Protein AF-A0ABD3RA87-F1 (afdb_monomer_lite)

Organism: NCBI:txid382380

InterPro domains:
  IPR033192 Outer dynein arm-docking complex subunit 3 [PTHR46518] (67-461)

pLDDT: mean 74.1, std 21.43, rang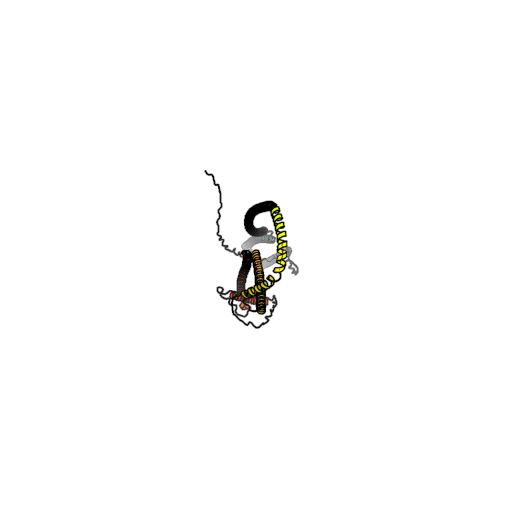e [28.44, 98.62]

Sequence (530 aa):
MAPPSKESGLRRTTSVCSDAVGNTTAPPHIHRRHLPTCGPISSSKSSRVEVSKRFTLNELEDACKRNKTKDIAAMAASRKENAIAEQKKRATQGGTDPLDTSGQLRLLNVGVKLCARKCNDAKSQADKLEEEVKSRNHELFELNREAKALHEMLEGNHEDVKKIASLEAEIRDADNCSEDMLLYRRQLNHMHERLGNDSVILDGRIGEISAALSVAEKEKVRSQKMLAELKSGLTCASIELDQTIRDTGVVEDERKHDLAMKQQDATNAGKMKEWNKARLSSTLAMNASLADANRCERDRLQRTIRERQTQLKDLRRVMCENAVKLMSLEESFAHIQQGTGVNSIAAMVSKMKSHEEHHMRLIQEKKDAEERLRAAKTSLSNDQEELDRLKTKGIGTTELSREVLDGIKGSIASEKAEGKIAKSTNERLESLLVGLRQGGIGLYNRLLPFHSTLLDGDAPKLGKMEFTNAIQAASDTMEMISFAERILGKMLIEIGGIHIIESKASREKEDGFDSPADGINCRVASKVRW

Radius of gyration: 82.84 Å; chains: 1; bounding box: 169×57×260 Å

Secondary structure (DSSP, 8-state):
-------------------------PPP----PPP---------------------HHHHHHHHHHHHHHHHHHHHHHHHHHHHHHHHHHTT--------HHHHHHHHHHHHHHHHHHHHHHHHHHHHHHHHHHHHHHHHHHHHHHHHHHHHHHTT-SHHHHHHHHHHHHHHHHHHHHHHHHHHHHHHHHHHHHHHHHHHHHHHHHHHHHHHHHHHHHHHHHHHHHHHHHHHHHHHHHHHHHHHHHHHHHHHHHHHHHHHHHHHHHHHHHHHHHHHHHHHHHHHHHHHHHHHHTHHHHHHHHHHHHHHHHHHHHHHHHHTTTHHHHHHHHHHHHHHHHHH--SSHHHHHHHHHHHHHHHHHHHHHHHHHHHHHHHHHHHHHHHHHHHHHHHHHHS-TTHHHHHHHHHHHHHHHHHHHHHHHHHHHHHHHHHHHHHHHHHHHHHHHHHHHHHHHH-SSPPP-PPPTTS--HHHHHHHHHHHHHHHHHHHHHHHHHHT----------------------------------

Structure (mmCIF, N/CA/C/O backbone):
data_AF-A0ABD3RA87-F1
#
_entry.id   AF-A0ABD3RA87-F1
#
loop_
_atom_site.group_PDB
_atom_site.id
_atom_site.type_symbol
_atom_site.label_atom_id
_atom_site.label_alt_id
_atom_site.label_comp_id
_atom_site.label_asym_id
_atom_site.label_entity_id
_atom_site.label_seq_id
_atom_site.pdbx_PDB_ins_code
_atom_site.Cartn_x
_atom_site.Cartn_y
_atom_site.Cartn_z
_atom_site.occupancy
_atom_site.B_iso_or_equiv
_atom_site.auth_seq_id
_atom_site.auth_comp_id
_atom_site.auth_asym_id
_atom_site.auth_atom_id
_atom_site.pdbx_PDB_model_num
ATOM 1 N N . MET A 1 1 ? 53.829 -12.245 12.465 1.00 44.19 1 MET A N 1
ATOM 2 C CA . MET A 1 1 ? 53.629 -11.151 13.437 1.00 44.19 1 MET A CA 1
ATOM 3 C C . MET A 1 1 ? 52.175 -10.713 13.354 1.00 44.19 1 MET A C 1
ATOM 5 O O . MET A 1 1 ? 51.774 -10.178 12.333 1.00 44.19 1 MET A O 1
ATOM 9 N N . ALA A 1 2 ? 51.390 -11.059 14.376 1.00 46.75 2 ALA A N 1
ATOM 10 C CA . ALA A 1 2 ? 50.051 -10.517 14.658 1.00 46.75 2 ALA A CA 1
ATOM 11 C C . ALA A 1 2 ? 50.197 -9.088 15.258 1.00 46.75 2 ALA A C 1
ATOM 13 O O . ALA A 1 2 ? 51.341 -8.759 15.598 1.00 46.75 2 ALA A O 1
ATOM 14 N N . PRO A 1 3 ? 49.147 -8.241 15.438 1.00 54.59 3 PRO A N 1
ATOM 15 C CA . PRO A 1 3 ? 47.936 -8.541 16.236 1.00 54.59 3 PRO A CA 1
ATOM 16 C C . PRO A 1 3 ? 46.658 -7.770 15.752 1.00 54.59 3 PRO A C 1
ATOM 18 O O . PRO A 1 3 ? 46.622 -7.347 14.601 1.00 54.59 3 PRO A O 1
ATOM 21 N N . PRO A 1 4 ? 45.589 -7.581 16.560 1.00 57.88 4 PRO A N 1
ATOM 22 C CA . PRO A 1 4 ? 44.586 -8.598 16.867 1.00 57.88 4 PRO A CA 1
ATOM 23 C C . PRO A 1 4 ? 43.138 -8.151 16.563 1.00 57.88 4 PRO A C 1
ATOM 25 O O . PRO A 1 4 ? 42.772 -6.979 16.656 1.00 57.88 4 PRO A O 1
ATOM 28 N N . SER A 1 5 ? 42.288 -9.139 16.303 1.00 43.84 5 SER A N 1
ATOM 29 C CA . SER A 1 5 ? 40.833 -9.032 16.195 1.00 43.84 5 SER A CA 1
ATOM 30 C C . SER A 1 5 ? 40.187 -8.750 17.560 1.00 43.84 5 SER A C 1
ATOM 32 O O . SER A 1 5 ? 40.448 -9.457 18.534 1.00 43.84 5 SER A O 1
ATOM 34 N N . LYS A 1 6 ? 39.302 -7.749 17.621 1.00 46.84 6 LYS A N 1
ATOM 35 C CA . LYS A 1 6 ? 38.342 -7.534 18.712 1.00 46.84 6 LYS A CA 1
ATOM 36 C C . LYS A 1 6 ? 36.953 -7.389 18.100 1.00 46.84 6 LYS A C 1
ATOM 38 O O . LYS A 1 6 ? 36.626 -6.329 17.585 1.00 46.84 6 LYS A O 1
ATOM 43 N N . GLU A 1 7 ? 36.140 -8.432 18.206 1.00 43.09 7 GLU A N 1
ATOM 44 C CA . GLU A 1 7 ? 34.688 -8.317 18.094 1.00 43.09 7 GLU A CA 1
ATOM 45 C C . GLU A 1 7 ? 34.064 -8.921 19.346 1.00 43.09 7 GLU A C 1
ATOM 47 O O . GLU A 1 7 ? 34.237 -10.091 19.684 1.00 43.09 7 GLU A O 1
ATOM 52 N N . SER A 1 8 ? 33.395 -8.043 20.076 1.00 41.31 8 SER A N 1
ATOM 53 C CA . SER A 1 8 ? 32.661 -8.306 21.295 1.00 41.31 8 SER A CA 1
ATOM 54 C C . SER A 1 8 ? 31.168 -8.282 20.994 1.00 41.31 8 SER A C 1
ATOM 56 O O . SER A 1 8 ? 30.664 -7.274 20.512 1.00 41.31 8 SER A O 1
ATOM 58 N N . GLY A 1 9 ? 30.468 -9.323 21.437 1.00 36.16 9 GLY A N 1
ATOM 59 C CA . GLY A 1 9 ? 29.242 -9.128 22.207 1.00 36.16 9 GLY A CA 1
ATOM 60 C C . GLY A 1 9 ? 27.907 -9.247 21.471 1.00 36.16 9 GLY A C 1
ATOM 61 O O . GLY A 1 9 ? 27.468 -8.330 20.797 1.00 36.16 9 GLY A O 1
ATOM 62 N N . LEU A 1 10 ? 27.213 -10.339 21.815 1.00 38.47 10 LEU A N 1
ATOM 63 C CA . LEU A 1 10 ? 25.770 -10.439 22.070 1.00 38.47 10 LEU A CA 1
ATOM 64 C C . LEU A 1 10 ? 24.792 -9.964 20.975 1.00 38.47 10 LEU A C 1
ATOM 66 O O . LEU A 1 10 ? 24.545 -8.772 20.824 1.00 38.47 10 LEU A O 1
ATOM 70 N N . ARG A 1 11 ? 23.982 -10.910 20.475 1.00 33.22 11 ARG A N 1
ATOM 71 C CA . ARG A 1 11 ? 22.544 -10.987 20.817 1.00 33.22 11 ARG A CA 1
ATOM 72 C C . ARG A 1 11 ? 21.891 -12.270 20.293 1.00 33.22 11 ARG A C 1
ATOM 74 O O . ARG A 1 11 ? 22.093 -12.685 19.159 1.00 33.22 11 ARG A O 1
ATOM 81 N N . ARG A 1 12 ? 21.067 -12.857 21.167 1.00 43.69 12 ARG A N 1
ATOM 82 C CA . ARG A 1 12 ? 20.030 -13.858 20.879 1.00 43.69 12 ARG A CA 1
ATOM 83 C C . ARG A 1 12 ? 19.119 -13.378 19.752 1.00 43.69 12 ARG A C 1
ATOM 85 O O . ARG A 1 12 ? 18.612 -12.268 19.861 1.00 43.69 12 ARG A O 1
ATOM 92 N N . THR A 1 13 ? 18.796 -14.255 18.806 1.00 37.53 13 THR A N 1
ATOM 93 C CA . THR A 1 13 ? 17.456 -14.356 18.202 1.00 37.53 13 THR A CA 1
ATOM 94 C C . THR A 1 13 ? 17.238 -15.764 17.643 1.00 37.53 13 THR A C 1
ATOM 96 O O . THR A 1 13 ? 18.074 -16.294 16.923 1.00 37.53 13 THR A O 1
ATOM 99 N N . THR A 1 14 ? 16.134 -16.382 18.049 1.00 34.97 14 THR A N 1
ATOM 100 C CA . THR A 1 14 ? 15.171 -17.186 17.269 1.00 34.97 14 THR A CA 1
ATOM 101 C C . THR A 1 14 ? 14.082 -17.562 18.294 1.00 34.97 14 THR A C 1
ATOM 103 O O . THR A 1 14 ? 14.400 -18.025 19.382 1.00 34.97 14 THR A O 1
ATOM 106 N N . SER A 1 15 ? 12.865 -17.012 18.172 1.00 34.62 15 SER A N 1
ATOM 107 C CA . SER A 1 15 ? 11.754 -17.534 17.345 1.00 34.62 15 SER A CA 1
ATOM 108 C C . SER A 1 15 ? 11.224 -18.865 17.895 1.00 34.62 15 SER A C 1
ATOM 110 O O . SER A 1 15 ? 12.033 -19.743 18.139 1.00 34.62 15 SER A O 1
ATOM 112 N N . VAL A 1 16 ? 9.938 -19.188 18.047 1.00 35.50 16 VAL A N 1
ATOM 113 C CA . VAL A 1 16 ? 8.588 -18.600 17.880 1.00 35.50 16 VAL A CA 1
ATOM 114 C C . VAL A 1 16 ? 7.638 -19.689 18.458 1.00 35.50 16 VAL A C 1
ATOM 116 O O . VAL A 1 16 ? 8.067 -20.840 18.547 1.00 35.50 16 VAL A O 1
ATOM 119 N N . CYS A 1 17 ? 6.388 -19.328 18.796 1.00 32.09 17 CYS A N 1
ATOM 120 C CA . CYS A 1 17 ? 5.167 -20.136 19.081 1.00 32.09 17 CYS A CA 1
ATOM 121 C C . CYS A 1 17 ? 4.617 -19.759 20.471 1.00 32.09 17 CYS A C 1
ATOM 123 O O . CYS A 1 17 ? 5.184 -20.149 21.483 1.00 32.09 17 CYS A O 1
ATOM 125 N N . SER A 1 18 ? 3.674 -18.820 20.616 1.00 38.12 18 SER A N 1
ATOM 126 C CA . SER A 1 18 ? 2.276 -18.820 20.140 1.00 38.12 18 SER A CA 1
ATOM 127 C C . SER A 1 18 ? 1.545 -20.107 20.497 1.00 38.12 18 SER A C 1
ATOM 129 O O . SER A 1 18 ? 1.567 -21.036 19.710 1.00 38.12 18 SER A O 1
ATOM 131 N N . ASP A 1 19 ? 0.913 -20.110 21.671 1.00 35.88 19 ASP A N 1
ATOM 132 C CA . ASP A 1 19 ? -0.366 -20.774 21.933 1.00 35.88 19 ASP A CA 1
ATOM 133 C C . ASP A 1 19 ? -0.968 -20.148 23.199 1.00 35.88 19 ASP A C 1
ATOM 135 O O . ASP A 1 19 ? -0.580 -20.449 24.326 1.00 35.88 19 ASP A O 1
ATOM 139 N N . ALA A 1 20 ? -1.901 -19.216 23.007 1.00 36.00 20 ALA A N 1
ATOM 140 C CA . ALA A 1 20 ? -2.761 -18.708 24.067 1.00 36.00 20 ALA A CA 1
ATOM 141 C C . ALA A 1 20 ? -4.211 -18.925 23.634 1.00 36.00 20 ALA A C 1
ATOM 143 O O . ALA A 1 20 ? -4.811 -18.130 22.913 1.00 36.00 20 ALA A O 1
ATOM 144 N N . VAL A 1 21 ? -4.732 -20.070 24.069 1.00 39.59 21 VAL A N 1
ATOM 145 C CA . VAL A 1 21 ? -6.137 -20.462 24.031 1.00 39.59 21 VAL A CA 1
ATOM 146 C C . VAL A 1 21 ? -6.925 -19.504 24.925 1.00 39.59 21 VAL A C 1
ATOM 148 O O . VAL A 1 21 ? -6.792 -19.518 26.149 1.00 39.59 21 VAL A O 1
ATOM 151 N N . GLY A 1 22 ? -7.748 -18.659 24.309 1.00 34.50 22 GLY A N 1
ATOM 152 C CA . GLY A 1 22 ? -8.740 -17.848 25.005 1.00 34.50 22 GLY A CA 1
ATOM 153 C C . GLY A 1 22 ? -9.919 -18.713 25.442 1.00 34.50 22 GLY A C 1
ATOM 154 O O . GLY A 1 22 ? -10.879 -18.867 24.692 1.00 34.50 22 GLY A O 1
ATOM 155 N N . ASN A 1 23 ? -9.857 -19.262 26.657 1.00 35.69 23 ASN A N 1
ATOM 156 C CA . ASN A 1 23 ? -11.016 -19.867 27.308 1.00 35.69 23 ASN A CA 1
ATOM 157 C C . ASN A 1 23 ? -11.860 -18.779 27.978 1.00 35.69 23 ASN A C 1
ATOM 159 O O . ASN A 1 23 ? -11.473 -18.154 28.965 1.00 35.69 23 ASN A O 1
ATOM 163 N N . THR A 1 24 ? -13.038 -18.573 27.406 1.00 39.62 24 THR A N 1
ATOM 164 C CA . THR A 1 24 ? -14.151 -17.811 27.957 1.00 39.62 24 THR A CA 1
ATOM 165 C C . THR A 1 24 ? -14.795 -18.644 29.066 1.00 39.62 24 THR A C 1
ATOM 167 O O . THR A 1 24 ? -15.457 -19.641 28.795 1.00 39.62 24 THR A O 1
ATOM 170 N N . THR A 1 25 ? -14.629 -18.236 30.323 1.00 38.97 25 THR A N 1
ATOM 171 C CA . THR A 1 25 ? -15.448 -18.736 31.438 1.00 38.97 25 THR A CA 1
ATOM 172 C C . THR A 1 25 ? -16.189 -17.572 32.073 1.00 38.97 25 THR A C 1
ATOM 174 O O . THR A 1 25 ? -15.592 -16.610 32.551 1.00 38.97 25 THR A O 1
ATOM 177 N N . ALA A 1 26 ? -17.512 -17.670 31.981 1.00 41.53 26 ALA A N 1
ATOM 178 C CA . ALA A 1 26 ? -18.513 -16.706 32.397 1.00 41.53 26 ALA A CA 1
ATOM 179 C C . ALA A 1 26 ? -18.448 -16.353 33.898 1.00 41.53 26 ALA A C 1
ATOM 181 O O . ALA A 1 26 ? -18.088 -17.206 34.712 1.00 41.53 26 ALA A O 1
ATOM 182 N N . PRO A 1 27 ? -18.867 -15.137 34.296 1.00 44.50 27 PRO A N 1
ATOM 183 C CA . PRO A 1 27 ? -19.112 -14.812 35.695 1.00 44.50 27 PRO A CA 1
ATOM 184 C C . PRO A 1 27 ? -20.478 -15.364 36.160 1.00 44.50 27 PRO A C 1
ATOM 186 O O . PRO A 1 27 ? -21.411 -15.466 35.358 1.00 44.50 27 PRO A O 1
ATOM 189 N N . PRO A 1 28 ? -20.629 -15.723 37.448 1.00 44.66 28 PRO A N 1
ATOM 190 C CA . PRO A 1 28 ? -21.828 -16.380 37.950 1.00 44.66 28 PRO A CA 1
ATOM 191 C C . PRO A 1 28 ? -23.004 -15.404 38.081 1.00 44.66 28 PRO A C 1
ATOM 193 O O . PRO A 1 28 ? -22.866 -14.275 38.555 1.00 44.66 28 PRO A O 1
ATOM 196 N N . HIS A 1 29 ? -24.185 -15.889 37.698 1.00 43.06 29 HIS A N 1
ATOM 197 C CA . HIS A 1 29 ? -25.480 -15.273 37.966 1.00 43.06 29 HIS A CA 1
ATOM 198 C C . HIS A 1 29 ? -25.681 -15.063 39.475 1.00 43.06 29 HIS A C 1
ATOM 200 O O . HIS A 1 29 ? -25.880 -16.017 40.225 1.00 43.06 29 HIS A O 1
ATOM 206 N N . ILE A 1 30 ? -25.697 -13.804 39.912 1.00 38.47 30 ILE A N 1
ATOM 207 C CA . ILE A 1 30 ? -26.207 -13.416 41.229 1.00 38.47 30 ILE A CA 1
ATOM 208 C C . ILE A 1 30 ? -27.695 -13.090 41.067 1.00 38.47 30 ILE A C 1
ATOM 210 O O . ILE A 1 30 ? -28.074 -12.159 40.355 1.00 38.47 30 ILE A O 1
ATOM 214 N N . HIS A 1 31 ? -28.548 -13.875 41.726 1.00 37.94 31 HIS A N 1
ATOM 215 C CA . HIS A 1 31 ? -29.984 -13.628 41.828 1.00 37.94 31 HIS A CA 1
ATOM 216 C C . HIS A 1 31 ? -30.260 -12.294 42.539 1.00 37.94 31 HIS A C 1
ATOM 218 O O . HIS A 1 31 ? -30.155 -12.187 43.760 1.00 37.94 31 HIS A O 1
ATOM 224 N N . ARG A 1 32 ? -30.683 -11.281 41.775 1.00 35.19 32 ARG A N 1
ATOM 225 C CA . ARG A 1 32 ? -31.327 -10.073 42.304 1.00 35.19 32 ARG A CA 1
ATOM 226 C C . ARG A 1 32 ? -32.755 -10.432 42.725 1.00 35.19 32 ARG A C 1
ATOM 228 O O . ARG A 1 32 ? -33.617 -10.654 41.879 1.00 35.19 32 ARG A O 1
ATOM 235 N N . ARG A 1 33 ? -33.008 -10.502 44.035 1.00 38.53 33 ARG A N 1
ATOM 236 C CA . ARG A 1 33 ? -34.372 -10.481 44.577 1.00 38.53 33 ARG A CA 1
ATOM 237 C C . ARG A 1 33 ? -34.955 -9.088 44.333 1.00 38.53 33 ARG A C 1
ATOM 239 O O . ARG A 1 33 ? -34.422 -8.102 44.830 1.00 38.53 33 ARG A O 1
ATOM 246 N N . HIS A 1 34 ? -36.028 -9.025 43.551 1.00 35.00 34 HIS A N 1
ATOM 247 C CA . HIS A 1 34 ? -36.897 -7.859 43.465 1.00 35.00 34 HIS A CA 1
ATOM 248 C C . HIS A 1 34 ? -37.640 -7.692 44.797 1.00 35.00 34 HIS A C 1
ATOM 250 O O . HIS A 1 34 ? -38.407 -8.569 45.189 1.00 35.00 34 HIS A O 1
ATOM 256 N N . LEU A 1 35 ? -37.427 -6.562 45.470 1.00 41.84 35 LEU A N 1
ATOM 257 C CA . LEU A 1 35 ? -38.398 -5.987 46.399 1.00 41.84 35 LEU A CA 1
ATOM 258 C C . LEU A 1 35 ? -39.139 -4.866 45.656 1.00 41.84 35 LEU A C 1
ATOM 260 O O . LEU A 1 35 ? -38.498 -4.125 44.905 1.00 41.84 35 LEU A O 1
ATOM 264 N N . PRO A 1 36 ? -40.469 -4.748 45.804 1.00 40.22 36 PRO A N 1
ATOM 265 C CA . PRO A 1 36 ? -41.234 -3.732 45.106 1.00 40.22 36 PRO A CA 1
ATOM 266 C C . PRO A 1 36 ? -41.095 -2.385 45.819 1.00 40.22 36 PRO A C 1
ATOM 268 O O . PRO A 1 36 ? -41.561 -2.193 46.939 1.00 40.22 36 PRO A O 1
ATOM 271 N N . THR A 1 37 ? -40.474 -1.439 45.125 1.00 35.81 37 THR A N 1
ATOM 272 C CA . THR A 1 37 ? -40.545 -0.009 45.411 1.00 35.81 37 THR A CA 1
ATOM 273 C C . THR A 1 37 ? -41.872 0.515 44.865 1.00 35.81 37 THR A C 1
ATOM 275 O O . THR A 1 37 ? -42.125 0.436 43.665 1.00 35.81 37 THR A O 1
ATOM 278 N N . CYS A 1 38 ? -42.724 1.070 45.722 1.00 34.34 38 CYS A N 1
ATOM 279 C CA . CYS A 1 38 ? -43.799 1.966 45.305 1.00 34.34 38 CYS A CA 1
ATOM 280 C C . CYS A 1 38 ? -43.624 3.275 46.069 1.00 34.34 38 CYS A C 1
ATOM 282 O O . CYS A 1 38 ? -43.729 3.321 47.292 1.00 34.34 38 CYS A O 1
ATOM 284 N N . GLY A 1 39 ? -43.258 4.301 45.303 1.00 33.59 39 GLY A N 1
ATOM 285 C CA . GLY A 1 39 ? -43.090 5.676 45.740 1.00 33.59 39 GLY A CA 1
ATOM 286 C C . GLY A 1 39 ? -44.418 6.430 45.910 1.00 33.59 39 GLY A C 1
ATOM 287 O O . GLY A 1 39 ? -45.493 5.830 45.913 1.00 33.59 39 GLY A O 1
ATOM 288 N N . PRO A 1 40 ? -44.335 7.757 46.083 1.00 45.78 40 PRO A N 1
ATOM 289 C CA . PRO A 1 40 ? -45.238 8.532 46.922 1.00 45.78 40 PRO A CA 1
ATOM 290 C C . PRO A 1 40 ? -46.444 9.074 46.152 1.00 45.78 40 PRO A C 1
ATOM 292 O O . PRO A 1 40 ? -46.329 9.440 44.984 1.00 45.78 40 PRO A O 1
ATOM 295 N N . ILE A 1 41 ? -47.588 9.218 46.830 1.00 34.91 41 ILE A N 1
ATOM 296 C CA . ILE A 1 41 ? -48.718 9.993 46.306 1.00 34.91 41 ILE A CA 1
ATOM 297 C C . ILE A 1 41 ? -49.093 11.109 47.281 1.00 34.91 41 ILE A C 1
ATOM 299 O O . ILE A 1 41 ? -49.557 10.901 48.399 1.00 34.91 41 ILE A O 1
ATOM 303 N N . SER A 1 42 ? -48.828 12.303 46.761 1.00 34.31 42 SER A N 1
ATOM 304 C CA . SER A 1 42 ? -49.381 13.625 47.026 1.00 34.31 42 SER A CA 1
ATOM 305 C C . SER A 1 42 ? -50.774 13.693 47.663 1.00 34.31 42 SER A C 1
ATOM 307 O O . SER A 1 42 ? -51.706 12.972 47.320 1.00 34.31 42 SER A O 1
ATOM 309 N N . SER A 1 43 ? -50.907 14.718 48.499 1.00 40.09 43 SER A N 1
ATOM 310 C CA . SER A 1 43 ? -52.115 15.262 49.109 1.00 40.09 43 SER A CA 1
ATOM 311 C C . SER A 1 43 ? -53.202 15.691 48.104 1.00 40.09 43 SER A C 1
ATOM 313 O O . SER A 1 43 ? -52.904 16.177 47.013 1.00 40.09 43 SER A O 1
ATOM 315 N N . SER A 1 44 ? -54.482 15.583 48.495 1.00 34.91 44 SER A N 1
ATOM 316 C CA . SER A 1 44 ? -55.424 16.722 48.593 1.00 34.91 44 SER A CA 1
ATOM 317 C C . SER A 1 44 ? -56.891 16.311 48.875 1.00 34.91 44 SER A C 1
ATOM 319 O O . SER A 1 44 ? -57.453 15.439 48.230 1.00 34.91 44 SER A O 1
ATOM 321 N N . LYS A 1 45 ? -57.501 17.056 49.816 1.00 34.12 45 LYS A N 1
ATOM 322 C CA . LYS A 1 45 ? -58.919 17.479 49.943 1.00 34.12 45 LYS A CA 1
ATOM 323 C C . LYS A 1 45 ? -60.065 16.473 50.236 1.00 34.12 45 LYS A C 1
ATOM 325 O O . LYS A 1 45 ? -60.635 15.864 49.349 1.00 34.12 45 LYS A O 1
ATOM 330 N N . SER A 1 46 ? -60.575 16.635 51.466 1.00 34.59 46 SER A N 1
ATOM 331 C CA . SER A 1 46 ? -61.930 17.131 51.815 1.00 34.59 46 SER A CA 1
ATOM 332 C C . SER A 1 46 ? -63.147 16.188 51.897 1.00 34.59 46 SER A C 1
ATOM 334 O O . SER A 1 46 ? -63.601 15.600 50.923 1.00 34.59 46 SER A O 1
ATOM 336 N N . SER A 1 47 ? -63.793 16.311 53.067 1.00 40.69 47 SER A N 1
ATOM 337 C CA . SER A 1 47 ? -65.201 16.070 53.427 1.00 40.69 47 SER A CA 1
ATOM 338 C C . SER A 1 47 ? -65.635 14.632 53.747 1.00 40.69 47 SER A C 1
ATOM 340 O O . SER A 1 47 ? -65.836 13.808 52.869 1.00 40.69 47 SER A O 1
ATOM 342 N N . ARG A 1 48 ? -65.907 14.353 55.029 1.00 33.72 48 ARG A N 1
ATOM 343 C CA . ARG A 1 48 ? -67.252 14.483 55.619 1.00 33.72 48 ARG A CA 1
ATOM 344 C C . ARG A 1 48 ? -67.155 14.351 57.140 1.00 33.72 48 ARG A C 1
ATOM 346 O O . ARG A 1 48 ? -66.507 13.458 57.669 1.00 33.72 48 ARG A O 1
ATOM 353 N N . VAL A 1 49 ? -67.766 15.310 57.817 1.00 44.53 49 VAL A N 1
ATOM 354 C CA . VAL A 1 49 ? -67.854 15.422 59.269 1.00 44.53 49 VAL A CA 1
ATOM 355 C C . VAL A 1 49 ? -68.896 14.425 59.781 1.00 44.53 49 VAL A C 1
ATOM 357 O O . VAL A 1 49 ? -70.065 14.551 59.430 1.00 44.53 49 VAL A O 1
ATOM 360 N N . GLU A 1 50 ? -68.495 13.507 60.659 1.00 38.47 50 GLU A N 1
ATOM 361 C CA . GLU A 1 50 ? -69.367 12.985 61.713 1.00 38.47 50 GLU A CA 1
ATOM 362 C C . GLU A 1 50 ? -68.747 13.354 63.059 1.00 38.47 50 GLU A C 1
ATOM 364 O O . GLU A 1 50 ? -67.662 12.909 63.439 1.00 38.47 50 GLU A O 1
ATOM 369 N N . VAL A 1 51 ? -69.427 14.269 63.748 1.00 43.91 51 VAL A N 1
ATOM 370 C CA . VAL A 1 51 ? -69.062 14.777 65.068 1.00 43.91 51 VAL A CA 1
ATOM 371 C C . VAL A 1 51 ? -69.303 13.666 66.085 1.00 43.91 51 VAL A C 1
ATOM 373 O O . VAL A 1 51 ? -70.377 13.562 66.674 1.00 43.91 51 VAL A O 1
ATOM 376 N N . SER A 1 52 ? -68.289 12.835 66.305 1.00 43.28 52 SER A N 1
ATOM 377 C CA . SER A 1 52 ? -68.233 11.982 67.486 1.00 43.28 52 SER A CA 1
ATOM 378 C C . SER A 1 52 ? -67.791 12.853 68.660 1.00 43.28 52 SER A C 1
ATOM 380 O O . SER A 1 52 ? -66.665 13.357 68.694 1.00 43.28 52 SER A O 1
ATOM 382 N N . LYS A 1 53 ? -68.729 13.124 69.574 1.00 50.66 53 LYS A N 1
ATOM 383 C CA . LYS A 1 53 ? -68.528 13.949 70.771 1.00 50.66 53 LYS A CA 1
ATOM 384 C C . LYS A 1 53 ? -67.347 13.395 71.573 1.00 50.66 53 LYS A C 1
ATOM 386 O O . LYS A 1 53 ? -67.467 12.365 72.230 1.00 50.66 53 LYS A O 1
ATOM 391 N N . ARG A 1 54 ? -66.202 14.080 71.514 1.00 47.56 54 ARG A N 1
ATOM 392 C CA . ARG A 1 54 ? -65.090 13.852 72.438 1.00 47.56 54 ARG A CA 1
ATOM 393 C C . ARG A 1 54 ? -65.546 14.322 73.810 1.00 47.56 54 ARG A C 1
ATOM 395 O O . ARG A 1 54 ? -65.682 15.524 74.018 1.00 47.56 54 ARG A O 1
ATOM 402 N N . PHE A 1 55 ? -65.785 13.377 74.712 1.00 50.88 55 PHE A N 1
ATOM 403 C CA . PHE A 1 55 ? -65.913 13.697 76.123 1.00 50.88 55 PHE A CA 1
ATOM 404 C C . PHE A 1 55 ? -64.594 14.309 76.583 1.00 50.88 55 PHE A C 1
ATOM 406 O O . PHE A 1 55 ? -63.527 13.714 76.415 1.00 50.88 55 PHE A O 1
ATOM 413 N N . THR A 1 56 ? -64.655 15.524 77.109 1.00 61.88 56 THR A N 1
ATOM 414 C CA . THR A 1 56 ? -63.496 16.122 77.772 1.00 61.88 56 THR A CA 1
ATOM 415 C C . THR A 1 56 ? -63.150 15.290 79.007 1.00 61.88 56 THR A C 1
ATOM 417 O O . THR A 1 56 ? -64.021 14.659 79.606 1.00 61.88 56 THR A O 1
ATOM 420 N N . LEU A 1 57 ? -61.875 15.270 79.402 1.00 61.47 57 LEU A N 1
ATOM 421 C CA . LEU A 1 57 ? -61.402 14.503 80.564 1.00 61.47 57 LEU A CA 1
ATOM 422 C C . LEU A 1 57 ? -62.221 14.825 81.836 1.00 61.47 57 LEU A C 1
ATOM 424 O O . LEU A 1 57 ? -62.494 13.938 82.639 1.00 61.47 57 LEU A O 1
ATOM 428 N N . ASN A 1 58 ? -62.739 16.056 81.925 1.00 68.06 58 ASN A N 1
ATOM 429 C CA . ASN A 1 58 ? -63.653 16.509 82.975 1.00 68.06 58 ASN A CA 1
ATOM 430 C C . ASN A 1 58 ? -65.058 15.876 82.894 1.00 68.06 58 ASN A C 1
ATOM 432 O O . ASN A 1 58 ? -65.635 15.544 83.926 1.00 68.06 58 ASN A O 1
ATOM 436 N N . GLU A 1 59 ? -65.611 15.644 81.699 1.00 67.81 59 GLU A N 1
ATOM 437 C CA . GLU A 1 59 ? -66.914 14.977 81.535 1.00 67.81 59 GLU A CA 1
ATOM 438 C C . GLU A 1 59 ? -66.850 13.482 81.871 1.00 67.81 59 GLU A C 1
ATOM 440 O O . GLU A 1 59 ? -67.810 12.930 82.415 1.00 67.81 59 GLU A O 1
ATOM 445 N N . LEU A 1 60 ? -65.716 12.828 81.593 1.00 63.91 60 LEU A N 1
ATOM 446 C CA . LEU A 1 60 ? -65.495 11.435 81.982 1.00 63.91 60 LEU A CA 1
ATOM 447 C C . LEU A 1 60 ? -65.305 11.306 83.502 1.00 63.91 60 LEU A C 1
ATOM 449 O O . LEU A 1 60 ? -65.854 10.390 84.121 1.00 63.91 60 LEU A O 1
ATOM 453 N N . GLU A 1 61 ? -64.592 12.255 84.120 1.00 67.44 61 GLU A N 1
ATOM 454 C CA . GLU A 1 61 ? -64.466 12.334 85.578 1.00 67.44 61 GLU A CA 1
ATOM 455 C C . GLU A 1 61 ? -65.828 12.550 86.257 1.00 67.44 61 GLU A C 1
ATOM 457 O O . GLU A 1 61 ? -66.147 11.870 87.236 1.00 67.44 61 GLU A O 1
ATOM 462 N N . ASP A 1 62 ? -66.675 13.424 85.707 1.00 68.88 62 ASP A N 1
ATOM 463 C CA . ASP A 1 62 ? -68.018 13.694 86.228 1.00 68.88 62 ASP A CA 1
ATOM 464 C C . ASP A 1 62 ? -68.999 12.533 86.016 1.00 68.88 62 ASP A C 1
ATOM 466 O O . ASP A 1 62 ? -69.884 12.311 86.849 1.00 68.88 62 ASP A O 1
ATOM 470 N N . ALA A 1 63 ? -68.864 11.765 84.932 1.00 63.12 63 ALA A N 1
ATOM 471 C CA . ALA A 1 63 ? -69.647 10.549 84.713 1.00 63.12 63 ALA A CA 1
ATOM 472 C C . ALA A 1 63 ? -69.241 9.434 85.693 1.00 63.12 63 ALA A C 1
ATOM 474 O O . ALA A 1 63 ? -70.098 8.748 86.259 1.00 63.12 63 ALA A O 1
ATOM 475 N N . CYS A 1 64 ? -67.942 9.303 85.975 1.00 58.34 64 CYS A N 1
ATOM 476 C CA . CYS A 1 64 ? -67.419 8.318 86.918 1.00 58.34 64 CYS A CA 1
ATOM 477 C C . CYS A 1 64 ? -67.778 8.675 88.377 1.00 58.34 64 CYS A C 1
ATOM 479 O O . CYS A 1 64 ? -68.180 7.803 89.153 1.00 58.34 64 CYS A O 1
ATOM 481 N N . LYS A 1 65 ? -67.756 9.969 88.738 1.00 65.31 65 LYS A N 1
ATOM 482 C CA . LYS A 1 65 ? -68.259 10.472 90.033 1.00 65.31 65 LYS A CA 1
ATOM 483 C C . LYS A 1 65 ? -69.773 10.253 90.189 1.00 65.31 65 LYS A C 1
ATOM 485 O O . LYS A 1 65 ? -70.224 9.874 91.274 1.00 65.31 65 LYS A O 1
ATOM 490 N N . ARG A 1 66 ? -70.564 10.409 89.116 1.00 60.31 66 ARG A N 1
ATOM 491 C CA . ARG A 1 66 ? -72.025 10.172 89.121 1.00 60.31 66 ARG A CA 1
ATOM 492 C C . ARG A 1 66 ? -72.420 8.696 89.236 1.00 60.31 66 ARG A C 1
ATOM 494 O O . ARG A 1 66 ? -73.427 8.404 89.876 1.00 60.31 66 ARG A O 1
ATOM 501 N N . ASN A 1 67 ? -71.643 7.766 88.680 1.00 58.41 67 ASN A N 1
ATOM 502 C CA . ASN A 1 67 ? -71.911 6.333 88.857 1.00 58.41 67 ASN A CA 1
ATOM 503 C C . ASN A 1 67 ? -71.455 5.818 90.229 1.00 58.41 67 ASN A C 1
ATOM 505 O O . ASN A 1 67 ? -72.225 5.133 90.898 1.00 58.41 67 ASN A O 1
ATOM 509 N N . LYS A 1 68 ? -70.284 6.245 90.731 1.00 62.56 68 LYS A N 1
ATOM 510 C CA . LYS A 1 68 ? -69.834 5.866 92.084 1.00 62.56 68 LYS A CA 1
ATOM 511 C C . LYS A 1 68 ? -70.794 6.347 93.178 1.00 62.56 68 LYS A C 1
ATOM 513 O O . LYS A 1 68 ? -71.051 5.618 94.129 1.00 62.56 68 LYS A O 1
ATOM 518 N N . THR A 1 69 ? -71.372 7.543 93.042 1.00 59.75 69 THR A N 1
ATOM 519 C CA . THR A 1 69 ? -72.356 8.057 94.015 1.00 59.75 69 THR A CA 1
ATOM 520 C C . THR A 1 69 ? -73.698 7.325 93.957 1.00 59.75 69 THR A C 1
ATOM 522 O O . THR A 1 69 ? -74.305 7.123 95.008 1.00 59.75 69 THR A O 1
ATOM 525 N N . LYS A 1 70 ? -74.142 6.859 92.780 1.00 64.31 70 LYS A N 1
ATOM 526 C CA . LYS A 1 70 ? -75.360 6.041 92.643 1.00 64.31 70 LYS A CA 1
ATOM 527 C C . LYS A 1 70 ? -75.209 4.647 93.254 1.00 64.31 70 LYS A C 1
ATOM 529 O O . LYS A 1 70 ? -76.106 4.224 93.979 1.00 64.31 70 LYS A O 1
ATOM 534 N N . ASP A 1 71 ? -74.073 3.984 93.054 1.00 59.91 71 ASP A N 1
ATOM 535 C CA . ASP A 1 71 ? -73.841 2.644 93.615 1.00 59.91 71 ASP A CA 1
ATOM 536 C C . ASP A 1 71 ? -73.632 2.680 95.136 1.00 59.91 71 ASP A C 1
ATOM 538 O O . ASP A 1 71 ? -74.153 1.832 95.865 1.00 59.91 71 ASP A O 1
ATOM 542 N N . ILE A 1 72 ? -72.957 3.716 95.652 1.00 65.50 72 ILE A N 1
ATOM 543 C CA . ILE A 1 72 ? -72.821 3.931 97.101 1.00 65.50 72 ILE A CA 1
ATOM 544 C C . ILE A 1 72 ? -74.185 4.274 97.730 1.00 65.50 72 ILE A C 1
ATOM 546 O O . ILE A 1 72 ? -74.502 3.765 98.808 1.00 65.50 72 ILE A O 1
ATOM 550 N N . ALA A 1 73 ? -75.026 5.074 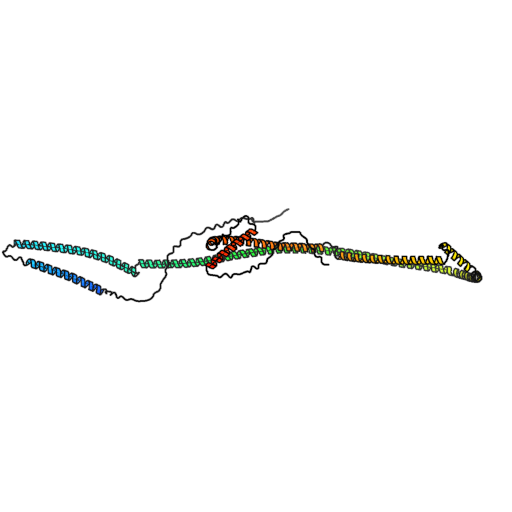97.061 1.00 64.56 73 ALA A N 1
ATOM 551 C CA . ALA A 1 73 ? -76.379 5.388 97.530 1.00 64.56 73 ALA A CA 1
ATOM 552 C C . ALA A 1 73 ? -77.315 4.164 97.508 1.00 64.56 73 ALA A C 1
ATOM 554 O O . ALA A 1 73 ? -78.077 3.971 98.456 1.00 64.56 73 ALA A O 1
ATOM 555 N N . ALA A 1 74 ? -77.223 3.300 96.491 1.00 64.44 74 ALA A N 1
ATOM 556 C CA . ALA A 1 74 ? -77.985 2.052 96.410 1.00 64.44 74 ALA A CA 1
ATOM 557 C C . ALA A 1 74 ? -77.567 1.046 97.502 1.00 64.44 74 ALA A C 1
ATOM 559 O O . ALA A 1 74 ? -78.417 0.452 98.169 1.00 64.44 74 ALA A O 1
ATOM 560 N N . MET A 1 75 ? -76.263 0.924 97.770 1.00 65.25 75 MET A N 1
ATOM 561 C CA . MET A 1 75 ? -75.733 0.105 98.869 1.00 65.25 75 MET A CA 1
ATOM 562 C C . MET A 1 75 ? -76.133 0.651 100.251 1.00 65.25 75 MET A C 1
ATOM 564 O O . MET A 1 75 ? -76.457 -0.123 101.155 1.00 65.25 75 MET A O 1
ATOM 568 N N . ALA A 1 76 ? -76.165 1.977 100.429 1.00 65.12 76 ALA A N 1
ATOM 569 C CA . ALA A 1 76 ? -76.644 2.609 101.660 1.00 65.12 76 ALA A CA 1
ATOM 570 C C . ALA A 1 76 ? -78.162 2.426 101.861 1.00 65.12 76 ALA A C 1
ATOM 572 O O . ALA A 1 76 ? -78.597 2.161 102.983 1.00 65.12 76 ALA A O 1
ATOM 573 N N . ALA A 1 77 ? -78.961 2.499 100.789 1.00 66.19 77 ALA A N 1
ATOM 574 C CA . ALA A 1 77 ? -80.402 2.245 100.822 1.00 66.19 77 ALA A CA 1
ATOM 575 C C . ALA A 1 77 ? -80.719 0.782 101.181 1.00 66.19 77 ALA A C 1
ATOM 577 O O . ALA A 1 77 ? -81.525 0.542 102.078 1.00 66.19 77 ALA A O 1
ATOM 578 N N . SER A 1 78 ? -80.002 -0.185 100.598 1.00 67.38 78 SER A N 1
ATOM 579 C CA . SER A 1 78 ? -80.153 -1.610 100.932 1.00 67.38 78 SER A CA 1
ATOM 580 C C . SER A 1 78 ? -79.743 -1.926 102.381 1.00 67.38 78 SER A C 1
ATOM 582 O O . SER A 1 78 ? -80.412 -2.692 103.077 1.00 67.38 78 SER A O 1
ATOM 584 N N . ARG A 1 79 ? -78.694 -1.275 102.911 1.00 68.19 79 ARG A N 1
ATOM 585 C CA . ARG A 1 79 ? -78.333 -1.378 104.340 1.00 68.19 79 ARG A CA 1
ATOM 586 C C . ARG A 1 79 ? -79.408 -0.786 105.256 1.00 68.19 79 ARG A C 1
ATOM 588 O O . ARG A 1 79 ? -79.656 -1.344 106.323 1.00 68.19 79 ARG A O 1
ATOM 595 N N . LYS A 1 80 ? -80.068 0.302 104.842 1.00 66.94 80 LYS A N 1
ATOM 596 C CA . LYS A 1 80 ? -81.172 0.923 105.590 1.00 66.94 80 LYS A CA 1
ATOM 597 C C . LYS A 1 80 ? -82.425 0.036 105.592 1.00 66.94 80 LYS A C 1
ATOM 599 O O . LYS A 1 80 ? -83.031 -0.130 106.646 1.00 66.94 80 LYS A O 1
ATOM 604 N N . GLU A 1 81 ? -82.768 -0.596 104.469 1.00 61.19 81 GLU A N 1
ATOM 605 C CA . GLU A 1 81 ? -83.878 -1.561 104.386 1.00 61.19 81 GLU A CA 1
ATOM 606 C C . GLU A 1 81 ? -83.620 -2.824 105.218 1.00 61.19 81 GLU A C 1
ATOM 608 O O . GLU A 1 81 ? -84.498 -3.261 105.965 1.00 61.19 81 GLU A O 1
ATOM 613 N N . ASN A 1 82 ? -82.396 -3.357 105.189 1.00 65.44 82 ASN A N 1
ATOM 614 C CA . ASN A 1 82 ? -82.020 -4.515 106.002 1.00 65.44 82 ASN A CA 1
ATOM 615 C C . ASN A 1 82 ? -82.002 -4.200 107.511 1.00 65.44 82 ASN A C 1
ATOM 617 O O . ASN A 1 82 ? -82.432 -5.029 108.314 1.00 65.44 82 ASN A O 1
ATOM 621 N N . ALA A 1 83 ? -81.591 -2.990 107.911 1.00 61.31 83 ALA A N 1
ATOM 622 C CA . ALA A 1 83 ? -81.658 -2.546 109.305 1.00 61.31 83 ALA A CA 1
ATOM 623 C C . ALA A 1 83 ? -83.110 -2.365 109.797 1.00 61.31 83 ALA A C 1
ATOM 625 O O . ALA A 1 83 ? -83.430 -2.762 110.917 1.00 61.31 83 ALA A O 1
ATOM 626 N N . ILE A 1 84 ? -84.012 -1.841 108.953 1.00 62.62 84 ILE A N 1
ATOM 627 C CA . ILE A 1 84 ? -85.449 -1.712 109.265 1.00 62.62 84 ILE A CA 1
ATOM 628 C C . ILE A 1 84 ? -86.120 -3.097 109.357 1.00 62.62 84 ILE A C 1
ATOM 630 O O . ILE A 1 84 ? -86.969 -3.316 110.225 1.00 62.62 84 ILE A O 1
ATOM 634 N N . ALA A 1 85 ? -85.710 -4.064 108.528 1.00 59.53 85 ALA A N 1
ATOM 635 C CA . ALA A 1 85 ? -86.191 -5.445 108.593 1.00 59.53 85 ALA A CA 1
ATOM 636 C C . ALA A 1 85 ? -85.714 -6.188 109.861 1.00 59.53 85 ALA A C 1
ATOM 638 O O . ALA A 1 85 ? -86.497 -6.919 110.476 1.00 59.53 85 ALA A O 1
ATOM 639 N N . GLU A 1 86 ? -84.470 -5.971 110.310 1.00 59.94 86 GLU A N 1
ATOM 640 C CA . GLU A 1 86 ? -83.987 -6.500 111.597 1.00 59.94 86 GLU A CA 1
ATOM 641 C C . GLU A 1 86 ? -84.681 -5.837 112.802 1.00 59.94 86 GLU A C 1
ATOM 643 O O . GLU A 1 86 ? -84.967 -6.521 113.789 1.00 59.94 86 GLU A O 1
ATOM 648 N N . GLN A 1 87 ? -85.031 -4.546 112.724 1.00 56.19 87 GLN A N 1
ATOM 649 C CA . GLN A 1 87 ? -85.772 -3.845 113.783 1.00 56.19 87 GLN A CA 1
ATOM 650 C C . GLN A 1 87 ? -87.236 -4.321 113.878 1.00 56.19 87 GLN A C 1
ATOM 652 O O . GLN A 1 87 ? -87.744 -4.514 114.984 1.00 56.19 87 GLN A O 1
ATOM 657 N N . LYS A 1 88 ? -87.885 -4.629 112.742 1.00 56.66 88 LYS A N 1
ATOM 658 C CA . LYS A 1 88 ? -89.230 -5.241 112.699 1.00 56.66 88 LYS A CA 1
ATOM 659 C C . LYS A 1 88 ? -89.272 -6.661 113.273 1.00 56.66 88 LYS A C 1
ATOM 661 O O . LYS A 1 88 ? -90.269 -7.017 113.889 1.00 56.66 88 LYS A O 1
ATOM 666 N N . LYS A 1 89 ? -88.200 -7.458 113.151 1.00 57.38 89 LYS A N 1
ATOM 667 C CA . LYS A 1 89 ? -88.129 -8.796 113.777 1.00 57.38 89 LYS A CA 1
ATOM 668 C C . LYS A 1 89 ? -88.004 -8.755 115.306 1.00 57.38 89 LYS A C 1
ATOM 670 O O . LYS A 1 89 ? -88.421 -9.706 115.961 1.00 57.38 89 LYS A O 1
ATOM 675 N N . ARG A 1 90 ? -87.467 -7.673 115.885 1.00 54.66 90 ARG A N 1
ATOM 676 C CA . ARG A 1 90 ? -87.301 -7.521 117.346 1.00 54.66 90 ARG A CA 1
ATOM 677 C C . ARG A 1 90 ? -88.534 -6.955 118.066 1.00 54.66 90 ARG A C 1
ATOM 679 O O . ARG A 1 90 ? -88.604 -7.069 119.282 1.00 54.66 90 ARG A O 1
ATOM 686 N N . ALA A 1 91 ? -89.516 -6.406 117.346 1.00 50.16 91 ALA A N 1
ATOM 687 C CA . ALA A 1 91 ? -90.744 -5.849 117.931 1.00 50.16 91 ALA A CA 1
ATOM 688 C C . ALA A 1 91 ? -91.849 -6.894 118.230 1.00 50.16 91 ALA A C 1
ATOM 690 O O . ALA A 1 91 ? -92.854 -6.555 118.845 1.00 50.16 91 ALA A O 1
ATOM 691 N N . THR A 1 92 ? -91.672 -8.161 117.836 1.00 52.03 92 THR A N 1
ATOM 692 C CA . THR A 1 92 ? -92.673 -9.248 117.981 1.00 52.03 92 THR A CA 1
ATOM 693 C C . THR A 1 92 ? -92.359 -10.288 119.068 1.00 52.03 92 THR A C 1
ATOM 695 O O . THR A 1 92 ? -93.002 -11.331 119.121 1.00 52.03 92 THR A O 1
ATOM 698 N N . GLN A 1 93 ? -91.405 -10.024 119.965 1.00 45.62 93 GLN A N 1
ATOM 699 C CA . GLN A 1 93 ? -91.158 -10.853 121.155 1.00 45.62 93 GLN A CA 1
ATOM 700 C C . GLN A 1 93 ? -91.118 -9.973 122.410 1.00 45.62 93 GLN A C 1
ATOM 702 O O . GLN A 1 93 ? -90.062 -9.700 122.972 1.00 45.62 93 GLN A O 1
ATOM 707 N N . GLY A 1 94 ? -92.296 -9.497 122.818 1.00 35.03 94 GLY A N 1
ATOM 708 C CA . GLY A 1 94 ? -92.559 -8.958 124.149 1.00 35.03 94 GLY A CA 1
ATOM 709 C C . GLY A 1 94 ? -93.463 -9.930 124.901 1.00 35.03 94 GLY A C 1
ATOM 710 O O . GLY A 1 94 ? -94.663 -9.965 124.650 1.00 35.03 94 GLY A O 1
ATOM 711 N N . GLY A 1 95 ? -92.871 -10.740 125.776 1.00 38.34 95 GLY A N 1
ATOM 712 C CA . GLY A 1 95 ? -93.557 -11.608 126.730 1.00 38.34 95 GLY A CA 1
ATOM 713 C C . GLY A 1 95 ? -92.918 -11.409 128.102 1.00 38.34 95 GLY A C 1
ATOM 714 O O . GLY A 1 95 ? -91.705 -11.533 128.239 1.00 38.34 95 GLY A O 1
ATOM 715 N N . THR A 1 96 ? -93.745 -10.993 129.050 1.00 38.97 96 THR A N 1
ATOM 716 C CA . THR A 1 96 ? -93.480 -10.546 130.423 1.00 38.97 96 THR A CA 1
ATOM 717 C C . THR A 1 96 ? -93.065 -11.664 131.396 1.00 38.97 96 THR A C 1
ATOM 719 O O . THR A 1 96 ? -93.428 -12.818 131.189 1.00 38.97 96 THR A O 1
ATOM 722 N N . ASP A 1 97 ? -92.387 -11.247 132.481 1.00 35.09 97 ASP A N 1
ATOM 723 C CA . ASP A 1 97 ? -92.132 -11.919 133.785 1.00 35.09 97 ASP A CA 1
ATOM 724 C C . ASP A 1 97 ? -90.738 -12.567 134.008 1.00 35.09 97 ASP A C 1
ATOM 726 O O . ASP A 1 97 ? -90.004 -12.833 133.060 1.00 35.09 97 ASP A O 1
ATOM 730 N N . PRO A 1 98 ? -90.268 -12.706 135.269 1.00 45.47 98 PRO A N 1
ATOM 731 C CA . PRO A 1 98 ? -89.564 -11.665 136.017 1.00 45.47 98 PRO A CA 1
ATOM 732 C C . PRO A 1 98 ? -88.095 -12.045 136.313 1.00 45.47 98 PRO A C 1
ATOM 734 O O . PRO A 1 98 ? -87.757 -13.209 136.482 1.00 45.47 98 PRO A O 1
ATOM 737 N N . LEU A 1 99 ? -87.234 -11.024 136.405 1.00 50.94 99 LEU A N 1
ATOM 738 C CA . LEU A 1 99 ? -85.928 -10.987 137.095 1.00 50.94 99 LEU A CA 1
ATOM 739 C C . LEU A 1 99 ? -85.186 -12.332 137.310 1.00 50.94 99 LEU A C 1
ATOM 741 O O . LEU A 1 99 ? -85.176 -12.873 138.412 1.00 50.94 99 LEU A O 1
ATOM 745 N N . ASP A 1 100 ? -84.432 -12.773 136.295 1.00 44.38 100 ASP A N 1
ATOM 746 C CA . ASP A 1 100 ? -83.237 -13.611 136.483 1.00 44.38 100 ASP A CA 1
ATOM 747 C C . ASP A 1 100 ? -82.043 -12.999 135.724 1.00 44.38 100 ASP A C 1
ATOM 749 O O . ASP A 1 100 ? -81.890 -13.109 134.502 1.00 44.38 100 ASP A O 1
ATOM 753 N N . THR A 1 101 ? -81.188 -12.294 136.464 1.00 54.72 101 THR A N 1
ATOM 754 C CA . THR A 1 101 ? -80.027 -11.531 135.974 1.00 54.72 101 THR A CA 1
ATOM 755 C C . THR A 1 101 ? -78.937 -12.410 135.331 1.00 54.72 101 THR A C 1
ATOM 757 O O . THR A 1 101 ? -78.063 -11.895 134.632 1.00 54.72 101 THR A O 1
ATOM 760 N N . SER A 1 102 ? -79.010 -13.741 135.470 1.00 55.03 102 SER A N 1
ATOM 761 C CA . SER A 1 102 ? -78.070 -14.710 134.877 1.00 55.03 102 SER A CA 1
ATOM 762 C C . SER A 1 102 ? -78.344 -15.023 133.394 1.00 55.03 102 SER A C 1
ATOM 764 O O . SER A 1 102 ? -77.416 -15.256 132.606 1.00 55.03 102 SER A O 1
ATOM 766 N N . GLY A 1 103 ? -79.614 -15.001 132.970 1.00 57.25 103 GLY A N 1
ATOM 767 C CA . GLY A 1 103 ? -80.017 -15.273 131.582 1.00 57.25 103 GLY A CA 1
ATOM 768 C C . GLY A 1 103 ? -79.682 -14.127 130.620 1.00 57.25 103 GLY A C 1
ATOM 769 O O . GLY A 1 103 ? -79.191 -14.357 129.511 1.00 57.25 103 GLY A O 1
ATOM 770 N N . GLN A 1 104 ? -79.849 -12.883 131.079 1.00 58.78 104 GLN A N 1
ATOM 771 C CA . GLN A 1 104 ? -79.500 -11.671 130.326 1.00 58.78 104 GLN A CA 1
ATOM 772 C C . GLN A 1 104 ? -77.995 -11.568 130.049 1.00 58.78 104 GLN A C 1
ATOM 774 O O . GLN A 1 104 ? -77.600 -11.207 128.940 1.00 58.78 104 GLN A O 1
ATOM 779 N N . LEU A 1 105 ? -77.148 -11.962 131.007 1.00 63.16 105 LEU A N 1
ATOM 780 C CA . LEU A 1 105 ? -75.695 -11.963 130.830 1.00 63.16 105 LEU A CA 1
ATOM 781 C C . LEU A 1 105 ? -75.248 -12.982 129.765 1.00 63.16 105 LEU A C 1
ATOM 783 O O . LEU A 1 105 ? -74.342 -12.705 128.980 1.00 63.16 105 LEU A O 1
ATOM 787 N N . ARG A 1 106 ? -75.910 -14.148 129.688 1.00 70.62 106 ARG A N 1
ATOM 788 C CA . ARG A 1 106 ? -75.646 -15.166 128.654 1.00 70.62 106 ARG A CA 1
ATOM 789 C C . ARG A 1 106 ? -76.071 -14.704 127.262 1.00 70.62 106 ARG A C 1
ATOM 791 O O . ARG A 1 106 ? -75.298 -14.874 126.322 1.00 70.62 106 ARG A O 1
ATOM 798 N N . LEU A 1 107 ? -77.241 -14.083 127.125 1.00 71.12 107 LEU A N 1
ATOM 799 C CA . LEU A 1 107 ? -77.708 -13.527 125.849 1.00 71.12 107 LEU A CA 1
ATOM 800 C C . LEU A 1 107 ? -76.831 -12.360 125.376 1.00 71.12 107 LEU A C 1
ATOM 802 O O . LEU A 1 107 ? -76.479 -12.297 124.198 1.00 71.12 107 LEU A O 1
ATOM 806 N N . LEU A 1 108 ? -76.404 -11.490 126.297 1.00 76.69 108 LEU A N 1
ATOM 807 C CA . LEU A 1 108 ? -75.454 -10.420 126.007 1.00 76.69 108 LEU A CA 1
ATOM 808 C C . LEU A 1 108 ? -74.094 -10.989 125.585 1.00 76.69 108 LEU A C 1
ATOM 810 O O . LEU A 1 108 ? -73.533 -10.536 124.597 1.00 76.69 108 LEU A O 1
ATOM 814 N N . ASN A 1 109 ? -73.594 -12.031 126.256 1.00 76.75 109 ASN A N 1
ATOM 815 C CA . ASN A 1 109 ? -72.346 -12.708 125.891 1.00 76.75 109 ASN A CA 1
ATOM 816 C C . ASN A 1 109 ? -72.434 -13.367 124.500 1.00 76.75 109 ASN A C 1
ATOM 818 O O . ASN A 1 109 ? -71.512 -13.248 123.697 1.00 76.75 109 ASN A O 1
ATOM 822 N N . VAL A 1 110 ? -73.560 -14.003 124.161 1.00 80.75 110 VAL A N 1
ATOM 823 C CA . VAL A 1 110 ? -73.806 -14.534 122.807 1.00 80.75 110 VAL A CA 1
ATOM 824 C C . VAL A 1 110 ? -73.875 -13.405 121.774 1.00 80.75 110 VAL A C 1
ATOM 826 O O . VAL A 1 110 ? -73.272 -13.525 120.710 1.00 80.75 110 VAL A O 1
ATOM 829 N N . GLY A 1 111 ? -74.536 -12.290 122.093 1.00 79.81 111 GLY A N 1
ATOM 830 C CA . GLY A 1 111 ? -74.590 -11.100 121.242 1.00 79.81 111 GLY A CA 1
ATOM 831 C C . GLY A 1 111 ? -73.216 -10.465 121.018 1.00 79.81 111 GLY A C 1
ATOM 832 O O . GLY A 1 111 ? -72.857 -10.182 119.881 1.00 79.81 111 GLY A O 1
ATOM 833 N N . VAL A 1 112 ? -72.407 -10.323 122.071 1.00 83.88 112 VAL A N 1
ATOM 834 C CA . VAL A 1 112 ? -71.026 -9.819 122.005 1.00 83.88 112 VAL A CA 1
ATOM 835 C C . VAL A 1 112 ? -70.146 -10.769 121.199 1.00 83.88 112 VAL A C 1
ATOM 837 O O . VAL A 1 112 ? -69.403 -10.308 120.340 1.00 83.88 112 VAL A O 1
ATOM 840 N N . LYS A 1 113 ? -70.267 -12.090 121.385 1.00 85.69 113 LYS A N 1
ATOM 841 C CA . LYS A 1 113 ? -69.548 -13.090 120.577 1.00 85.69 113 LYS A CA 1
ATOM 842 C C . LYS A 1 113 ? -69.968 -13.061 119.107 1.00 85.69 113 LYS A C 1
ATOM 844 O O . LYS A 1 113 ? -69.113 -13.194 118.236 1.00 85.69 113 LYS A O 1
ATOM 849 N N . LEU A 1 114 ? -71.254 -12.870 118.813 1.00 85.62 114 LEU A N 1
ATOM 850 C CA . LEU A 1 114 ? -71.756 -12.738 117.444 1.00 85.62 114 LEU A CA 1
ATOM 851 C C . LEU A 1 114 ? -71.275 -11.432 116.798 1.00 85.62 114 LEU A C 1
ATOM 853 O O . LEU A 1 114 ? -70.841 -11.448 115.651 1.00 85.62 114 LEU A O 1
ATOM 857 N N . CYS A 1 115 ? -71.298 -10.319 117.535 1.00 84.00 115 CYS A N 1
ATOM 858 C CA . CYS A 1 115 ? -70.742 -9.042 117.092 1.00 84.00 115 CYS A CA 1
ATOM 859 C C . CYS A 1 115 ? -69.226 -9.128 116.889 1.00 84.00 115 CYS A C 1
ATOM 861 O O . CYS A 1 115 ? -68.733 -8.615 115.895 1.00 84.00 115 CYS A O 1
ATOM 863 N N . ALA A 1 116 ? -68.496 -9.822 117.764 1.00 86.31 116 ALA A N 1
ATOM 864 C CA . ALA A 1 116 ? -67.064 -10.056 117.614 1.00 86.31 116 ALA A CA 1
ATOM 865 C C . ALA A 1 116 ? -66.758 -10.911 116.377 1.00 86.31 116 ALA A C 1
ATOM 867 O O . ALA A 1 116 ? -65.853 -10.572 115.626 1.00 86.31 116 ALA A O 1
ATOM 868 N N . ARG A 1 117 ? -67.547 -11.963 116.106 1.00 88.38 117 ARG A N 1
ATOM 869 C CA . ARG A 1 117 ? -67.438 -12.740 114.857 1.00 88.38 117 ARG A CA 1
ATOM 870 C C . ARG A 1 117 ? -67.714 -11.878 113.633 1.00 88.38 117 ARG A C 1
ATOM 872 O O . ARG A 1 117 ? -66.863 -11.810 112.764 1.00 88.38 117 ARG A O 1
ATOM 879 N N . LYS A 1 118 ? -68.829 -11.141 113.606 1.00 89.00 118 LYS A N 1
ATOM 880 C CA . LYS A 1 118 ? -69.150 -10.217 112.505 1.00 89.00 118 LYS A CA 1
ATOM 881 C C . LYS A 1 118 ? -68.067 -9.150 112.309 1.00 89.00 118 LYS A C 1
ATOM 883 O O . LYS A 1 118 ? -67.768 -8.802 111.175 1.00 89.00 118 LYS A O 1
ATOM 888 N N . CYS A 1 119 ? -67.477 -8.646 113.392 1.00 89.62 119 CYS A N 1
ATOM 889 C CA . CYS A 1 119 ? -66.380 -7.682 113.343 1.00 89.62 119 CYS A CA 1
ATOM 890 C C . CYS A 1 119 ? -65.099 -8.319 112.786 1.00 89.62 119 CYS A C 1
ATOM 892 O O . CYS A 1 119 ? -64.461 -7.736 111.919 1.00 89.62 119 CYS A O 1
ATOM 894 N N . ASN A 1 120 ? -64.762 -9.539 113.213 1.00 91.81 120 ASN A N 1
ATOM 895 C CA . ASN A 1 120 ? -63.614 -10.285 112.699 1.00 91.81 120 ASN A CA 1
ATOM 896 C C . ASN A 1 120 ? -63.795 -10.696 111.231 1.00 91.81 120 ASN A C 1
ATOM 898 O O . ASN A 1 120 ? -62.846 -10.601 110.461 1.00 91.81 120 ASN A O 1
ATOM 902 N N . ASP A 1 121 ? -65.000 -11.095 110.823 1.00 90.50 121 ASP A N 1
ATOM 903 C CA . ASP A 1 121 ? -65.327 -11.429 109.434 1.00 90.50 121 ASP A CA 1
ATOM 904 C C . ASP A 1 121 ? -65.274 -10.177 108.549 1.00 90.50 121 ASP A C 1
ATOM 906 O O . ASP A 1 121 ? -64.687 -10.207 107.470 1.00 90.50 121 ASP A O 1
ATOM 910 N N . ALA A 1 122 ? -65.823 -9.052 109.023 1.00 89.31 122 ALA A N 1
ATOM 911 C CA . ALA A 1 122 ? -65.723 -7.765 108.339 1.00 89.31 122 ALA A CA 1
ATOM 912 C C . ALA A 1 122 ? -64.270 -7.278 108.249 1.00 89.31 122 ALA A C 1
ATOM 914 O O . ALA A 1 122 ? -63.878 -6.746 107.215 1.00 89.31 122 ALA A O 1
ATOM 915 N N . LYS A 1 123 ? -63.460 -7.503 109.291 1.00 93.88 123 LYS A N 1
ATOM 916 C CA . LYS A 1 123 ? -62.023 -7.217 109.276 1.00 93.88 123 LYS A CA 1
ATOM 917 C C . LYS A 1 123 ? -61.293 -8.106 108.270 1.00 93.88 123 LYS A C 1
ATOM 919 O O . LYS A 1 123 ? -60.585 -7.582 107.430 1.00 93.88 123 LYS A O 1
ATOM 924 N N . SER A 1 124 ? -61.543 -9.416 108.263 1.00 92.56 124 SER A N 1
ATOM 925 C CA . SER A 1 124 ? -60.947 -10.333 107.282 1.00 92.56 124 SER A CA 1
ATOM 926 C C . SER A 1 124 ? -61.343 -9.987 105.842 1.00 92.56 124 SER A C 1
ATOM 928 O O . SER A 1 124 ? -60.521 -10.097 104.937 1.00 92.56 124 SER A O 1
ATOM 930 N N . GLN A 1 125 ? -62.586 -9.556 105.609 1.00 92.06 125 GLN A N 1
ATOM 931 C CA . GLN A 1 125 ? -63.015 -9.059 104.299 1.00 92.06 125 GLN A CA 1
ATOM 932 C C . GLN A 1 125 ? -62.345 -7.732 103.937 1.00 92.06 125 GLN A C 1
ATOM 934 O O . GLN A 1 125 ? -61.956 -7.560 102.786 1.00 92.06 125 GLN A O 1
ATOM 939 N N . ALA A 1 126 ? -62.186 -6.817 104.895 1.00 90.44 126 ALA A N 1
ATOM 940 C CA . ALA A 1 126 ? -61.463 -5.569 104.683 1.00 90.44 126 ALA A CA 1
ATOM 941 C C . ALA A 1 126 ? -59.987 -5.829 104.348 1.00 90.44 126 ALA A C 1
ATOM 943 O O . ALA A 1 126 ? -59.503 -5.279 103.368 1.00 90.44 126 ALA A O 1
ATOM 944 N N . ASP A 1 127 ? -59.322 -6.730 105.075 1.00 93.19 127 ASP A N 1
ATOM 945 C CA . ASP A 1 127 ? -57.929 -7.119 104.836 1.00 93.19 127 ASP A CA 1
ATOM 946 C C . ASP A 1 127 ? -57.765 -7.765 103.441 1.00 93.19 127 ASP A C 1
ATOM 948 O O . ASP A 1 127 ? -56.838 -7.439 102.705 1.00 93.19 127 ASP A O 1
ATOM 952 N N . LYS A 1 128 ? -58.702 -8.632 103.019 1.00 93.56 128 LYS A N 1
ATOM 953 C CA . LYS A 1 128 ? -58.705 -9.216 101.659 1.00 93.56 128 LYS A CA 1
ATOM 954 C C . LYS A 1 128 ? -58.891 -8.165 100.569 1.00 93.56 128 LYS A C 1
ATOM 956 O O . LYS A 1 128 ? -58.190 -8.194 99.563 1.00 93.56 128 LYS A O 1
ATOM 961 N N . LEU A 1 129 ? -59.832 -7.243 100.763 1.00 93.25 129 LEU A N 1
ATOM 962 C CA . LEU A 1 129 ? -60.045 -6.141 99.829 1.00 93.25 129 LEU A CA 1
ATOM 963 C C . LEU A 1 129 ? -58.834 -5.204 99.794 1.00 93.25 129 LEU A C 1
ATOM 965 O O . LEU A 1 129 ? -58.509 -4.680 98.735 1.00 93.25 129 LEU A O 1
ATOM 969 N N . GLU A 1 130 ? -58.145 -5.008 100.918 1.00 93.62 130 GLU A N 1
ATOM 970 C CA . GLU A 1 130 ? -56.915 -4.221 100.975 1.00 93.62 130 GLU A CA 1
ATOM 971 C C . GLU A 1 130 ? -55.788 -4.880 100.164 1.00 93.62 130 GLU A C 1
ATOM 973 O O . GLU A 1 130 ? -55.137 -4.202 99.369 1.00 93.62 130 GLU A O 1
ATOM 978 N N . GLU A 1 131 ? -55.589 -6.192 100.306 1.00 94.06 131 GLU A N 1
ATOM 979 C CA . GLU A 1 131 ? -54.642 -6.976 99.498 1.00 94.06 131 GLU A CA 1
ATOM 980 C C . GLU A 1 131 ? -54.978 -6.912 97.996 1.00 94.06 131 GLU A C 1
ATOM 982 O O . GLU A 1 131 ? -54.104 -6.636 97.172 1.00 94.06 131 GLU A O 1
ATOM 987 N N . GLU A 1 132 ? -56.250 -7.077 97.617 1.00 93.75 132 GLU A N 1
ATOM 988 C CA . GLU A 1 132 ? -56.689 -6.959 96.219 1.00 93.75 132 GLU A CA 1
ATOM 989 C C . GLU A 1 132 ? -56.480 -5.547 95.658 1.00 93.75 132 GLU A C 1
ATOM 991 O O . GLU A 1 132 ? -56.046 -5.386 94.515 1.00 93.75 132 GLU A O 1
ATOM 996 N N . VAL A 1 133 ? -56.758 -4.509 96.452 1.00 93.69 133 VAL A N 1
ATOM 997 C CA . VAL A 1 133 ? -56.506 -3.117 96.060 1.00 93.69 133 VAL A CA 1
ATOM 998 C C . VAL A 1 133 ? -55.011 -2.882 95.873 1.00 93.69 133 VAL A C 1
ATOM 1000 O O . VAL A 1 133 ? -54.632 -2.267 94.880 1.00 93.69 133 VAL A O 1
ATOM 1003 N N . LYS A 1 134 ? -54.150 -3.395 96.762 1.00 95.06 134 LYS A N 1
ATOM 1004 C CA . LYS A 1 134 ? -52.688 -3.307 96.608 1.00 95.06 134 LYS A CA 1
ATOM 1005 C C . LYS A 1 134 ? -52.213 -4.013 95.338 1.00 95.06 134 LYS A C 1
ATOM 1007 O O . LYS A 1 134 ? -51.451 -3.421 94.578 1.00 95.06 134 LYS A O 1
ATOM 1012 N N . SER A 1 135 ? -52.703 -5.226 95.079 1.00 95.38 135 SER A N 1
ATOM 1013 C CA . SER A 1 135 ? -52.376 -5.995 93.872 1.00 95.38 135 SER A CA 1
ATOM 1014 C C . SER A 1 135 ? -52.789 -5.254 92.597 1.00 95.38 135 SER A C 1
ATOM 1016 O O . SER A 1 135 ? -51.953 -5.032 91.722 1.00 95.38 135 SER A O 1
ATOM 1018 N N . ARG A 1 136 ? -54.034 -4.764 92.521 1.00 93.56 136 ARG A N 1
ATOM 1019 C CA . ARG A 1 136 ? -54.503 -3.979 91.367 1.00 93.56 136 ARG A CA 1
ATOM 1020 C C . ARG A 1 136 ? -53.782 -2.648 91.213 1.00 93.56 136 ARG A C 1
ATOM 1022 O O . ARG A 1 136 ? -53.591 -2.187 90.095 1.00 93.56 136 ARG A O 1
ATOM 1029 N N . ASN A 1 137 ? -53.385 -2.011 92.310 1.00 93.69 137 ASN A N 1
ATOM 1030 C CA . ASN A 1 137 ? -52.627 -0.766 92.247 1.00 93.69 137 ASN A CA 1
ATOM 1031 C C . ASN A 1 137 ? -51.208 -1.003 91.699 1.00 93.69 137 ASN A C 1
ATOM 1033 O O . ASN A 1 137 ? -50.692 -0.168 90.962 1.00 93.69 137 ASN A O 1
ATOM 1037 N N . HIS A 1 138 ? -50.599 -2.155 92.003 1.00 94.75 138 HIS A N 1
ATOM 1038 C CA . HIS A 1 138 ? -49.329 -2.562 91.402 1.00 94.75 138 HIS A CA 1
ATOM 1039 C C . HIS A 1 138 ? -49.472 -2.849 89.899 1.00 94.75 138 HIS A C 1
ATOM 1041 O O . HIS A 1 138 ? -48.683 -2.342 89.108 1.00 94.75 138 HIS A O 1
ATOM 1047 N N . GLU A 1 139 ? -50.520 -3.568 89.490 1.00 95.50 139 GLU A N 1
ATOM 1048 C CA . GLU A 1 139 ? -50.815 -3.819 88.071 1.00 95.50 139 GLU A CA 1
ATOM 1049 C C . GLU A 1 139 ? -51.079 -2.515 87.297 1.00 95.50 139 GLU A C 1
ATOM 1051 O O . GLU A 1 139 ? -50.531 -2.310 86.216 1.00 95.50 139 GLU A O 1
ATOM 1056 N N . LEU A 1 140 ? -51.845 -1.582 87.874 1.00 93.69 140 LEU A N 1
ATOM 1057 C CA . LEU A 1 140 ? -52.055 -0.254 87.289 1.00 93.69 140 LEU A CA 1
ATOM 1058 C C . LEU A 1 140 ? -50.755 0.546 87.168 1.00 93.69 140 LEU A C 1
ATOM 1060 O O . LEU A 1 140 ? -50.597 1.295 86.206 1.00 93.69 140 LEU A O 1
ATOM 1064 N N . PHE A 1 141 ? -49.832 0.408 88.119 1.00 94.69 141 PHE A N 1
ATOM 1065 C CA . PHE A 1 141 ? -48.531 1.066 88.046 1.00 94.69 141 PHE A CA 1
ATOM 1066 C C . PHE A 1 141 ? -47.685 0.522 86.887 1.00 94.69 141 PHE A C 1
ATOM 1068 O O . PHE A 1 141 ? -47.132 1.314 86.123 1.00 94.69 141 PHE A O 1
ATOM 1075 N N . GLU A 1 142 ? -47.634 -0.801 86.712 1.00 94.94 142 GLU A N 1
ATOM 1076 C CA . GLU A 1 142 ? -46.932 -1.432 85.587 1.00 94.94 142 GLU A CA 1
ATOM 1077 C C . GLU A 1 142 ? -47.569 -1.060 84.243 1.00 94.94 142 GLU A C 1
ATOM 1079 O O . GLU A 1 142 ? -46.869 -0.582 83.350 1.00 94.94 142 GLU A O 1
ATOM 1084 N N . LEU A 1 143 ? -48.899 -1.143 84.124 1.00 93.50 143 LEU A N 1
ATOM 1085 C CA . LEU A 1 143 ? -49.615 -0.737 82.911 1.00 93.50 143 LEU A CA 1
ATOM 1086 C C . LEU A 1 143 ? -49.412 0.746 82.586 1.00 93.50 143 LEU A C 1
ATOM 1088 O O . LEU A 1 143 ? -49.285 1.114 81.422 1.00 93.50 143 LEU A O 1
ATOM 1092 N N . ASN A 1 144 ? -49.354 1.619 83.594 1.00 93.12 144 ASN A N 1
ATOM 1093 C CA . ASN A 1 144 ? -49.077 3.037 83.378 1.00 93.12 144 ASN A CA 1
ATOM 1094 C C . ASN A 1 144 ? -47.626 3.273 82.924 1.00 93.12 144 ASN A C 1
ATOM 1096 O O . ASN A 1 144 ? -47.371 4.160 82.109 1.00 93.12 144 ASN A O 1
ATOM 1100 N N . ARG A 1 145 ? -46.670 2.470 83.409 1.00 91.94 145 ARG A N 1
ATOM 1101 C CA . ARG A 1 145 ? -45.279 2.498 82.936 1.00 91.94 145 ARG A CA 1
ATOM 1102 C C . ARG A 1 145 ? -45.179 2.048 81.477 1.00 91.94 145 ARG A C 1
ATOM 1104 O O . ARG A 1 145 ? -44.522 2.724 80.690 1.00 91.94 145 ARG A O 1
ATOM 1111 N N . GLU A 1 146 ? -45.861 0.968 81.108 1.00 92.06 146 GLU A N 1
ATOM 1112 C CA . GLU A 1 146 ? -45.934 0.480 79.725 1.00 92.06 146 GLU A CA 1
ATOM 1113 C C . GLU A 1 146 ? -46.637 1.479 78.800 1.00 92.06 146 GLU A C 1
ATOM 1115 O O . GLU A 1 146 ? -46.125 1.794 77.728 1.00 92.06 146 GLU A O 1
ATOM 1120 N N . ALA A 1 147 ? -47.769 2.044 79.226 1.00 91.50 147 ALA A N 1
ATOM 1121 C CA . ALA A 1 147 ? -48.488 3.065 78.470 1.00 91.50 147 ALA A CA 1
ATOM 1122 C C . ALA A 1 147 ? -47.623 4.310 78.239 1.00 91.50 147 ALA A C 1
ATOM 1124 O O . ALA A 1 147 ? -47.638 4.874 77.145 1.00 91.50 147 ALA A O 1
ATOM 1125 N N . LYS A 1 148 ? -46.831 4.714 79.239 1.00 91.62 148 LYS A N 1
ATOM 1126 C CA . LYS A 1 148 ? -45.874 5.813 79.105 1.00 91.62 148 LYS A CA 1
ATOM 1127 C C . LYS A 1 148 ? -44.749 5.475 78.121 1.00 91.62 148 LYS A C 1
ATOM 1129 O O . LYS A 1 148 ? -44.467 6.294 77.256 1.00 91.62 148 LYS A O 1
ATOM 1134 N N . ALA A 1 149 ? -44.172 4.274 78.189 1.00 88.25 149 ALA A N 1
ATOM 1135 C CA . ALA A 1 149 ? -43.153 3.830 77.234 1.00 88.25 149 ALA A CA 1
ATOM 1136 C C . ALA A 1 149 ? -43.699 3.772 75.794 1.00 88.25 149 ALA A C 1
ATOM 1138 O O . ALA A 1 149 ? -43.057 4.260 74.869 1.00 88.25 149 ALA A O 1
ATOM 1139 N N . LEU A 1 150 ? -44.919 3.258 75.599 1.00 89.25 150 LEU A N 1
ATOM 1140 C CA . LEU A 1 150 ? -45.592 3.247 74.296 1.00 89.25 150 LEU A CA 1
ATOM 1141 C C . LEU A 1 150 ? -45.893 4.657 73.787 1.00 89.25 150 LEU A C 1
ATOM 1143 O O . LEU A 1 150 ? -45.744 4.923 72.596 1.00 89.25 150 LEU A O 1
ATOM 1147 N N . HIS A 1 151 ? -46.303 5.571 74.667 1.00 89.69 151 HIS A N 1
ATOM 1148 C CA . HIS A 1 151 ? -46.515 6.965 74.296 1.00 89.69 151 HIS A CA 1
ATOM 1149 C C . HIS A 1 151 ? -45.200 7.627 73.865 1.00 89.69 151 HIS A C 1
ATOM 1151 O O . HIS A 1 151 ? -45.151 8.236 72.801 1.00 89.69 151 HIS A O 1
ATOM 1157 N N . GLU A 1 152 ? -44.117 7.410 74.615 1.00 88.69 152 GLU A N 1
ATOM 1158 C CA . GLU A 1 152 ? -42.772 7.867 74.251 1.00 88.69 152 GLU A CA 1
ATOM 1159 C C . GLU A 1 152 ? -42.297 7.245 72.924 1.00 88.69 152 GLU A C 1
ATOM 1161 O O . GLU A 1 152 ? -41.639 7.923 72.136 1.00 88.69 152 GLU A O 1
ATOM 1166 N N . MET A 1 153 ? -42.654 5.990 72.621 1.00 86.56 153 MET A N 1
ATOM 1167 C CA . MET A 1 153 ? -42.373 5.367 71.319 1.00 86.56 153 MET A CA 1
ATOM 1168 C C . MET A 1 153 ? -43.173 6.014 70.182 1.00 86.56 153 MET A C 1
ATOM 1170 O O . MET A 1 153 ? -42.608 6.274 69.123 1.00 86.56 153 MET A O 1
ATOM 1174 N N . LEU A 1 154 ? -44.464 6.299 70.391 1.00 85.06 154 LEU A N 1
ATOM 1175 C CA . LEU A 1 154 ? -45.329 6.948 69.397 1.00 85.06 154 LEU A CA 1
ATOM 1176 C C . LEU A 1 154 ? -44.910 8.392 69.108 1.00 85.06 154 LEU A C 1
ATOM 1178 O O . LEU A 1 154 ? -45.009 8.843 67.969 1.00 85.06 154 LEU A O 1
ATOM 1182 N N . GLU A 1 155 ? -44.429 9.110 70.120 1.00 88.06 155 GLU A N 1
ATOM 1183 C CA . GLU A 1 155 ? -43.860 10.450 69.960 1.00 88.06 155 GLU A CA 1
ATOM 1184 C C . GLU A 1 155 ? -42.437 10.431 69.376 1.00 88.06 155 GLU A C 1
ATOM 1186 O O . GLU A 1 155 ? -41.900 11.481 69.031 1.00 88.06 155 GLU A O 1
ATOM 1191 N N . GLY A 1 156 ? -41.812 9.254 69.267 1.00 82.62 156 GLY A N 1
ATOM 1192 C CA . GLY A 1 156 ? -40.425 9.093 68.825 1.00 82.62 156 GLY A CA 1
ATOM 1193 C C . GLY A 1 156 ? -39.377 9.523 69.858 1.00 82.62 156 GLY A C 1
ATOM 1194 O O . GLY A 1 156 ? -38.188 9.589 69.550 1.00 82.62 156 GLY A O 1
ATOM 1195 N N . ASN A 1 157 ? -39.803 9.795 71.092 1.00 85.88 157 ASN A N 1
ATOM 1196 C CA . ASN A 1 157 ? -38.951 10.203 72.206 1.00 85.88 157 ASN A CA 1
ATOM 1197 C C . ASN A 1 157 ? -38.296 9.019 72.932 1.00 85.88 157 ASN A C 1
ATOM 1199 O O . ASN A 1 157 ? -37.348 9.232 73.692 1.00 85.88 157 ASN A O 1
ATOM 1203 N N . HIS A 1 158 ? -38.761 7.793 72.683 1.00 91.19 158 HIS A N 1
ATOM 1204 C CA . HIS A 1 158 ? -38.165 6.576 73.224 1.00 91.19 158 HIS A CA 1
ATOM 1205 C C . HIS A 1 158 ? -36.752 6.347 72.669 1.00 91.19 158 HIS A C 1
ATOM 1207 O O . HIS A 1 158 ? -36.499 6.515 71.474 1.00 91.19 158 HIS A O 1
ATOM 1213 N N . GLU A 1 159 ? -35.832 5.917 73.532 1.00 89.25 159 GLU A N 1
ATOM 1214 C CA . GLU A 1 159 ? -34.411 5.754 73.196 1.00 89.25 159 GLU A CA 1
ATOM 1215 C C . GLU A 1 159 ? -34.179 4.783 72.030 1.00 89.25 159 GLU A C 1
ATOM 1217 O O . GLU A 1 159 ? -33.373 5.067 71.145 1.00 89.25 159 GLU A O 1
ATOM 1222 N N . ASP A 1 160 ? -34.943 3.690 71.955 1.00 88.44 160 ASP A N 1
ATOM 1223 C CA . ASP A 1 160 ? -34.850 2.759 70.824 1.00 88.44 160 ASP A CA 1
ATOM 1224 C C . ASP A 1 160 ? -35.263 3.405 69.496 1.00 88.44 160 ASP A C 1
ATOM 1226 O O . ASP A 1 160 ? -34.633 3.144 68.475 1.00 88.44 160 ASP A O 1
ATOM 1230 N N . VAL A 1 161 ? -36.270 4.288 69.492 1.00 91.50 161 VAL A N 1
ATOM 1231 C CA . VAL A 1 161 ? -36.711 4.977 68.267 1.00 91.50 161 VAL A CA 1
ATOM 1232 C C . VAL A 1 161 ? -35.648 5.971 67.803 1.00 91.50 161 VAL A C 1
ATOM 1234 O O . VAL A 1 161 ? -35.318 6.005 66.619 1.00 91.50 161 VAL A O 1
ATOM 1237 N N . LYS A 1 162 ? -35.029 6.714 68.731 1.00 91.69 162 LYS A N 1
ATOM 1238 C CA . LYS A 1 162 ? -33.889 7.594 68.416 1.00 91.69 162 LYS A CA 1
ATOM 1239 C C . LYS A 1 162 ? -32.695 6.807 67.885 1.00 91.69 162 LYS A C 1
ATOM 1241 O O . LYS A 1 162 ? -32.052 7.234 66.927 1.00 91.69 162 LYS A O 1
ATOM 1246 N N . LYS A 1 163 ? -32.404 5.650 68.484 1.00 95.06 163 LYS A N 1
ATOM 1247 C CA . LYS A 1 163 ? -31.321 4.768 68.044 1.00 95.06 163 LYS A CA 1
ATOM 1248 C C . LYS A 1 163 ? -31.582 4.212 66.646 1.00 95.06 163 LYS A C 1
ATOM 1250 O O . LYS A 1 163 ? -30.671 4.226 65.825 1.00 95.06 163 LYS A O 1
ATOM 1255 N N . ILE A 1 164 ? -32.809 3.773 66.360 1.00 93.44 164 ILE A N 1
ATOM 1256 C CA . ILE A 1 164 ? -33.217 3.334 65.018 1.00 93.44 164 ILE A CA 1
ATOM 1257 C C . ILE A 1 164 ? -33.041 4.481 64.018 1.00 93.44 164 ILE A C 1
ATOM 1259 O O . ILE A 1 164 ? -32.359 4.293 63.018 1.00 93.44 164 ILE A O 1
ATOM 1263 N N . ALA A 1 165 ? -33.539 5.684 64.321 1.00 93.62 165 ALA A N 1
ATOM 1264 C CA . ALA A 1 165 ? -33.394 6.845 63.441 1.00 93.62 165 ALA A CA 1
ATOM 1265 C C . ALA A 1 165 ? -31.920 7.228 63.189 1.00 93.62 165 ALA A C 1
ATOM 1267 O O . ALA A 1 165 ? -31.553 7.594 62.072 1.00 93.62 165 ALA A O 1
ATOM 1268 N N . SER A 1 166 ? -31.060 7.115 64.207 1.00 96.38 166 SER A N 1
ATOM 1269 C CA . SER A 1 166 ? -29.614 7.326 64.069 1.00 96.38 166 SER A CA 1
ATOM 1270 C C . SER A 1 166 ? -28.971 6.289 63.146 1.00 96.38 166 SER A C 1
ATOM 1272 O O . SER A 1 166 ? -28.176 6.657 62.286 1.00 96.38 166 SER A O 1
ATOM 1274 N N . LEU A 1 167 ? -29.318 5.008 63.297 1.00 97.12 167 LEU A N 1
ATOM 1275 C CA . LEU A 1 167 ? -28.810 3.939 62.433 1.00 97.12 167 LEU A CA 1
ATOM 1276 C C . LEU A 1 167 ? -29.328 4.082 60.997 1.00 97.12 167 LEU A C 1
ATOM 1278 O O . LEU A 1 167 ? -28.579 3.866 60.054 1.00 97.12 167 LEU A O 1
ATOM 1282 N N . GLU A 1 168 ? -30.580 4.495 60.802 1.00 97.38 168 GLU A N 1
ATOM 1283 C CA . GLU A 1 168 ? -31.133 4.789 59.475 1.00 97.38 168 GLU A CA 1
ATOM 1284 C C . GLU A 1 168 ? -30.445 5.984 58.802 1.00 97.38 168 GLU A C 1
ATOM 1286 O O . GLU A 1 168 ? -30.331 6.028 57.577 1.00 97.38 168 GLU A O 1
ATOM 1291 N N . ALA A 1 169 ? -29.999 6.980 59.573 1.00 97.56 169 ALA A N 1
ATOM 1292 C CA . ALA A 1 169 ? -29.176 8.066 59.047 1.00 97.56 169 ALA A CA 1
ATOM 1293 C C . ALA A 1 169 ? -27.787 7.557 58.632 1.00 97.56 169 ALA A C 1
ATOM 1295 O O . ALA A 1 169 ? -27.372 7.807 57.507 1.00 97.56 169 ALA A O 1
ATOM 1296 N N . GLU A 1 170 ? -27.127 6.768 59.482 1.00 98.12 170 GLU A N 1
ATOM 1297 C CA . GLU A 1 170 ? -25.807 6.196 59.190 1.00 98.12 170 GLU A CA 1
ATOM 1298 C C . GLU A 1 170 ? -25.832 5.249 57.977 1.00 98.12 170 GLU A C 1
ATOM 1300 O O . GLU A 1 170 ? -24.945 5.314 57.128 1.00 98.12 170 GLU A O 1
ATOM 1305 N N . ILE A 1 171 ? -26.876 4.422 57.839 1.00 97.62 171 ILE A N 1
ATOM 1306 C CA . ILE A 1 171 ? -27.082 3.568 56.659 1.00 97.62 171 ILE A CA 1
ATOM 1307 C C . ILE A 1 171 ? -27.228 4.425 55.401 1.00 97.62 171 ILE A C 1
ATOM 1309 O O . ILE A 1 171 ? -26.573 4.145 54.402 1.00 97.62 171 ILE A O 1
ATOM 1313 N N . ARG A 1 172 ? -28.038 5.492 55.444 1.00 98.06 172 ARG A N 1
ATOM 1314 C CA . ARG A 1 172 ? -28.199 6.393 54.293 1.00 98.06 172 ARG A CA 1
ATOM 1315 C C . ARG A 1 172 ? -26.896 7.091 53.919 1.00 98.06 172 ARG A C 1
ATOM 1317 O O . ARG A 1 172 ? -26.601 7.212 52.734 1.00 98.06 172 ARG A O 1
ATOM 1324 N N . ASP A 1 173 ? -26.111 7.528 54.897 1.00 97.69 173 ASP A N 1
ATOM 1325 C CA . ASP A 1 173 ? -24.814 8.157 54.645 1.00 97.69 173 ASP A CA 1
ATOM 1326 C C . ASP A 1 173 ? -23.814 7.159 54.039 1.00 97.69 173 ASP A C 1
ATOM 1328 O O . ASP A 1 173 ? -23.092 7.495 53.097 1.00 97.69 173 ASP A O 1
ATOM 1332 N N . ALA A 1 174 ? -23.808 5.911 54.519 1.00 97.81 174 ALA A N 1
ATOM 1333 C CA . ALA A 1 174 ? -23.002 4.834 53.952 1.00 97.81 174 ALA A CA 1
ATOM 1334 C C . ALA A 1 174 ? -23.436 4.470 52.521 1.00 97.81 174 ALA A C 1
ATOM 1336 O O . ALA A 1 174 ? -22.577 4.275 51.657 1.00 97.81 174 ALA A O 1
ATOM 1337 N N . ASP A 1 175 ? -24.743 4.428 52.251 1.00 97.88 175 ASP A N 1
ATOM 1338 C CA . ASP A 1 175 ? -25.296 4.180 50.918 1.00 97.88 175 ASP A CA 1
ATOM 1339 C C . ASP A 1 175 ? -24.908 5.302 49.946 1.00 97.88 175 ASP A C 1
ATOM 1341 O O . ASP A 1 175 ? -24.366 5.015 48.879 1.00 97.88 175 ASP A O 1
ATOM 1345 N N . ASN A 1 176 ? -25.070 6.570 50.341 1.00 97.56 176 ASN A N 1
ATOM 1346 C CA . ASN A 1 176 ? -24.649 7.724 49.537 1.00 97.56 176 ASN A CA 1
ATOM 1347 C C . ASN A 1 176 ? -23.139 7.680 49.237 1.00 97.56 176 ASN A C 1
ATOM 1349 O O . ASN A 1 176 ? -22.718 7.834 48.091 1.00 97.56 176 ASN A O 1
ATOM 1353 N N . CYS A 1 177 ? -22.314 7.393 50.249 1.00 97.88 177 CYS A N 1
ATOM 1354 C CA . CYS A 1 177 ? -20.866 7.240 50.083 1.00 97.88 177 CYS A CA 1
ATOM 1355 C C . CYS A 1 177 ? -20.515 6.086 49.123 1.00 97.88 177 CYS A C 1
ATOM 1357 O O . CYS A 1 177 ? -19.629 6.206 48.272 1.00 97.88 177 CYS A O 1
ATOM 1359 N N . SER A 1 178 ? -21.236 4.966 49.213 1.00 97.38 178 SER A N 1
ATOM 1360 C CA . SER A 1 178 ? -21.085 3.834 48.298 1.00 97.38 178 SER A CA 1
ATOM 1361 C C . SER A 1 178 ? -21.491 4.195 46.863 1.00 97.38 178 SER A C 1
ATOM 1363 O O . SER A 1 178 ? -20.809 3.796 45.914 1.00 97.38 178 SER A O 1
ATOM 1365 N N . GLU A 1 179 ? -22.568 4.958 46.671 1.00 97.75 179 GLU A N 1
ATOM 1366 C CA . GLU A 1 179 ? -22.996 5.438 45.353 1.00 97.75 179 GLU A CA 1
ATOM 1367 C C . GLU A 1 179 ? -21.952 6.356 44.706 1.00 97.75 179 GLU A C 1
ATOM 1369 O O . GLU A 1 179 ? -21.593 6.139 43.543 1.00 97.75 179 GLU A O 1
ATOM 1374 N N . ASP A 1 180 ? -21.388 7.297 45.466 1.00 97.88 180 ASP A N 1
ATOM 1375 C CA . ASP A 1 180 ? -20.310 8.179 45.003 1.00 97.88 180 ASP A CA 1
ATOM 1376 C C . ASP A 1 180 ? -19.062 7.380 44.596 1.00 97.88 180 ASP A C 1
ATOM 1378 O O . ASP A 1 180 ? -18.487 7.592 43.522 1.00 97.88 180 ASP A O 1
ATOM 1382 N N . MET A 1 181 ? -18.678 6.386 45.402 1.00 98.12 181 MET A N 1
ATOM 1383 C CA . MET A 1 181 ? -17.567 5.481 45.090 1.00 98.12 181 MET A CA 1
ATOM 1384 C C . MET A 1 181 ? -17.826 4.653 43.824 1.00 98.12 181 MET A C 1
ATOM 1386 O O . MET A 1 181 ? -16.921 4.461 43.004 1.00 98.12 181 MET A O 1
ATOM 1390 N N . LEU A 1 182 ? -19.054 4.168 43.622 1.00 97.81 182 LEU A N 1
ATOM 1391 C CA . LEU A 1 182 ? -19.440 3.449 42.406 1.00 97.81 182 LEU A CA 1
ATOM 1392 C C . LEU A 1 182 ? -19.424 4.361 41.177 1.00 97.81 182 LEU A C 1
ATOM 1394 O O . LEU A 1 182 ? -18.987 3.926 40.107 1.00 97.81 182 LEU A O 1
ATOM 1398 N N . LEU A 1 183 ? -19.871 5.610 41.311 1.00 98.12 183 LEU A N 1
ATOM 1399 C CA . LEU A 1 183 ? -19.832 6.600 40.240 1.00 98.12 183 LEU A CA 1
ATOM 1400 C C . LEU A 1 183 ? -18.387 6.920 39.844 1.00 98.12 183 LEU A C 1
ATOM 1402 O O . LEU A 1 183 ? -18.047 6.848 38.661 1.00 98.12 183 LEU A O 1
ATOM 1406 N N . TYR A 1 184 ? -17.517 7.168 40.823 1.00 98.31 184 TYR A N 1
ATOM 1407 C CA . TYR A 1 184 ? -16.094 7.395 40.584 1.00 98.31 184 TYR A CA 1
ATOM 1408 C C . TYR A 1 184 ? -15.422 6.182 39.926 1.00 98.31 184 TYR A C 1
ATOM 1410 O O . TYR A 1 184 ? -14.708 6.315 38.930 1.00 98.31 184 TYR A O 1
ATOM 1418 N N . ARG A 1 185 ? -15.726 4.965 40.394 1.00 98.25 185 ARG A N 1
ATOM 1419 C CA . ARG A 1 185 ? -15.229 3.730 39.772 1.00 98.25 185 ARG A CA 1
ATOM 1420 C C . ARG A 1 185 ? -15.672 3.598 38.313 1.00 98.25 185 ARG A C 1
ATOM 1422 O O . ARG A 1 185 ? -14.873 3.191 37.473 1.00 98.25 185 ARG A O 1
ATOM 1429 N N . ARG A 1 186 ? -16.921 3.949 37.986 1.00 97.88 186 ARG A N 1
ATOM 1430 C CA . ARG A 1 186 ? -17.410 3.953 36.595 1.00 97.88 186 ARG A CA 1
ATOM 1431 C C . ARG A 1 186 ? -16.656 4.964 35.732 1.00 97.88 186 ARG A C 1
ATOM 1433 O O . ARG A 1 186 ? -16.295 4.627 34.608 1.00 97.88 186 ARG A O 1
ATOM 1440 N N . GLN A 1 187 ? -16.381 6.160 36.253 1.00 98.38 187 GLN A N 1
ATOM 1441 C CA . GLN A 1 187 ? -15.589 7.173 35.545 1.00 98.38 187 GLN A CA 1
ATOM 1442 C C . GLN A 1 187 ? -14.166 6.679 35.258 1.00 98.38 187 GLN A C 1
ATOM 1444 O O . GLN A 1 187 ? -13.698 6.786 34.125 1.00 98.38 187 GLN A O 1
ATOM 1449 N N . LEU A 1 188 ? -13.504 6.077 36.250 1.00 98.38 188 LEU A N 1
ATOM 1450 C CA . LEU A 1 188 ? -12.170 5.501 36.078 1.00 98.38 188 LEU A CA 1
ATOM 1451 C C . LEU A 1 188 ? -12.155 4.352 35.066 1.00 98.38 188 LEU A C 1
ATOM 1453 O O . LEU A 1 188 ? -11.272 4.309 34.214 1.00 98.38 188 LEU A O 1
ATOM 1457 N N . ASN A 1 189 ? -13.142 3.456 35.112 1.00 98.12 189 ASN A N 1
ATOM 1458 C CA . ASN A 1 189 ? -13.257 2.375 34.132 1.00 98.12 189 ASN A CA 1
ATOM 1459 C C . ASN A 1 189 ? -13.441 2.924 32.713 1.00 98.12 189 ASN A C 1
ATOM 1461 O O . ASN A 1 189 ? -12.761 2.476 31.797 1.00 98.12 189 ASN A O 1
ATOM 1465 N N . HIS A 1 190 ? -14.292 3.938 32.538 1.00 98.06 190 HIS A N 1
ATOM 1466 C CA . HIS A 1 190 ? -14.474 4.580 31.239 1.00 98.06 190 HIS A CA 1
ATOM 1467 C C . HIS A 1 190 ? -13.178 5.233 30.732 1.00 98.06 190 HIS A C 1
ATOM 1469 O O . HIS A 1 190 ? -12.830 5.103 29.559 1.00 98.06 190 HIS A O 1
ATOM 1475 N N . MET A 1 191 ? -12.423 5.905 31.609 1.00 98.25 191 MET A N 1
ATOM 1476 C CA . MET A 1 191 ? -11.101 6.432 31.257 1.00 98.25 191 MET A CA 1
ATOM 1477 C C . MET A 1 191 ? -10.124 5.320 30.870 1.00 98.25 191 MET A C 1
ATOM 1479 O O . MET A 1 191 ? -9.378 5.477 29.907 1.00 98.25 191 MET A O 1
ATOM 1483 N N . HIS A 1 192 ? -10.133 4.202 31.592 1.00 98.12 192 HIS A N 1
ATOM 1484 C CA . HIS A 1 192 ? -9.271 3.063 31.307 1.00 98.12 192 HIS A CA 1
ATOM 1485 C C . HIS A 1 192 ? -9.593 2.425 29.950 1.00 98.12 192 HIS A C 1
ATOM 1487 O O . HIS A 1 192 ? -8.681 2.194 29.162 1.00 98.12 192 HIS A O 1
ATOM 1493 N N . GLU A 1 193 ? -10.874 2.218 29.636 1.00 98.19 193 GLU A N 1
ATOM 1494 C CA . GLU A 1 193 ? -11.321 1.718 28.329 1.00 98.19 193 GLU A CA 1
ATOM 1495 C C . GLU A 1 193 ? -10.908 2.657 27.193 1.00 98.19 193 GLU A C 1
ATOM 1497 O O . GLU A 1 193 ? -10.400 2.206 26.167 1.00 98.19 193 GLU A O 1
ATOM 1502 N N . ARG A 1 194 ? -11.068 3.973 27.382 1.00 98.38 194 ARG A N 1
ATOM 1503 C CA . ARG A 1 194 ? -10.626 4.969 26.399 1.00 98.38 194 ARG A CA 1
ATOM 1504 C C . ARG A 1 194 ? -9.122 4.914 26.161 1.00 98.38 194 ARG A C 1
ATOM 1506 O O . ARG A 1 194 ? -8.706 4.843 25.012 1.00 98.38 194 ARG A O 1
ATOM 1513 N N . LEU A 1 195 ? -8.323 4.898 27.227 1.00 98.25 195 LEU A N 1
ATOM 1514 C CA . LEU A 1 195 ? -6.866 4.793 27.120 1.00 98.25 195 LEU A CA 1
ATOM 1515 C C . LEU A 1 195 ? -6.432 3.465 26.482 1.00 98.25 195 LEU A C 1
ATOM 1517 O O . LEU A 1 195 ? -5.492 3.451 25.692 1.00 98.25 195 LEU A O 1
ATOM 1521 N N . GLY A 1 196 ? -7.129 2.366 26.781 1.00 98.31 196 GLY A N 1
ATOM 1522 C CA . GLY A 1 196 ? -6.908 1.073 26.135 1.00 98.31 196 GLY A CA 1
ATOM 1523 C C . GLY A 1 196 ? -7.168 1.131 24.629 1.00 98.31 196 GLY A C 1
ATOM 1524 O O . GLY A 1 196 ? -6.318 0.717 23.844 1.00 98.31 196 GLY A O 1
ATOM 1525 N N . ASN A 1 197 ? -8.297 1.714 24.218 1.00 98.06 197 ASN A N 1
ATOM 1526 C CA . ASN A 1 197 ? -8.631 1.898 22.805 1.00 98.06 197 ASN A CA 1
ATOM 1527 C C . ASN A 1 197 ? -7.620 2.808 22.092 1.00 98.06 197 ASN A C 1
ATOM 1529 O O . ASN A 1 197 ? -7.155 2.469 21.004 1.00 98.06 197 ASN A O 1
ATOM 1533 N N . ASP A 1 198 ? -7.237 3.926 22.713 1.00 98.12 198 ASP A N 1
ATOM 1534 C CA . ASP A 1 198 ? -6.244 4.852 22.161 1.00 98.12 198 ASP A CA 1
ATOM 1535 C C . ASP A 1 198 ? -4.874 4.171 21.997 1.00 98.12 198 ASP A C 1
ATOM 1537 O O . ASP A 1 198 ? -4.220 4.355 20.970 1.00 98.12 198 ASP A O 1
ATOM 1541 N N . SER A 1 199 ? -4.460 3.329 22.954 1.00 98.12 199 SER A N 1
ATOM 1542 C CA . SER A 1 199 ? -3.229 2.533 22.850 1.00 98.12 199 SER A CA 1
ATOM 1543 C C . SER A 1 199 ? -3.264 1.591 21.648 1.00 98.12 199 SER A C 1
ATOM 1545 O O . SER A 1 199 ? -2.329 1.590 20.853 1.00 98.12 199 SER A O 1
ATOM 1547 N N . VAL A 1 200 ? -4.357 0.842 21.464 1.00 98.12 200 VAL A N 1
ATOM 1548 C CA . VAL A 1 200 ? -4.513 -0.082 20.325 1.00 98.12 200 VAL A CA 1
ATOM 1549 C C . VAL A 1 200 ? -4.470 0.670 18.989 1.00 98.12 200 VAL A C 1
ATOM 1551 O O . VAL A 1 200 ? -3.851 0.203 18.032 1.00 98.12 200 VAL A O 1
ATOM 1554 N N . ILE A 1 201 ? -5.080 1.858 18.915 1.00 98.25 201 ILE A N 1
ATOM 1555 C CA . ILE A 1 201 ? -5.038 2.709 17.715 1.00 98.25 201 ILE A CA 1
ATOM 1556 C C . ILE A 1 201 ? -3.609 3.194 17.436 1.00 98.25 201 ILE A C 1
ATOM 1558 O O . ILE A 1 201 ? -3.170 3.189 16.283 1.00 98.25 201 ILE A O 1
ATOM 1562 N N . LEU A 1 202 ? -2.878 3.625 18.467 1.00 98.31 202 LEU A N 1
ATOM 1563 C CA . LEU A 1 202 ? -1.491 4.067 18.327 1.00 98.31 202 LEU A CA 1
ATOM 1564 C C . LEU A 1 202 ? -0.572 2.921 17.895 1.00 98.31 202 LEU A C 1
ATOM 1566 O O . LEU A 1 202 ? 0.237 3.124 16.992 1.00 98.31 202 LEU A O 1
ATOM 1570 N N . ASP A 1 203 ? -0.742 1.724 18.451 1.00 98.56 203 ASP A N 1
ATOM 1571 C CA . ASP A 1 203 ? 0.002 0.531 18.036 1.00 98.56 203 ASP A CA 1
ATOM 1572 C C . ASP A 1 203 ? -0.279 0.176 16.568 1.00 98.56 203 ASP A C 1
ATOM 1574 O O . ASP A 1 203 ? 0.650 -0.108 15.807 1.00 98.56 203 ASP A O 1
ATOM 1578 N N . GLY A 1 204 ? -1.540 0.288 16.131 1.00 98.06 204 GLY A N 1
ATOM 1579 C CA . GLY A 1 204 ? -1.918 0.154 14.723 1.00 98.06 204 GLY A CA 1
ATOM 1580 C C . GLY A 1 204 ? -1.179 1.150 13.823 1.00 98.06 204 GLY A C 1
ATOM 1581 O O . GLY A 1 204 ? -0.541 0.751 12.846 1.00 98.06 204 GLY A O 1
ATOM 1582 N N . ARG A 1 205 ? -1.168 2.437 14.196 1.00 98.44 205 ARG A N 1
ATOM 1583 C CA . ARG A 1 205 ? -0.437 3.488 13.461 1.00 98.44 205 ARG A CA 1
ATOM 1584 C C . ARG A 1 205 ? 1.070 3.249 13.438 1.00 98.44 205 ARG A C 1
ATOM 1586 O O . ARG A 1 205 ? 1.708 3.479 12.413 1.00 98.44 205 ARG A O 1
ATOM 1593 N N . ILE A 1 206 ? 1.657 2.784 14.540 1.00 98.56 206 ILE A N 1
ATOM 1594 C CA . ILE A 1 206 ? 3.079 2.419 14.594 1.00 98.56 206 ILE A CA 1
ATOM 1595 C C . ILE A 1 206 ? 3.362 1.266 13.621 1.00 98.56 206 ILE A C 1
ATOM 1597 O O . ILE A 1 206 ? 4.363 1.312 12.899 1.00 98.56 206 ILE A O 1
ATOM 1601 N N . GLY A 1 207 ? 2.477 0.268 13.546 1.00 98.38 207 GLY A N 1
ATOM 1602 C CA . GLY A 1 207 ? 2.562 -0.817 12.568 1.00 98.38 207 GLY A CA 1
ATOM 1603 C C . GLY A 1 207 ? 2.536 -0.316 11.120 1.00 98.38 207 GLY A C 1
ATOM 1604 O O . GLY A 1 207 ? 3.408 -0.680 10.328 1.00 98.38 207 GLY A O 1
ATOM 1605 N N . GLU A 1 208 ? 1.598 0.574 10.789 1.00 98.31 208 GLU A N 1
ATOM 1606 C CA . GLU A 1 208 ? 1.485 1.196 9.462 1.00 98.31 208 GLU A CA 1
ATOM 1607 C C . GLU A 1 208 ? 2.736 2.011 9.093 1.00 98.31 208 GLU A C 1
ATOM 1609 O O . GLU A 1 208 ? 3.296 1.834 8.008 1.00 98.31 208 GLU A O 1
ATOM 1614 N N . ILE A 1 209 ? 3.231 2.852 10.009 1.00 98.50 209 ILE A N 1
ATOM 1615 C CA . ILE A 1 209 ? 4.462 3.637 9.818 1.00 98.50 209 ILE A CA 1
ATOM 1616 C C . ILE A 1 209 ? 5.672 2.713 9.620 1.00 98.50 209 ILE A C 1
ATOM 1618 O O . ILE A 1 209 ? 6.496 2.954 8.736 1.00 98.50 209 ILE A O 1
ATOM 1622 N N . SER A 1 210 ? 5.775 1.632 10.396 1.00 98.50 210 SER A N 1
ATOM 1623 C CA . SER A 1 210 ? 6.867 0.656 10.273 1.00 98.50 210 SER A CA 1
ATOM 1624 C C . SER A 1 210 ? 6.838 -0.058 8.918 1.00 98.50 210 SER A C 1
ATOM 1626 O O . SER A 1 210 ? 7.883 -0.255 8.290 1.00 98.50 210 SER A O 1
ATOM 1628 N N . ALA A 1 211 ? 5.645 -0.409 8.429 1.00 98.06 211 ALA A N 1
ATOM 1629 C CA . ALA A 1 211 ? 5.464 -1.000 7.107 1.00 98.06 211 ALA A CA 1
ATOM 1630 C C . ALA A 1 211 ? 5.858 -0.017 5.991 1.00 98.06 211 ALA A C 1
ATOM 1632 O O . ALA A 1 211 ? 6.618 -0.384 5.091 1.00 98.06 211 ALA A O 1
ATOM 1633 N N . ALA A 1 212 ? 5.414 1.241 6.081 1.00 98.44 212 ALA A N 1
ATOM 1634 C CA . ALA A 1 212 ? 5.776 2.293 5.131 1.00 98.44 212 ALA A CA 1
ATOM 1635 C C . ALA A 1 212 ? 7.294 2.540 5.100 1.00 98.44 212 ALA A C 1
ATOM 1637 O O . ALA A 1 212 ? 7.884 2.638 4.023 1.00 98.44 212 ALA A O 1
ATOM 1638 N N . LEU A 1 213 ? 7.946 2.553 6.266 1.00 98.56 213 LEU A N 1
ATOM 1639 C CA . LEU A 1 213 ? 9.398 2.689 6.379 1.00 98.56 213 LEU A CA 1
ATOM 1640 C C . LEU A 1 213 ? 10.129 1.507 5.727 1.00 98.56 213 LEU A C 1
ATOM 1642 O O . LEU A 1 213 ? 11.093 1.712 4.992 1.00 98.56 213 LEU A O 1
ATOM 1646 N N . SER A 1 214 ? 9.649 0.275 5.924 1.00 98.56 214 SER A N 1
ATOM 1647 C CA . SER A 1 214 ? 10.219 -0.909 5.265 1.00 98.56 214 SER A CA 1
ATOM 1648 C C . SER A 1 214 ? 10.130 -0.825 3.736 1.00 98.56 214 SER A C 1
ATOM 1650 O O . SER A 1 214 ? 11.080 -1.186 3.038 1.00 98.56 214 SER A O 1
ATOM 1652 N N . VAL A 1 215 ? 9.008 -0.330 3.201 1.00 98.44 215 VAL A N 1
ATOM 1653 C CA . VAL A 1 215 ? 8.836 -0.109 1.757 1.00 98.44 215 VAL A CA 1
ATOM 1654 C C . VAL A 1 215 ? 9.783 0.983 1.255 1.00 98.44 215 VAL A C 1
ATOM 1656 O O . VAL A 1 215 ? 10.459 0.776 0.248 1.00 98.44 215 VAL A O 1
ATOM 1659 N N . ALA A 1 216 ? 9.891 2.101 1.975 1.00 98.19 216 ALA A N 1
ATOM 1660 C CA . ALA A 1 216 ? 10.792 3.193 1.619 1.00 98.19 216 ALA A CA 1
ATOM 1661 C C . ALA A 1 216 ? 12.267 2.751 1.598 1.00 98.19 216 ALA A C 1
ATOM 1663 O O . ALA A 1 216 ? 13.001 3.101 0.674 1.00 98.19 216 ALA A O 1
ATOM 1664 N N . GLU A 1 217 ? 12.703 1.928 2.557 1.00 98.62 217 GLU A N 1
ATOM 1665 C CA . GLU A 1 217 ? 14.080 1.420 2.580 1.00 98.62 217 GLU A CA 1
ATOM 1666 C C . GLU A 1 217 ? 14.351 0.457 1.412 1.00 98.62 217 GLU A C 1
ATOM 1668 O O . GLU A 1 217 ? 15.407 0.527 0.782 1.00 98.62 217 GLU A O 1
ATOM 1673 N N . LYS A 1 218 ? 13.380 -0.393 1.044 1.00 98.38 218 LYS A N 1
ATOM 1674 C CA . LYS A 1 218 ? 13.487 -1.242 -0.157 1.00 98.38 218 LYS A CA 1
ATOM 1675 C C . LYS A 1 218 ? 13.617 -0.405 -1.431 1.00 98.38 218 LYS A C 1
ATOM 1677 O O . LYS A 1 218 ? 14.444 -0.727 -2.286 1.00 98.38 218 LYS A O 1
ATOM 1682 N N . GLU A 1 219 ? 12.842 0.672 -1.551 1.00 98.31 219 GLU A N 1
ATOM 1683 C CA . GLU A 1 219 ? 12.909 1.570 -2.709 1.00 98.31 219 GLU A CA 1
ATOM 1684 C C . GLU A 1 219 ? 14.233 2.340 -2.766 1.00 98.31 219 GLU A C 1
ATOM 1686 O O . GLU A 1 219 ? 14.840 2.469 -3.829 1.00 98.31 219 GLU A O 1
ATOM 1691 N N . LYS A 1 220 ? 14.755 2.775 -1.617 1.00 98.38 220 LYS A N 1
ATOM 1692 C CA . LYS A 1 220 ? 16.086 3.381 -1.517 1.00 98.38 220 LYS A CA 1
ATOM 1693 C C . LYS A 1 220 ? 17.178 2.427 -2.002 1.00 98.38 220 LYS A C 1
ATOM 1695 O O . LYS A 1 220 ? 18.024 2.837 -2.796 1.00 98.38 220 LYS A O 1
ATOM 1700 N N . VAL A 1 221 ? 17.151 1.160 -1.585 1.00 98.62 221 VAL A N 1
ATOM 1701 C CA . VAL A 1 221 ? 18.106 0.139 -2.057 1.00 98.62 221 VAL A CA 1
ATOM 1702 C C . VAL A 1 221 ? 17.977 -0.078 -3.569 1.00 98.62 221 VAL A C 1
ATOM 1704 O O . VAL A 1 221 ? 18.986 -0.143 -4.275 1.00 98.62 221 VAL A O 1
ATOM 1707 N N . ARG A 1 222 ? 16.749 -0.131 -4.100 1.00 98.44 222 ARG A N 1
ATOM 1708 C CA . ARG A 1 222 ? 16.501 -0.225 -5.548 1.00 98.44 222 ARG A CA 1
ATOM 1709 C C . ARG A 1 222 ? 17.082 0.979 -6.295 1.00 98.44 222 ARG A C 1
ATOM 1711 O O . ARG A 1 222 ? 17.783 0.798 -7.289 1.00 98.44 222 ARG A O 1
ATOM 1718 N N . SER A 1 223 ? 16.841 2.187 -5.796 1.00 98.38 223 SER A N 1
ATOM 1719 C CA . SER A 1 223 ? 17.367 3.433 -6.360 1.00 98.38 223 SER A CA 1
ATOM 1720 C C . SER A 1 223 ? 18.897 3.476 -6.338 1.00 98.38 223 SER A C 1
ATOM 1722 O O . SER A 1 223 ? 19.518 3.844 -7.333 1.00 98.38 223 SER A O 1
ATOM 1724 N N . GLN A 1 224 ? 19.529 3.023 -5.252 1.00 98.56 224 GLN A N 1
ATOM 1725 C CA . GLN A 1 224 ? 20.988 2.899 -5.168 1.00 98.56 224 GLN A CA 1
ATOM 1726 C C . GLN A 1 224 ? 21.548 1.917 -6.203 1.00 98.56 224 GLN A C 1
ATOM 1728 O O . GLN A 1 224 ? 22.564 2.213 -6.832 1.00 98.56 224 GLN A O 1
ATOM 1733 N N . LYS A 1 225 ? 20.875 0.780 -6.424 1.00 98.25 225 LYS A N 1
ATOM 1734 C CA . LYS A 1 225 ? 21.266 -0.185 -7.457 1.00 98.25 225 LYS A CA 1
ATOM 1735 C C . LYS A 1 225 ? 21.171 0.418 -8.862 1.00 98.25 225 LYS A C 1
ATOM 1737 O O . LYS A 1 225 ? 22.136 0.325 -9.612 1.00 98.25 225 LYS A O 1
ATOM 1742 N N . MET A 1 226 ? 20.067 1.094 -9.189 1.00 98.25 226 MET A N 1
ATOM 1743 C CA . MET A 1 226 ? 19.915 1.775 -10.485 1.00 98.25 226 MET A CA 1
ATOM 1744 C C . MET A 1 226 ? 20.988 2.854 -10.690 1.00 98.25 226 MET A C 1
ATOM 1746 O O . MET A 1 226 ? 21.567 2.951 -11.766 1.00 98.25 226 MET A O 1
ATOM 1750 N N . LEU A 1 227 ? 21.322 3.630 -9.652 1.00 98.38 227 LEU A N 1
ATOM 1751 C CA . LEU A 1 227 ? 22.418 4.602 -9.720 1.00 98.38 227 LEU A CA 1
ATOM 1752 C C . LEU A 1 227 ? 23.780 3.939 -9.958 1.00 98.38 227 LEU A C 1
ATOM 1754 O O . LEU A 1 227 ? 24.604 4.498 -10.678 1.00 98.38 227 LEU A O 1
ATOM 1758 N N . ALA A 1 228 ? 24.037 2.770 -9.367 1.00 98.06 228 ALA A N 1
ATOM 1759 C CA . ALA A 1 228 ? 25.267 2.019 -9.610 1.00 98.06 228 ALA A CA 1
ATOM 1760 C C . ALA A 1 228 ? 25.340 1.495 -11.055 1.00 98.06 228 ALA A C 1
ATOM 1762 O O . ALA A 1 228 ? 26.380 1.631 -11.697 1.00 98.06 228 ALA A O 1
ATOM 1763 N N . GLU A 1 229 ? 24.232 0.972 -11.589 1.00 98.19 229 GLU A N 1
ATOM 1764 C CA . GLU A 1 229 ? 24.125 0.536 -12.989 1.00 98.19 229 GLU A CA 1
ATOM 1765 C C . GLU A 1 229 ? 24.339 1.706 -13.961 1.00 98.19 229 GLU A C 1
ATOM 1767 O O . GLU A 1 229 ? 25.131 1.586 -14.894 1.00 98.19 229 GLU A O 1
ATOM 1772 N N . LEU A 1 230 ? 23.725 2.867 -13.704 1.00 98.31 230 LEU A N 1
ATOM 1773 C CA . LEU A 1 230 ? 23.928 4.078 -14.507 1.00 98.31 230 LEU A CA 1
ATOM 1774 C C . LEU A 1 230 ? 25.377 4.572 -14.461 1.00 98.31 230 LEU A C 1
ATOM 1776 O O . LEU A 1 230 ? 25.929 4.937 -15.495 1.00 98.31 230 LEU A O 1
ATOM 1780 N N . LYS A 1 231 ? 26.015 4.561 -13.284 1.00 98.38 231 LYS A N 1
ATOM 1781 C CA . LYS A 1 231 ? 27.438 4.912 -13.154 1.00 98.38 231 LYS A CA 1
ATOM 1782 C C . LYS A 1 231 ? 28.325 3.952 -13.944 1.00 98.38 231 LYS A C 1
ATOM 1784 O O . LYS A 1 231 ? 29.217 4.416 -14.642 1.00 98.38 231 LYS A O 1
ATOM 1789 N N . SER A 1 232 ? 28.056 2.647 -13.876 1.00 97.88 232 SER A N 1
ATOM 1790 C CA . SER A 1 232 ? 28.771 1.645 -14.675 1.00 97.88 232 SER A CA 1
ATOM 1791 C C . SER A 1 232 ? 28.575 1.882 -16.176 1.00 97.88 232 SER A C 1
ATOM 1793 O O . SER A 1 232 ? 29.545 1.872 -16.929 1.00 97.88 232 SER A O 1
ATOM 1795 N N . GLY A 1 233 ? 27.339 2.143 -16.611 1.00 98.44 233 GLY A N 1
ATOM 1796 C CA . GLY A 1 233 ? 27.024 2.445 -18.008 1.00 98.44 233 GLY A CA 1
ATOM 1797 C C . GLY A 1 233 ? 27.737 3.701 -18.505 1.00 98.44 233 GLY A C 1
ATOM 1798 O O . GLY A 1 233 ? 28.333 3.677 -19.578 1.00 98.44 233 GLY A O 1
ATOM 1799 N N . LEU A 1 234 ? 27.764 4.762 -17.692 1.00 98.44 234 LEU A N 1
ATOM 1800 C CA . LEU A 1 234 ? 28.522 5.979 -17.984 1.00 98.44 234 LEU A CA 1
ATOM 1801 C C . LEU A 1 234 ? 30.015 5.679 -18.140 1.00 98.44 234 LEU A C 1
ATOM 1803 O O . LEU A 1 234 ? 30.616 6.123 -19.110 1.00 98.44 234 LEU A O 1
ATOM 1807 N N . THR A 1 235 ? 30.611 4.900 -17.229 1.00 98.31 235 THR A N 1
ATOM 1808 C CA . THR A 1 235 ? 32.032 4.541 -17.340 1.00 98.31 235 THR A CA 1
ATOM 1809 C C . THR A 1 235 ? 32.334 3.722 -18.595 1.00 98.31 235 THR A C 1
ATOM 1811 O O . THR A 1 235 ? 33.341 3.985 -19.244 1.00 98.31 235 THR A O 1
ATOM 1814 N N . CYS A 1 236 ? 31.463 2.783 -18.983 1.00 98.25 236 CYS A N 1
ATOM 1815 C CA . CYS A 1 236 ? 31.619 2.023 -20.225 1.00 98.25 236 CYS A CA 1
ATOM 1816 C C . CYS A 1 236 ? 31.530 2.937 -21.454 1.00 98.25 236 CYS A C 1
ATOM 1818 O O . CYS A 1 236 ? 32.424 2.902 -22.293 1.00 98.25 236 CYS A O 1
ATOM 1820 N N . ALA A 1 237 ? 30.518 3.808 -21.516 1.00 98.25 237 ALA A N 1
ATOM 1821 C CA . ALA A 1 237 ? 30.348 4.754 -22.617 1.00 98.25 237 ALA A CA 1
ATOM 1822 C C . ALA A 1 237 ? 31.522 5.745 -22.727 1.00 98.25 237 ALA A C 1
ATOM 1824 O O . ALA A 1 237 ? 31.969 6.050 -23.829 1.00 98.25 237 ALA A O 1
ATOM 1825 N N . SER A 1 238 ? 32.066 6.218 -21.599 1.00 98.44 238 SER A N 1
ATOM 1826 C CA . SER A 1 238 ? 33.283 7.042 -21.589 1.00 98.44 238 SER A CA 1
ATOM 1827 C C . SER A 1 238 ? 34.486 6.296 -22.168 1.00 98.44 238 SER A C 1
ATOM 1829 O O . SER A 1 238 ? 35.213 6.859 -22.979 1.00 98.44 238 SER A O 1
ATOM 1831 N N . ILE A 1 239 ? 34.681 5.026 -21.797 1.00 98.19 239 ILE A N 1
ATOM 1832 C CA . ILE A 1 239 ? 35.781 4.204 -22.325 1.00 98.19 239 ILE A CA 1
ATOM 1833 C C . ILE A 1 239 ? 35.625 3.982 -23.836 1.00 98.19 239 ILE A C 1
ATOM 1835 O O . ILE A 1 239 ? 36.608 4.086 -24.570 1.00 98.19 239 ILE A O 1
ATOM 1839 N N . GLU A 1 240 ? 34.410 3.695 -24.308 1.00 98.12 240 GLU A N 1
ATOM 1840 C CA . GLU A 1 240 ? 34.108 3.526 -25.736 1.00 98.12 240 GLU A CA 1
ATOM 1841 C C . GLU A 1 240 ? 34.343 4.817 -26.530 1.00 98.12 240 GLU A C 1
ATOM 1843 O O . GLU A 1 240 ? 34.918 4.778 -27.622 1.00 98.12 240 GLU A O 1
ATOM 1848 N N . LEU A 1 241 ? 33.960 5.969 -25.971 1.00 98.19 241 LEU A N 1
ATOM 1849 C CA . LEU A 1 241 ? 34.233 7.275 -26.566 1.00 98.19 241 LEU A CA 1
ATOM 1850 C C . LEU A 1 241 ? 35.740 7.528 -26.674 1.00 98.19 241 LEU A C 1
ATOM 1852 O O . LEU A 1 241 ? 36.221 7.869 -27.752 1.00 98.19 241 LEU A O 1
ATOM 1856 N N . ASP A 1 242 ? 36.493 7.310 -25.594 1.00 98.50 242 ASP A N 1
ATOM 1857 C CA . ASP A 1 242 ? 37.950 7.476 -25.590 1.00 98.50 242 ASP A CA 1
ATOM 1858 C C . ASP A 1 242 ? 38.632 6.534 -26.592 1.00 98.50 242 ASP A C 1
ATOM 1860 O O . ASP A 1 242 ? 39.606 6.915 -27.244 1.00 98.50 242 ASP A O 1
ATOM 1864 N N . GLN A 1 243 ? 38.129 5.305 -26.733 1.00 98.19 243 GLN A N 1
ATOM 1865 C CA . GLN A 1 243 ? 38.620 4.358 -27.732 1.00 98.19 243 GLN A CA 1
ATOM 1866 C C . GLN A 1 243 ? 38.336 4.848 -29.152 1.00 98.19 243 GLN A C 1
ATOM 1868 O O . GLN A 1 243 ? 39.245 4.868 -29.975 1.00 98.19 243 GLN A O 1
ATOM 1873 N N . THR A 1 244 ? 37.121 5.327 -29.414 1.00 98.12 244 THR A N 1
ATOM 1874 C CA . THR A 1 244 ? 36.742 5.876 -30.722 1.00 98.12 244 THR A CA 1
ATOM 1875 C C . THR A 1 244 ? 37.599 7.091 -31.077 1.00 98.12 244 THR A C 1
ATOM 1877 O O . THR A 1 244 ? 38.088 7.189 -32.198 1.00 98.12 244 THR A O 1
ATOM 1880 N N . ILE A 1 245 ? 37.851 7.991 -30.119 1.00 98.31 245 ILE A N 1
ATOM 1881 C CA . ILE A 1 245 ? 38.746 9.139 -30.313 1.00 98.31 245 ILE A CA 1
ATOM 1882 C C . ILE A 1 245 ? 40.148 8.656 -30.705 1.00 98.31 245 ILE A C 1
ATOM 1884 O O . ILE A 1 245 ? 40.706 9.147 -31.687 1.00 98.31 245 ILE A O 1
ATOM 1888 N N . ARG A 1 246 ? 40.706 7.662 -29.996 1.00 98.31 246 ARG A N 1
ATOM 1889 C CA . ARG A 1 246 ? 42.012 7.077 -30.347 1.00 98.31 246 ARG A CA 1
ATOM 1890 C C . ARG A 1 246 ? 42.018 6.480 -31.754 1.00 98.31 246 ARG A C 1
ATOM 1892 O O . ARG A 1 246 ? 42.923 6.791 -32.524 1.00 98.31 246 ARG A O 1
ATOM 1899 N N . ASP A 1 247 ? 41.013 5.680 -32.097 1.00 97.56 247 ASP A N 1
ATOM 1900 C CA . ASP A 1 247 ? 40.919 5.015 -33.401 1.00 97.56 247 ASP A CA 1
ATOM 1901 C C . ASP A 1 247 ? 40.797 6.038 -34.539 1.00 97.56 247 ASP A C 1
ATOM 1903 O O . ASP A 1 247 ? 41.492 5.935 -35.551 1.00 97.56 247 ASP A O 1
ATOM 1907 N N . THR A 1 248 ? 39.986 7.086 -34.354 1.00 97.44 248 THR A N 1
ATOM 1908 C CA . THR A 1 248 ? 39.900 8.187 -35.327 1.00 97.44 248 THR A CA 1
ATOM 1909 C C . THR A 1 248 ? 41.221 8.939 -35.473 1.00 97.44 248 THR A C 1
ATOM 1911 O O . THR A 1 248 ? 41.596 9.269 -36.596 1.00 97.44 248 THR A O 1
ATOM 1914 N N . GLY A 1 249 ? 41.966 9.145 -34.382 1.00 98.25 249 GLY A N 1
ATOM 1915 C CA . GLY A 1 249 ? 43.293 9.761 -34.425 1.00 98.25 249 GLY A CA 1
ATOM 1916 C C . GLY A 1 249 ? 44.298 8.952 -35.251 1.00 98.25 249 GLY A C 1
ATOM 1917 O O . GLY A 1 249 ? 45.004 9.524 -36.079 1.00 98.25 249 GLY A O 1
ATOM 1918 N N . VAL A 1 250 ? 44.312 7.622 -35.096 1.00 97.94 250 VAL A N 1
ATOM 1919 C CA . VAL A 1 250 ? 45.166 6.731 -35.905 1.00 97.94 250 VAL A CA 1
ATOM 1920 C C . VAL A 1 250 ? 44.824 6.847 -37.391 1.00 97.94 250 VAL A C 1
ATOM 1922 O O . VAL A 1 250 ? 45.717 7.059 -38.209 1.00 97.94 250 VAL A O 1
ATOM 1925 N N . VAL A 1 251 ? 43.536 6.784 -37.743 1.00 97.62 251 VAL A N 1
ATOM 1926 C CA . VAL A 1 251 ? 43.083 6.901 -39.141 1.00 97.62 251 VAL A CA 1
ATOM 1927 C C . VAL A 1 251 ? 43.430 8.272 -39.734 1.00 97.62 251 VAL A C 1
ATOM 1929 O O . VAL A 1 251 ? 43.819 8.372 -40.900 1.00 97.62 251 VAL A O 1
ATOM 1932 N N . GLU A 1 252 ? 43.304 9.351 -38.958 1.00 97.56 252 GLU A N 1
ATOM 1933 C CA . GLU A 1 252 ? 43.717 10.684 -39.403 1.00 97.56 252 GLU A CA 1
ATOM 1934 C C . GLU A 1 252 ? 45.217 10.759 -39.688 1.00 97.56 252 GLU A C 1
ATOM 1936 O O . GLU A 1 252 ? 45.617 11.364 -40.687 1.00 97.56 252 GLU A O 1
ATOM 1941 N N . ASP A 1 253 ? 46.048 10.159 -38.839 1.00 97.88 253 ASP A N 1
ATOM 1942 C CA . ASP A 1 253 ? 47.498 10.165 -39.006 1.00 97.88 253 ASP A CA 1
ATOM 1943 C C . ASP A 1 253 ? 47.949 9.295 -40.186 1.00 97.88 253 ASP A C 1
ATOM 1945 O O . ASP A 1 253 ? 48.797 9.732 -40.969 1.00 97.88 253 ASP A O 1
ATOM 1949 N N . GLU A 1 254 ? 47.320 8.137 -40.402 1.00 97.31 254 GLU A N 1
ATOM 1950 C CA . GLU A 1 254 ? 47.502 7.327 -41.615 1.00 97.31 254 GLU A CA 1
ATOM 1951 C C . GLU A 1 254 ? 47.134 8.125 -42.869 1.00 97.31 254 GLU A C 1
ATOM 1953 O O . GLU A 1 254 ? 47.920 8.221 -43.814 1.00 97.31 254 GLU A O 1
ATOM 1958 N N . ARG A 1 255 ? 45.981 8.802 -42.858 1.00 97.25 255 ARG A N 1
ATOM 1959 C CA . ARG A 1 255 ? 45.547 9.641 -43.980 1.00 97.25 255 ARG A CA 1
ATOM 1960 C C . ARG A 1 255 ? 46.508 10.804 -44.239 1.00 97.25 255 ARG A C 1
ATOM 1962 O O . ARG A 1 255 ? 46.759 11.138 -45.400 1.00 97.25 255 ARG A O 1
ATOM 1969 N N . LYS A 1 256 ? 47.037 11.446 -43.191 1.00 97.94 256 LYS A N 1
ATOM 1970 C CA . LYS A 1 256 ? 48.062 12.499 -43.321 1.00 97.94 256 LYS A CA 1
ATOM 1971 C C . LYS A 1 256 ? 49.345 11.933 -43.925 1.00 97.94 256 LYS A C 1
ATOM 1973 O O . LYS A 1 256 ? 49.922 12.575 -44.803 1.00 97.94 256 LYS A O 1
ATOM 1978 N N . HIS A 1 257 ? 49.773 10.751 -43.486 1.00 97.88 257 HIS A N 1
ATOM 1979 C CA . HIS A 1 257 ? 50.950 10.071 -44.016 1.00 97.88 257 HIS A CA 1
ATOM 1980 C C . HIS A 1 257 ? 50.787 9.738 -45.505 1.00 97.88 257 HIS A C 1
ATOM 1982 O O . HIS A 1 257 ? 51.636 10.115 -46.314 1.00 97.88 257 HIS A O 1
ATOM 1988 N N . ASP A 1 258 ? 49.661 9.137 -45.889 1.00 97.31 258 ASP A N 1
ATOM 1989 C CA . ASP A 1 258 ? 49.335 8.837 -47.285 1.00 97.31 258 ASP A CA 1
ATOM 1990 C C . ASP A 1 258 ? 49.303 10.100 -48.144 1.00 97.31 258 ASP A C 1
ATOM 1992 O O . ASP A 1 258 ? 49.861 10.135 -49.242 1.00 97.31 258 ASP A O 1
ATOM 1996 N N . LEU A 1 259 ? 48.684 11.172 -47.645 1.00 97.38 259 LEU A N 1
ATOM 1997 C CA . LEU A 1 259 ? 48.636 12.449 -48.347 1.00 97.38 259 LEU A CA 1
ATOM 1998 C C . LEU A 1 259 ? 50.039 13.040 -48.540 1.00 97.38 259 LEU A C 1
ATOM 2000 O O . LEU A 1 259 ? 50.343 13.512 -49.636 1.00 97.38 259 LEU A O 1
ATOM 2004 N N . ALA A 1 260 ? 50.908 12.963 -47.530 1.00 97.94 260 ALA A N 1
ATOM 2005 C CA . ALA A 1 260 ? 52.302 13.388 -47.639 1.00 97.94 260 ALA A CA 1
ATOM 2006 C C . ALA A 1 260 ? 53.077 12.548 -48.671 1.00 97.94 260 ALA A C 1
ATOM 2008 O O . ALA A 1 260 ? 53.784 13.107 -49.512 1.00 97.94 260 ALA A O 1
ATOM 2009 N N . MET A 1 261 ? 52.885 11.225 -48.680 1.00 97.31 261 MET A N 1
ATOM 2010 C CA . MET A 1 261 ? 53.468 10.328 -49.683 1.00 97.31 261 MET A CA 1
ATOM 2011 C C . MET A 1 261 ? 52.995 10.678 -51.100 1.00 97.31 261 MET A C 1
ATOM 2013 O O . MET A 1 261 ? 53.810 10.820 -52.011 1.00 97.31 261 MET A O 1
ATOM 2017 N N . LYS A 1 262 ? 51.692 10.918 -51.296 1.00 96.62 262 LYS A N 1
ATOM 2018 C CA . LYS A 1 262 ? 51.140 11.328 -52.599 1.00 96.62 262 LYS A CA 1
ATOM 2019 C C . LYS A 1 262 ? 51.625 12.703 -53.044 1.00 96.62 262 LYS A C 1
ATOM 2021 O O . LYS A 1 262 ? 51.874 12.900 -54.233 1.00 96.62 262 LYS A O 1
ATOM 2026 N N . GLN A 1 263 ? 51.784 13.650 -52.121 1.00 97.00 263 GLN A N 1
ATOM 2027 C CA . GLN A 1 263 ? 52.400 14.941 -52.422 1.00 97.00 263 GLN A CA 1
ATOM 2028 C C . GLN A 1 263 ? 53.852 14.756 -52.867 1.00 97.00 263 GLN A C 1
ATOM 2030 O O . GLN A 1 263 ? 54.247 15.313 -53.892 1.00 97.00 263 GLN A O 1
ATOM 2035 N N . GLN A 1 264 ? 54.626 13.922 -52.169 1.00 97.19 264 GLN A N 1
ATOM 2036 C CA . GLN A 1 264 ? 55.999 13.614 -52.555 1.00 97.19 264 GLN A CA 1
ATOM 2037 C C . GLN A 1 264 ? 56.063 12.981 -53.954 1.00 97.19 264 GLN A C 1
ATOM 2039 O O . GLN A 1 264 ? 56.833 13.449 -54.796 1.00 97.19 264 GLN A O 1
ATOM 2044 N N . ASP A 1 265 ? 55.213 11.996 -54.250 1.00 95.88 265 ASP A N 1
ATOM 2045 C CA . ASP A 1 265 ? 55.102 11.385 -55.580 1.00 95.88 265 ASP A CA 1
ATOM 2046 C C . ASP A 1 265 ? 54.761 12.420 -56.659 1.00 95.88 265 ASP A C 1
ATOM 2048 O O . ASP A 1 265 ? 55.383 12.441 -57.725 1.00 95.88 265 ASP A O 1
ATOM 2052 N N . ALA A 1 266 ? 53.818 13.325 -56.379 1.00 96.06 266 ALA A N 1
ATOM 2053 C CA . ALA A 1 266 ? 53.453 14.405 -57.290 1.00 96.06 266 ALA A CA 1
ATOM 2054 C C . ALA A 1 266 ? 54.636 15.351 -57.559 1.00 96.06 266 ALA A C 1
ATOM 2056 O O . ALA A 1 266 ? 54.881 15.710 -58.715 1.00 96.06 266 ALA A O 1
ATOM 2057 N N . THR A 1 267 ? 55.417 15.710 -56.530 1.00 96.88 267 THR A N 1
ATOM 2058 C CA . THR A 1 267 ? 56.630 16.525 -56.720 1.00 96.88 267 THR A CA 1
ATOM 2059 C C . THR A 1 267 ? 57.696 15.791 -57.538 1.00 96.88 267 THR A C 1
ATOM 2061 O O . THR A 1 267 ? 58.297 16.386 -58.434 1.00 96.88 267 THR A O 1
ATOM 2064 N N . ASN A 1 268 ? 57.898 14.490 -57.304 1.00 96.06 268 ASN A N 1
ATOM 2065 C CA . ASN A 1 268 ? 58.837 13.662 -58.062 1.00 96.06 268 ASN A CA 1
ATOM 2066 C C . ASN A 1 268 ? 58.412 13.536 -59.534 1.00 96.06 268 ASN A C 1
ATOM 2068 O O . ASN A 1 268 ? 59.236 13.699 -60.435 1.00 96.06 268 ASN A O 1
ATOM 2072 N N . ALA A 1 269 ? 57.121 13.321 -59.797 1.00 95.12 269 ALA A N 1
ATOM 2073 C CA . ALA A 1 269 ? 56.568 13.306 -61.147 1.00 95.12 269 ALA A CA 1
ATOM 2074 C C . ALA A 1 269 ? 56.739 14.664 -61.851 1.00 95.12 269 ALA A C 1
ATOM 2076 O O . ALA A 1 269 ? 57.055 14.702 -63.043 1.00 95.12 269 ALA A O 1
ATOM 2077 N N . GLY A 1 270 ? 56.583 15.774 -61.120 1.00 95.56 270 GLY A N 1
ATOM 2078 C CA . GLY A 1 270 ? 56.901 17.122 -61.599 1.00 95.56 270 GLY A CA 1
ATOM 2079 C C . GLY A 1 270 ? 58.354 17.240 -62.066 1.00 95.56 270 GLY A C 1
ATOM 2080 O O . GLY A 1 270 ? 58.599 17.575 -63.226 1.00 95.56 270 GLY A O 1
ATOM 2081 N N . LYS A 1 271 ? 59.311 16.840 -61.218 1.00 96.31 271 LYS A N 1
ATOM 2082 C CA . LYS A 1 271 ? 60.748 16.815 -61.557 1.00 96.31 271 LYS A CA 1
ATOM 2083 C C . LYS A 1 271 ? 61.050 15.933 -62.774 1.00 96.31 271 LYS A C 1
ATOM 2085 O O . LYS A 1 271 ? 61.828 16.324 -63.639 1.00 96.31 271 LYS A O 1
ATOM 2090 N N . MET A 1 272 ? 60.409 14.767 -62.892 1.00 92.94 272 MET A N 1
ATOM 2091 C CA . MET A 1 272 ? 60.575 13.884 -64.057 1.00 92.94 272 MET A CA 1
ATOM 2092 C C . MET A 1 272 ? 60.044 14.512 -65.350 1.00 92.94 272 MET A C 1
ATOM 2094 O O . MET A 1 272 ? 60.666 14.371 -66.404 1.00 92.94 272 MET A O 1
ATOM 2098 N N . LYS A 1 273 ? 58.917 15.234 -65.292 1.00 93.94 273 LYS A N 1
ATOM 2099 C CA . LYS A 1 273 ? 58.402 15.995 -66.442 1.00 93.94 273 LYS A CA 1
ATOM 2100 C C . LYS A 1 273 ? 59.372 17.100 -66.856 1.00 93.94 273 LYS A C 1
ATOM 2102 O O . LYS A 1 273 ? 59.625 17.256 -68.050 1.00 93.94 273 LYS A O 1
ATOM 2107 N N . GLU A 1 274 ? 59.935 17.833 -65.898 1.00 95.12 274 GLU A N 1
ATOM 2108 C CA . GLU A 1 274 ? 60.951 18.858 -66.160 1.00 95.12 274 GLU A CA 1
ATOM 2109 C C . GLU A 1 274 ? 62.218 18.260 -66.777 1.00 95.12 274 GLU A C 1
ATOM 2111 O O . GLU A 1 274 ? 62.695 18.757 -67.797 1.00 95.12 274 GLU A O 1
ATOM 2116 N N . TRP A 1 275 ? 62.714 17.147 -66.233 1.00 95.06 275 TRP A N 1
ATOM 2117 C CA . TRP A 1 275 ? 63.863 16.425 -66.778 1.00 95.06 275 TRP A CA 1
ATOM 2118 C C . TRP A 1 275 ? 63.612 15.937 -68.212 1.00 95.06 275 TRP A C 1
ATOM 2120 O O . TRP A 1 275 ? 64.441 16.153 -69.098 1.00 95.06 275 TRP A O 1
ATOM 2130 N N . ASN A 1 276 ? 62.436 15.360 -68.484 1.00 93.56 276 ASN A N 1
ATOM 2131 C CA . ASN A 1 276 ? 62.036 14.958 -69.834 1.00 93.56 276 ASN A CA 1
ATOM 2132 C C . ASN A 1 276 ? 61.976 16.152 -70.791 1.00 93.56 276 ASN A C 1
ATOM 2134 O O . ASN A 1 276 ? 62.465 16.058 -71.917 1.00 93.56 276 ASN A O 1
ATOM 2138 N N . LYS A 1 277 ? 61.420 17.287 -70.348 1.00 94.62 277 LYS A N 1
ATOM 2139 C CA . LYS A 1 277 ? 61.382 18.530 -71.130 1.00 94.62 277 LYS A CA 1
ATOM 2140 C C . LYS A 1 277 ? 62.792 19.042 -71.428 1.00 94.62 277 LYS A C 1
ATOM 2142 O O . LYS A 1 277 ? 63.062 19.420 -72.565 1.00 94.62 277 LYS A O 1
ATOM 2147 N N . ALA A 1 278 ? 63.698 19.015 -70.451 1.00 93.31 278 ALA A N 1
ATOM 2148 C CA . ALA A 1 278 ? 65.095 19.404 -70.633 1.00 93.31 278 ALA A CA 1
ATOM 2149 C C . ALA A 1 278 ? 65.818 18.482 -71.629 1.00 93.3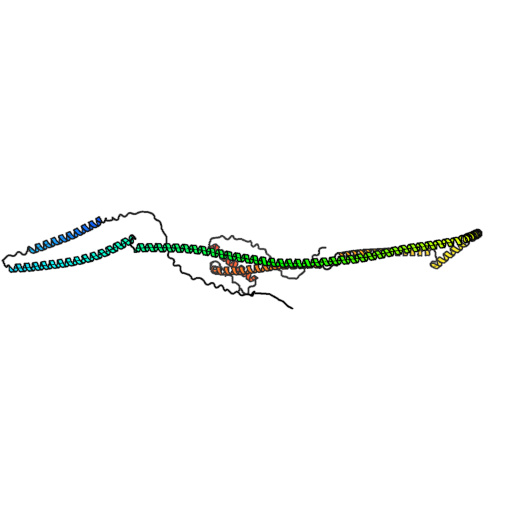1 278 ALA A C 1
ATOM 2151 O O . ALA A 1 278 ? 66.489 18.961 -72.541 1.00 93.31 278 ALA A O 1
ATOM 2152 N N . ARG A 1 279 ? 65.620 17.164 -71.523 1.00 93.62 279 ARG A N 1
ATOM 2153 C CA . ARG A 1 279 ? 66.172 16.170 -72.454 1.00 93.62 279 ARG A CA 1
ATOM 2154 C C . ARG A 1 279 ? 65.619 16.331 -73.876 1.00 93.62 279 ARG A C 1
ATOM 2156 O O . ARG A 1 279 ? 66.382 16.280 -74.840 1.00 93.62 279 ARG A O 1
ATOM 2163 N N . LEU A 1 280 ? 64.313 16.550 -74.025 1.00 91.12 280 LEU A N 1
ATOM 2164 C CA . LEU A 1 280 ? 63.678 16.860 -75.312 1.00 91.12 280 LEU A CA 1
ATOM 2165 C C . LEU A 1 280 ? 64.226 18.162 -75.903 1.00 91.12 280 LEU A C 1
ATOM 2167 O O . LEU A 1 280 ? 64.576 18.199 -77.074 1.00 91.12 280 LEU A O 1
ATOM 2171 N N . SER A 1 281 ? 64.372 19.209 -75.090 1.00 91.44 281 SER A N 1
ATOM 2172 C CA . SER A 1 281 ? 64.985 20.471 -75.515 1.00 91.44 281 SER A CA 1
ATOM 2173 C C . SER A 1 281 ? 66.434 20.273 -75.977 1.00 91.44 281 SER A C 1
ATOM 2175 O O . SER A 1 281 ? 66.811 20.752 -77.039 1.00 91.44 281 SER A O 1
ATOM 2177 N N . SER A 1 282 ? 67.233 19.496 -75.238 1.00 88.62 282 SER A N 1
ATOM 2178 C CA . SER A 1 282 ? 68.622 19.183 -75.594 1.00 88.62 282 SER A CA 1
ATOM 2179 C C . SER A 1 282 ? 68.727 18.368 -76.888 1.00 88.62 282 SER A C 1
ATOM 2181 O O . SER A 1 282 ? 69.522 18.707 -77.760 1.00 88.62 282 SER A O 1
ATOM 2183 N N . THR A 1 283 ? 67.889 17.342 -77.063 1.00 88.62 283 THR A N 1
ATOM 2184 C CA . THR A 1 283 ? 67.833 16.560 -78.314 1.00 88.62 283 THR A CA 1
ATOM 2185 C C . THR A 1 283 ? 67.344 17.397 -79.493 1.00 88.62 283 THR A C 1
ATOM 2187 O O . THR A 1 283 ? 67.915 17.298 -80.575 1.00 88.62 283 THR A O 1
ATOM 2190 N N . LEU A 1 284 ? 66.349 18.269 -79.300 1.00 88.00 284 LEU A N 1
ATOM 2191 C CA . LEU A 1 284 ? 65.921 19.235 -80.315 1.00 88.00 284 LEU A CA 1
ATOM 2192 C C . LEU A 1 284 ? 67.040 20.221 -80.667 1.00 88.00 284 LEU A C 1
ATOM 2194 O O . LEU A 1 284 ? 67.268 20.456 -81.848 1.00 88.00 284 LEU A O 1
ATOM 2198 N N . ALA A 1 285 ? 67.772 20.748 -79.684 1.00 83.88 285 ALA A N 1
ATOM 2199 C CA . ALA A 1 285 ? 68.911 21.637 -79.911 1.00 83.88 285 ALA A CA 1
ATOM 2200 C C . ALA A 1 285 ? 70.061 20.927 -80.650 1.00 83.88 285 ALA A C 1
ATOM 2202 O O . ALA A 1 285 ? 70.634 21.487 -81.583 1.00 83.88 285 ALA A O 1
ATOM 2203 N N . MET A 1 286 ? 70.361 19.672 -80.298 1.00 80.62 286 MET A N 1
ATOM 2204 C CA . MET A 1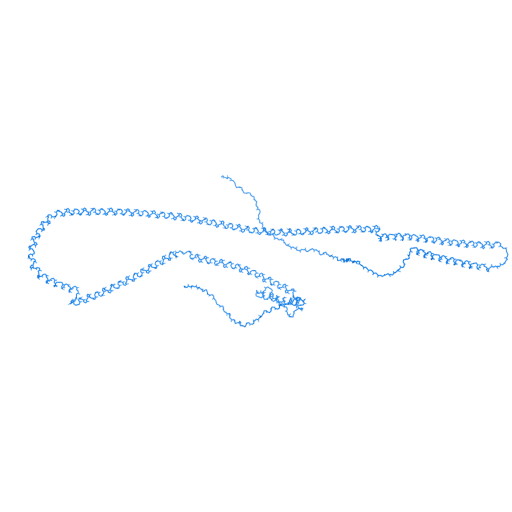 286 ? 71.345 18.844 -81.004 1.00 80.62 286 MET A CA 1
ATOM 2205 C C . MET A 1 286 ? 70.909 18.557 -82.446 1.00 80.62 286 MET A C 1
ATOM 2207 O O . MET A 1 286 ? 71.703 18.718 -83.369 1.00 80.62 286 MET A O 1
ATOM 2211 N N . ASN A 1 287 ? 69.644 18.189 -82.660 1.00 81.19 287 ASN A N 1
ATOM 2212 C CA . ASN A 1 287 ? 69.085 17.979 -83.995 1.00 81.19 287 ASN A CA 1
ATOM 2213 C C . ASN A 1 287 ? 69.061 19.271 -84.820 1.00 81.19 287 ASN A C 1
ATOM 2215 O O . ASN A 1 287 ? 69.315 19.212 -86.017 1.00 81.19 287 ASN A O 1
ATOM 2219 N N . ALA A 1 288 ? 68.793 20.427 -84.208 1.00 79.31 288 ALA A N 1
ATOM 2220 C CA . ALA A 1 288 ? 68.887 21.726 -84.872 1.00 79.31 288 ALA A CA 1
ATOM 2221 C C . ALA A 1 288 ? 70.333 22.024 -85.307 1.00 79.31 288 ALA A C 1
ATOM 2223 O O . ALA A 1 288 ? 70.557 22.388 -86.457 1.00 79.31 288 ALA A O 1
ATOM 2224 N N . SER A 1 289 ? 71.318 21.756 -84.444 1.00 72.19 289 SER A N 1
ATOM 2225 C CA . SER A 1 289 ? 72.747 21.875 -84.776 1.00 72.19 289 SER A CA 1
ATOM 2226 C C . SER A 1 289 ? 73.175 20.921 -85.909 1.00 72.19 289 SER A C 1
ATOM 2228 O O . SER A 1 289 ? 73.846 21.326 -86.859 1.00 72.19 289 SER A O 1
ATOM 2230 N N . LEU A 1 290 ? 72.705 19.666 -85.893 1.00 65.12 290 LEU A N 1
ATOM 2231 C CA . LEU A 1 290 ? 72.912 18.708 -86.991 1.00 65.12 290 LEU A CA 1
ATOM 2232 C C . LEU A 1 290 ? 72.185 19.123 -88.282 1.00 65.12 290 LEU A C 1
ATOM 2234 O O . LEU A 1 290 ? 72.685 18.900 -89.387 1.00 65.12 290 LEU A O 1
ATOM 2238 N N . ALA A 1 291 ? 71.006 19.735 -88.170 1.00 62.28 291 ALA A N 1
ATOM 2239 C CA . ALA A 1 291 ? 70.259 20.246 -89.311 1.00 62.28 291 ALA A CA 1
ATOM 2240 C C . ALA A 1 291 ? 70.980 21.425 -89.983 1.00 62.28 291 ALA A C 1
ATOM 2242 O O . ALA A 1 291 ? 70.927 21.506 -91.215 1.00 62.28 291 ALA A O 1
ATOM 2243 N N . ASP A 1 292 ? 71.680 22.266 -89.215 1.00 58.81 292 ASP A N 1
ATOM 2244 C CA . ASP A 1 292 ? 72.523 23.349 -89.732 1.00 58.81 292 ASP A CA 1
ATOM 2245 C C . ASP A 1 292 ? 73.789 22.825 -90.433 1.00 58.81 292 ASP A C 1
ATOM 2247 O O . ASP A 1 292 ? 74.121 23.314 -91.515 1.00 58.81 292 ASP A O 1
ATOM 2251 N N . ALA A 1 293 ? 74.421 21.753 -89.936 1.00 59.97 293 ALA A N 1
ATOM 2252 C CA . ALA A 1 293 ? 75.532 21.088 -90.637 1.00 59.97 293 ALA A CA 1
ATOM 2253 C C . ALA A 1 293 ? 75.118 20.532 -92.020 1.00 59.97 293 ALA A C 1
ATOM 2255 O O . ALA A 1 293 ? 75.895 20.557 -92.974 1.00 59.97 293 ALA A O 1
ATOM 2256 N N . ASN A 1 294 ? 73.856 20.112 -92.157 1.00 58.56 294 ASN A N 1
ATOM 2257 C CA . ASN A 1 294 ? 73.276 19.603 -93.405 1.00 58.56 294 ASN A CA 1
ATOM 2258 C C . ASN A 1 294 ? 72.527 20.662 -94.235 1.00 58.56 294 ASN A C 1
ATOM 2260 O O . ASN A 1 294 ? 71.904 20.316 -95.244 1.00 58.56 294 ASN A O 1
ATOM 2264 N N . ARG A 1 295 ? 72.529 21.940 -93.833 1.00 63.12 295 ARG A N 1
ATOM 2265 C CA . ARG A 1 295 ? 71.836 23.015 -94.565 1.00 63.12 295 ARG A CA 1
ATOM 2266 C C . ARG A 1 295 ? 72.562 23.365 -95.865 1.00 63.12 295 ARG A C 1
ATOM 2268 O O . ARG A 1 295 ? 71.933 23.404 -96.917 1.00 63.12 295 ARG A O 1
ATOM 2275 N N . CYS A 1 296 ? 73.892 23.474 -95.826 1.00 60.88 296 CYS A N 1
ATOM 2276 C CA . CYS A 1 296 ? 74.718 23.731 -97.013 1.00 60.88 296 CYS A CA 1
ATOM 2277 C C . CYS A 1 296 ? 74.661 22.593 -98.052 1.00 60.88 296 CYS A C 1
ATOM 2279 O O . CYS A 1 296 ? 74.622 22.854 -99.255 1.00 60.88 296 CYS A O 1
ATOM 2281 N N . GLU A 1 297 ? 74.620 21.333 -97.605 1.00 60.81 297 GLU A N 1
ATOM 2282 C CA . GLU A 1 297 ? 74.488 20.152 -98.478 1.00 60.81 297 GLU A CA 1
ATOM 2283 C C . GLU A 1 297 ? 73.080 20.073 -99.099 1.00 60.81 297 GLU A C 1
ATOM 2285 O O . GLU A 1 297 ? 72.951 19.876 -100.310 1.00 60.81 297 GLU A O 1
ATOM 2290 N N . ARG A 1 298 ? 72.022 20.360 -98.319 1.00 62.12 298 ARG A N 1
ATOM 2291 C CA . ARG A 1 298 ? 70.648 20.482 -98.840 1.00 62.12 298 ARG A CA 1
ATOM 2292 C C . ARG A 1 298 ? 70.490 21.620 -99.840 1.00 62.12 298 ARG A C 1
ATOM 2294 O O . ARG A 1 298 ? 69.887 21.393 -100.881 1.00 62.12 298 ARG A O 1
ATOM 2301 N N . ASP A 1 299 ? 71.054 22.798 -99.592 1.00 66.12 299 ASP A N 1
ATOM 2302 C CA . ASP A 1 299 ? 70.960 23.938 -100.516 1.00 66.12 299 ASP A CA 1
ATOM 2303 C C . ASP A 1 299 ? 71.742 23.700 -101.822 1.00 66.12 299 ASP A C 1
ATOM 2305 O O . ASP A 1 299 ? 71.394 24.241 -102.880 1.00 66.12 299 ASP A O 1
ATOM 2309 N N . ARG A 1 300 ? 72.792 22.869 -101.777 1.00 69.12 300 ARG A N 1
ATOM 2310 C CA . ARG A 1 300 ? 73.520 22.389 -102.961 1.00 69.12 300 ARG A CA 1
ATOM 2311 C C . ARG A 1 300 ? 72.685 21.378 -103.745 1.00 69.12 300 ARG A C 1
ATOM 2313 O O . ARG A 1 300 ? 72.466 21.584 -104.936 1.00 69.12 300 ARG A O 1
ATOM 2320 N N . LEU A 1 301 ? 72.154 20.353 -103.076 1.00 65.31 301 LEU A N 1
ATOM 2321 C CA . LEU A 1 301 ? 71.293 19.333 -103.684 1.00 65.31 301 LEU A CA 1
ATOM 2322 C C . LEU A 1 301 ? 69.980 19.922 -104.214 1.00 65.31 301 LEU A C 1
ATOM 2324 O O . LEU A 1 301 ? 69.508 19.507 -105.266 1.00 65.31 301 LEU A O 1
ATOM 2328 N N . GLN A 1 302 ? 69.406 20.932 -103.559 1.00 65.69 302 GLN A N 1
ATOM 2329 C CA . GLN A 1 302 ? 68.181 21.598 -104.003 1.00 65.69 302 GLN A CA 1
ATOM 2330 C C . GLN A 1 302 ? 68.402 22.434 -105.274 1.00 65.69 302 GLN A C 1
ATOM 2332 O O . GLN A 1 302 ? 67.486 22.547 -106.087 1.00 65.69 302 GLN A O 1
ATOM 2337 N N . ARG A 1 303 ? 69.615 22.959 -105.509 1.00 67.19 303 ARG A N 1
ATOM 2338 C CA . ARG A 1 303 ? 69.994 23.553 -106.805 1.00 67.19 303 ARG A CA 1
ATOM 2339 C C . ARG A 1 303 ? 70.094 22.493 -107.904 1.00 67.19 303 ARG A C 1
ATOM 2341 O O . ARG A 1 303 ? 69.476 22.664 -108.950 1.00 67.19 303 ARG A O 1
ATOM 2348 N N . THR A 1 304 ? 70.733 21.356 -107.627 1.00 67.31 304 THR A N 1
ATOM 2349 C CA . THR A 1 304 ? 70.846 20.239 -108.586 1.00 67.31 304 THR A CA 1
ATOM 2350 C C . THR A 1 304 ? 69.491 19.577 -108.881 1.00 67.31 304 THR A C 1
ATOM 2352 O O . THR A 1 304 ? 69.226 19.142 -110.000 1.00 67.31 304 THR A O 1
ATOM 2355 N N . ILE A 1 305 ? 68.592 19.531 -107.891 1.00 65.25 305 ILE A N 1
ATOM 2356 C CA . ILE A 1 305 ? 67.212 19.054 -108.040 1.00 65.25 305 ILE A CA 1
ATOM 2357 C C . ILE A 1 305 ? 66.382 20.045 -108.860 1.00 65.25 305 ILE A C 1
ATOM 2359 O O . ILE A 1 305 ? 65.605 19.591 -109.690 1.00 65.25 305 ILE A O 1
ATOM 2363 N N . ARG A 1 306 ? 66.548 21.367 -108.703 1.00 68.81 306 ARG A N 1
ATOM 2364 C CA . ARG A 1 306 ? 65.851 22.365 -109.540 1.00 68.81 306 ARG A CA 1
ATOM 2365 C C . ARG A 1 306 ? 66.272 22.279 -111.014 1.00 68.81 306 ARG A C 1
ATOM 2367 O O . ARG A 1 306 ? 65.398 22.341 -111.872 1.00 68.81 306 ARG A O 1
ATOM 2374 N N . GLU A 1 307 ? 67.554 22.040 -111.300 1.00 65.44 307 GLU A N 1
ATOM 2375 C CA . GLU A 1 307 ? 68.078 21.804 -112.662 1.00 65.44 307 GLU A CA 1
ATOM 2376 C C . GLU A 1 307 ? 67.610 20.473 -113.271 1.00 65.44 307 GLU A C 1
ATOM 2378 O O . GLU A 1 307 ? 67.265 20.405 -114.450 1.00 65.44 307 GLU A O 1
ATOM 2383 N N . ARG A 1 308 ? 67.525 19.400 -112.472 1.00 62.06 308 ARG A N 1
ATOM 2384 C CA . ARG A 1 308 ? 66.936 18.135 -112.942 1.00 62.06 308 ARG A CA 1
ATOM 2385 C C . ARG A 1 308 ? 65.411 18.187 -113.040 1.00 62.06 308 ARG A C 1
ATOM 2387 O O . ARG A 1 308 ? 64.837 17.477 -113.859 1.00 62.06 308 ARG A O 1
ATOM 2394 N N . GLN A 1 309 ? 64.736 19.021 -112.248 1.00 61.72 309 GLN A N 1
ATOM 2395 C CA . GLN A 1 309 ? 63.285 19.225 -112.304 1.00 61.72 309 GLN A CA 1
ATOM 2396 C C . GLN A 1 309 ? 62.851 20.031 -113.527 1.00 61.72 309 GLN A C 1
ATOM 2398 O O . GLN A 1 309 ? 61.763 19.766 -114.029 1.00 61.72 309 GLN A O 1
ATOM 2403 N N . THR A 1 310 ? 63.659 20.961 -114.042 1.00 62.97 310 THR A N 1
ATOM 2404 C CA . THR A 1 310 ? 63.392 21.600 -115.342 1.00 62.97 310 THR A CA 1
ATOM 2405 C C . THR A 1 310 ? 63.533 20.591 -116.485 1.00 62.97 310 THR A C 1
ATOM 2407 O O . THR A 1 310 ? 62.613 20.467 -117.286 1.00 62.97 310 THR A O 1
ATOM 2410 N N . GLN A 1 311 ? 64.572 19.750 -116.474 1.00 60.75 311 GLN A N 1
ATOM 2411 C CA . GLN A 1 311 ? 64.777 18.699 -117.488 1.00 60.75 311 GLN A CA 1
ATOM 2412 C C . GLN A 1 311 ? 63.734 17.558 -117.423 1.00 60.75 311 GLN A C 1
ATOM 2414 O O . GLN A 1 311 ? 63.304 17.037 -118.450 1.00 60.75 311 GLN A O 1
ATOM 2419 N N . LEU A 1 312 ? 63.252 17.193 -116.227 1.00 58.31 312 LEU A N 1
ATOM 2420 C CA . LEU A 1 312 ? 62.176 16.205 -116.045 1.00 58.31 312 LEU A CA 1
ATOM 2421 C C . LEU A 1 312 ? 60.766 16.778 -116.278 1.00 58.31 312 LEU A C 1
ATOM 2423 O O . LEU A 1 312 ? 59.865 16.004 -116.596 1.00 58.31 312 LEU A O 1
ATOM 2427 N N . LYS A 1 313 ? 60.546 18.097 -116.150 1.00 61.94 313 LYS A N 1
ATOM 2428 C CA . LYS A 1 313 ? 59.266 18.767 -116.476 1.00 61.94 313 LYS A CA 1
ATOM 2429 C C . LYS A 1 313 ? 59.019 18.908 -117.978 1.00 61.94 313 LYS A C 1
ATOM 2431 O O . LYS A 1 313 ? 57.864 19.057 -118.379 1.00 61.94 313 LYS A O 1
ATOM 2436 N N . ASP A 1 314 ? 60.059 18.859 -118.803 1.00 58.31 314 ASP A N 1
ATOM 2437 C CA . ASP A 1 314 ? 59.916 18.827 -120.261 1.00 58.31 314 ASP A CA 1
ATOM 2438 C C . ASP A 1 314 ? 59.630 17.399 -120.766 1.00 58.31 314 ASP A C 1
ATOM 2440 O O . ASP A 1 314 ? 58.755 17.221 -121.609 1.00 58.31 314 ASP A O 1
ATOM 2444 N N . LEU A 1 315 ? 60.231 16.358 -120.165 1.00 56.28 315 LEU A N 1
ATOM 2445 C CA . LEU A 1 315 ? 59.989 14.955 -120.551 1.00 56.28 315 LEU A CA 1
ATOM 2446 C C . LEU A 1 315 ? 58.724 14.315 -119.934 1.00 56.28 315 LEU A C 1
ATOM 2448 O O . LEU A 1 315 ? 58.057 13.513 -120.586 1.00 56.28 315 LEU A O 1
ATOM 2452 N N . ARG A 1 316 ? 58.342 14.662 -118.693 1.00 56.00 316 ARG A N 1
ATOM 2453 C CA . ARG A 1 316 ? 57.124 14.127 -118.034 1.00 56.00 316 ARG A CA 1
ATOM 2454 C C . ARG A 1 316 ? 55.821 14.748 -118.539 1.00 56.00 316 ARG A C 1
ATOM 2456 O O . ARG A 1 316 ? 54.763 14.183 -118.296 1.00 56.00 316 ARG A O 1
ATOM 2463 N N . ARG A 1 317 ? 55.876 15.872 -119.255 1.00 61.25 317 ARG A N 1
ATOM 2464 C CA . ARG A 1 317 ? 54.691 16.532 -119.830 1.00 61.25 317 ARG A CA 1
ATOM 2465 C C . ARG A 1 317 ? 54.085 15.756 -120.998 1.00 61.25 317 ARG A C 1
ATOM 2467 O O . ARG A 1 317 ? 52.884 15.799 -121.183 1.00 61.25 317 ARG A O 1
ATOM 2474 N N . VAL A 1 318 ? 54.897 15.014 -121.750 1.00 59.00 318 VAL A N 1
ATOM 2475 C CA . VAL A 1 318 ? 54.444 14.333 -122.978 1.00 59.00 318 VAL A CA 1
ATOM 2476 C C . VAL A 1 318 ? 54.072 12.864 -122.740 1.00 59.00 318 VAL A C 1
ATOM 2478 O O . VAL A 1 318 ? 53.229 12.319 -123.441 1.00 59.00 318 VAL A O 1
ATOM 2481 N N . MET A 1 319 ? 54.639 12.211 -121.723 1.00 54.59 319 MET A N 1
ATOM 2482 C CA . MET A 1 319 ? 54.430 10.770 -121.496 1.00 54.59 319 MET A CA 1
ATOM 2483 C C . MET A 1 319 ? 53.514 10.445 -120.304 1.00 54.59 319 MET A C 1
ATOM 2485 O O . MET A 1 319 ? 52.982 9.337 -120.239 1.00 54.59 319 MET A O 1
ATOM 2489 N N . CYS A 1 320 ? 53.252 11.404 -119.403 1.00 54.72 320 CYS A N 1
ATOM 2490 C CA . CYS A 1 320 ? 52.246 11.245 -118.344 1.00 54.72 320 CYS A CA 1
ATOM 2491 C C . CYS A 1 320 ? 50.799 11.434 -118.809 1.00 54.72 320 CYS A C 1
ATOM 2493 O O . CYS A 1 320 ? 49.900 11.052 -118.065 1.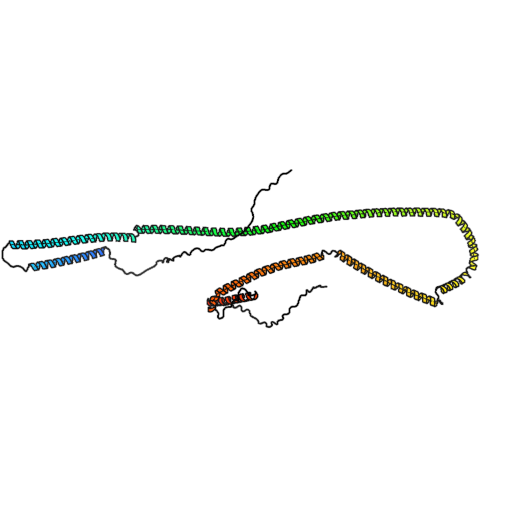00 54.72 320 CYS A O 1
ATOM 2495 N N . GLU A 1 321 ? 50.515 12.016 -119.973 1.00 57.09 321 GLU A N 1
ATOM 2496 C CA . GLU A 1 321 ? 49.110 12.336 -120.262 1.00 57.09 321 GLU A CA 1
ATOM 2497 C C . GLU A 1 321 ? 48.306 11.146 -120.807 1.00 57.09 321 GLU A C 1
ATOM 2499 O O . GLU A 1 321 ? 47.138 11.015 -120.438 1.00 57.09 321 GLU A O 1
ATOM 2504 N N . ASN A 1 322 ? 48.920 10.221 -121.557 1.00 55.47 322 ASN A N 1
ATOM 2505 C CA . ASN A 1 322 ? 48.151 9.206 -122.296 1.00 55.47 322 ASN A CA 1
ATOM 2506 C C . ASN A 1 322 ? 48.259 7.756 -121.794 1.00 55.47 322 ASN A C 1
ATOM 2508 O O . ASN A 1 322 ? 47.265 7.041 -121.840 1.00 55.47 322 ASN A O 1
ATOM 2512 N N . ALA A 1 323 ? 49.401 7.291 -121.287 1.00 56.47 323 ALA A N 1
ATOM 2513 C CA . ALA A 1 323 ? 49.555 5.861 -120.974 1.00 56.47 323 ALA A CA 1
ATOM 2514 C C . ALA A 1 323 ? 49.117 5.490 -119.543 1.00 56.47 323 ALA A C 1
ATOM 2516 O O . ALA A 1 323 ? 48.585 4.410 -119.303 1.00 56.47 323 ALA A O 1
ATOM 2517 N N . VAL A 1 324 ? 49.284 6.409 -118.585 1.00 60.84 324 VAL A N 1
ATOM 2518 C CA . VAL A 1 324 ? 49.051 6.120 -117.158 1.00 60.84 324 VAL A CA 1
ATOM 2519 C C . VAL A 1 324 ? 47.563 6.156 -116.784 1.00 60.84 324 VAL A C 1
ATOM 2521 O O . VAL A 1 324 ? 47.142 5.421 -115.896 1.00 60.84 324 VAL A O 1
ATOM 2524 N N . LYS A 1 325 ? 46.728 6.944 -117.479 1.00 57.44 325 LYS A N 1
ATOM 2525 C CA . LYS A 1 325 ? 45.283 7.002 -117.180 1.00 57.44 325 LYS A CA 1
ATOM 2526 C C . LYS A 1 325 ? 44.524 5.747 -117.622 1.00 57.44 325 LYS A C 1
ATOM 2528 O O . LYS A 1 325 ? 43.550 5.384 -116.975 1.00 57.44 325 LYS A O 1
ATOM 2533 N N . LEU A 1 326 ? 44.964 5.090 -118.695 1.00 55.75 326 LEU A N 1
ATOM 2534 C CA . LEU A 1 326 ? 44.264 3.939 -119.272 1.00 55.75 326 LEU A CA 1
ATOM 2535 C C . LEU A 1 326 ? 44.589 2.641 -118.518 1.00 55.75 326 LEU A C 1
ATOM 2537 O O . LEU A 1 326 ? 43.679 1.934 -118.097 1.00 55.75 326 LEU A O 1
ATOM 2541 N N . MET A 1 327 ? 45.870 2.401 -118.224 1.00 62.12 327 MET A N 1
ATOM 2542 C CA . MET A 1 327 ? 46.295 1.205 -117.484 1.00 62.12 327 MET A CA 1
ATOM 2543 C C . MET A 1 327 ? 45.825 1.205 -116.021 1.00 62.12 327 MET A C 1
ATOM 2545 O O . MET A 1 327 ? 45.440 0.164 -115.497 1.00 62.12 327 MET A O 1
ATOM 2549 N N . SER A 1 328 ? 45.779 2.373 -115.369 1.00 63.12 328 SER A N 1
ATOM 2550 C CA . SER A 1 328 ? 45.305 2.481 -113.982 1.00 63.12 328 SER A CA 1
ATOM 2551 C C . SER A 1 328 ? 43.815 2.142 -113.827 1.00 63.12 328 SER A C 1
ATOM 2553 O O . SER A 1 328 ? 43.428 1.615 -112.784 1.00 63.12 328 SER A O 1
ATOM 2555 N N . LEU A 1 329 ? 42.970 2.415 -114.829 1.00 60.28 329 LEU A N 1
ATOM 2556 C CA . LEU A 1 329 ? 41.530 2.132 -114.754 1.00 60.28 329 LEU A CA 1
ATOM 2557 C C . LEU A 1 329 ? 41.212 0.651 -115.006 1.00 60.28 329 LEU A C 1
ATOM 2559 O O . LEU A 1 329 ? 40.349 0.097 -114.326 1.00 60.28 329 LEU A O 1
ATOM 2563 N N . GLU A 1 330 ? 41.933 -0.004 -115.917 1.00 64.50 330 GLU A N 1
ATOM 2564 C CA . GLU A 1 330 ? 41.762 -1.437 -116.199 1.00 64.50 330 GLU A CA 1
ATOM 2565 C C . GLU A 1 330 ? 42.283 -2.324 -115.056 1.00 64.50 330 GLU A C 1
ATOM 2567 O O . GLU A 1 330 ? 41.618 -3.285 -114.666 1.00 64.50 330 GLU A O 1
ATOM 2572 N N . GLU A 1 331 ? 43.412 -1.961 -114.439 1.00 66.75 331 GLU A N 1
ATOM 2573 C CA . GLU A 1 331 ? 43.981 -2.696 -113.300 1.00 66.75 331 GLU A CA 1
ATOM 2574 C C . GLU A 1 331 ? 43.101 -2.582 -112.039 1.00 66.75 331 GLU A C 1
ATOM 2576 O O . GLU A 1 331 ? 42.871 -3.568 -111.335 1.00 66.75 331 GLU A O 1
ATOM 2581 N N . SER A 1 332 ? 42.503 -1.406 -111.806 1.00 63.00 332 SER A N 1
ATOM 2582 C CA . SER A 1 332 ? 41.548 -1.183 -110.708 1.00 63.00 332 SER A CA 1
ATOM 2583 C C . SER A 1 332 ? 40.263 -2.007 -110.870 1.00 63.00 332 SER A C 1
ATOM 2585 O O . SER A 1 332 ? 39.702 -2.490 -109.886 1.00 63.00 332 SER A O 1
ATOM 2587 N N . PHE A 1 333 ? 39.793 -2.196 -112.108 1.00 60.22 333 PHE A N 1
ATOM 2588 C CA . PHE A 1 333 ? 38.573 -2.951 -112.403 1.00 60.22 333 PHE A CA 1
ATOM 2589 C C . PHE A 1 333 ? 38.775 -4.467 -112.244 1.00 60.22 333 PHE A C 1
ATOM 2591 O O . PHE A 1 333 ? 37.924 -5.152 -111.669 1.00 60.22 333 PHE A O 1
ATOM 2598 N N . ALA A 1 334 ? 39.935 -4.979 -112.666 1.00 64.44 334 ALA A N 1
ATOM 2599 C CA . ALA A 1 334 ? 40.304 -6.385 -112.503 1.00 64.44 334 ALA A CA 1
ATOM 2600 C C . ALA A 1 334 ? 40.500 -6.776 -111.024 1.00 64.44 334 ALA A C 1
ATOM 2602 O O . ALA A 1 334 ? 40.053 -7.843 -110.596 1.00 64.44 334 ALA A O 1
ATOM 2603 N N . HIS A 1 335 ? 41.097 -5.894 -110.213 1.00 63.94 335 HIS A N 1
ATOM 2604 C CA . HIS A 1 335 ? 41.336 -6.167 -108.791 1.00 63.94 335 HIS A CA 1
ATOM 2605 C C . HIS A 1 335 ? 40.031 -6.242 -107.974 1.00 63.94 335 HIS A C 1
ATOM 2607 O O . HIS A 1 335 ? 39.888 -7.079 -107.080 1.00 63.94 335 HIS A O 1
ATOM 2613 N N . ILE A 1 336 ? 39.031 -5.427 -108.330 1.00 56.47 336 ILE A N 1
ATOM 2614 C CA . ILE A 1 336 ? 37.707 -5.440 -107.689 1.00 56.47 336 ILE A CA 1
ATOM 2615 C C . ILE A 1 336 ? 36.912 -6.700 -108.072 1.00 56.47 336 ILE A C 1
ATOM 2617 O O . ILE A 1 336 ? 36.273 -7.299 -107.201 1.00 56.47 336 ILE A O 1
ATOM 2621 N N . GLN A 1 337 ? 36.996 -7.161 -109.328 1.00 61.44 337 GLN A N 1
ATOM 2622 C CA . GLN A 1 337 ? 36.370 -8.417 -109.769 1.00 61.44 337 GLN A CA 1
ATOM 2623 C C . GLN A 1 337 ? 36.915 -9.639 -109.016 1.00 61.44 337 GLN A C 1
ATOM 2625 O O . GLN A 1 337 ? 36.140 -10.497 -108.585 1.00 61.44 337 GLN A O 1
ATOM 2630 N N . GLN A 1 338 ? 38.233 -9.697 -108.808 1.00 63.06 338 GLN A N 1
ATOM 2631 C CA . GLN A 1 338 ? 38.899 -10.836 -108.175 1.00 63.06 338 GLN A CA 1
ATOM 2632 C C . GLN A 1 338 ? 38.675 -10.890 -106.652 1.00 63.06 338 GLN A C 1
ATOM 2634 O O . GLN A 1 338 ? 38.581 -11.978 -106.088 1.00 63.06 338 GLN A O 1
ATOM 2639 N N . GLY A 1 339 ? 38.526 -9.736 -105.988 1.00 58.75 339 GLY A N 1
ATOM 2640 C CA . GLY A 1 339 ? 38.299 -9.658 -104.538 1.00 58.75 339 GLY A CA 1
ATOM 2641 C C . GLY A 1 339 ? 36.846 -9.853 -104.083 1.00 58.75 339 GLY A C 1
ATOM 2642 O O . GLY A 1 339 ? 36.616 -10.238 -102.939 1.00 58.75 339 GLY A O 1
ATOM 2643 N N . THR A 1 340 ? 35.850 -9.603 -104.946 1.00 55.47 340 THR A N 1
ATOM 2644 C CA . THR A 1 340 ? 34.423 -9.626 -104.546 1.00 55.47 340 THR A CA 1
ATOM 2645 C C . THR A 1 340 ? 33.584 -10.743 -105.176 1.00 55.47 340 THR A C 1
ATOM 2647 O O . THR A 1 340 ? 32.509 -11.053 -104.643 1.00 55.47 340 THR A O 1
ATOM 2650 N N . GLY A 1 341 ? 34.071 -11.388 -106.248 1.00 62.50 341 GLY A N 1
ATOM 2651 C CA . GLY A 1 341 ? 33.430 -12.545 -106.890 1.00 62.50 341 GLY A CA 1
ATOM 2652 C C . GLY A 1 341 ? 32.104 -12.223 -107.585 1.00 62.50 341 GLY A C 1
ATOM 2653 O O . GLY A 1 341 ? 31.216 -13.073 -107.633 1.00 62.50 341 GLY A O 1
ATOM 2654 N N . VAL A 1 342 ? 31.928 -10.984 -108.059 1.00 60.72 342 VAL A N 1
ATOM 2655 C CA . VAL A 1 342 ? 30.670 -10.509 -108.649 1.00 60.72 342 VAL A CA 1
ATOM 2656 C C . VAL A 1 342 ? 30.873 -10.062 -110.099 1.00 60.72 342 VAL A C 1
ATOM 2658 O O . VAL A 1 342 ? 31.689 -9.192 -110.386 1.00 60.72 342 VAL A O 1
ATOM 2661 N N . ASN A 1 343 ? 30.087 -10.625 -111.022 1.00 63.78 343 ASN A N 1
ATOM 2662 C CA . ASN A 1 343 ? 30.319 -10.521 -112.473 1.00 63.78 343 ASN A CA 1
ATOM 2663 C C . ASN A 1 343 ? 29.745 -9.237 -113.114 1.00 63.78 343 ASN A C 1
ATOM 2665 O O . ASN A 1 343 ? 29.776 -9.088 -114.332 1.00 63.78 343 ASN A O 1
ATOM 2669 N N . SER A 1 344 ? 29.175 -8.321 -112.321 1.00 66.75 344 SER A N 1
ATOM 2670 C CA . SER A 1 344 ? 28.591 -7.062 -112.801 1.00 66.75 344 SER A CA 1
ATOM 2671 C C . SER A 1 344 ? 28.525 -6.010 -111.690 1.00 66.75 344 SER A C 1
ATOM 2673 O O . SER A 1 344 ? 28.221 -6.327 -110.537 1.00 66.75 344 SER A O 1
ATOM 2675 N N . ILE A 1 345 ? 28.736 -4.739 -112.056 1.00 61.69 345 ILE A N 1
ATOM 2676 C CA . ILE A 1 345 ? 28.632 -3.566 -111.168 1.00 61.69 345 ILE A CA 1
ATOM 2677 C C . ILE A 1 345 ? 27.259 -3.518 -110.476 1.00 61.69 345 ILE A C 1
ATOM 2679 O O . ILE A 1 345 ? 27.175 -3.183 -109.296 1.00 61.69 345 ILE A O 1
ATOM 2683 N N . ALA A 1 346 ? 26.189 -3.931 -111.164 1.00 65.75 346 ALA A N 1
ATOM 2684 C CA . ALA A 1 346 ? 24.839 -3.965 -110.597 1.00 65.75 346 ALA A CA 1
ATOM 2685 C C . ALA A 1 346 ? 24.722 -4.933 -109.404 1.00 65.75 346 ALA A C 1
ATOM 2687 O O . ALA A 1 346 ? 24.093 -4.619 -108.393 1.00 65.75 346 ALA A O 1
ATOM 2688 N N . ALA A 1 347 ? 25.380 -6.089 -109.483 1.00 64.00 347 ALA A N 1
ATOM 2689 C CA . ALA A 1 347 ? 25.368 -7.075 -108.411 1.00 64.00 347 ALA A CA 1
ATOM 2690 C C . ALA A 1 347 ? 26.316 -6.684 -107.256 1.00 64.00 347 ALA A C 1
ATOM 2692 O O . ALA A 1 347 ? 26.021 -6.984 -106.100 1.00 64.00 347 ALA A O 1
ATOM 2693 N N . MET A 1 348 ? 27.396 -5.941 -107.532 1.00 66.62 348 MET A N 1
ATOM 2694 C CA . MET A 1 348 ? 28.258 -5.353 -106.496 1.00 66.62 348 MET A CA 1
ATOM 2695 C C . MET A 1 348 ? 27.499 -4.302 -105.675 1.00 66.62 348 MET A C 1
ATOM 2697 O O . MET A 1 348 ? 27.515 -4.355 -104.446 1.00 66.62 348 MET A O 1
ATOM 2701 N N . VAL A 1 349 ? 26.740 -3.423 -106.338 1.00 71.06 349 VAL A N 1
ATOM 2702 C CA . VAL A 1 349 ? 25.869 -2.441 -105.672 1.00 71.06 349 VAL A CA 1
ATOM 2703 C C . VAL A 1 349 ? 24.772 -3.131 -104.851 1.00 71.06 349 VAL A C 1
ATOM 2705 O O . VAL A 1 349 ? 24.486 -2.701 -103.736 1.00 71.06 349 VAL A O 1
ATOM 2708 N N . SER A 1 350 ? 24.193 -4.233 -105.341 1.00 71.31 350 SER A N 1
ATOM 2709 C CA . SER A 1 350 ? 23.206 -5.015 -104.578 1.00 71.31 350 SER A CA 1
ATOM 2710 C C . SER A 1 350 ? 23.806 -5.667 -103.326 1.00 71.31 350 SER A C 1
ATOM 2712 O O . SER A 1 350 ? 23.166 -5.683 -102.276 1.00 71.31 350 SER A O 1
ATOM 2714 N N . LYS A 1 351 ? 25.039 -6.183 -103.408 1.00 71.62 351 LYS A N 1
ATOM 2715 C CA . LYS A 1 351 ? 25.738 -6.802 -102.271 1.00 71.62 351 LYS A CA 1
ATOM 2716 C C . LYS A 1 351 ? 26.142 -5.751 -101.233 1.00 71.62 351 LYS A C 1
ATOM 2718 O O . LYS A 1 351 ? 25.933 -5.984 -100.044 1.00 71.62 351 LYS A O 1
ATOM 2723 N N . MET A 1 352 ? 26.605 -4.577 -101.680 1.00 72.50 352 MET A N 1
ATOM 2724 C CA . MET A 1 352 ? 26.861 -3.414 -100.819 1.00 72.50 352 MET A CA 1
ATOM 2725 C C . MET A 1 352 ? 25.586 -2.929 -100.124 1.00 72.50 352 MET A C 1
ATOM 2727 O O . MET A 1 352 ? 25.616 -2.730 -98.918 1.00 72.50 352 MET A O 1
ATOM 2731 N N . LYS A 1 353 ? 24.447 -2.838 -100.829 1.00 72.06 353 LYS A N 1
ATOM 2732 C CA . LYS A 1 353 ? 23.155 -2.513 -100.200 1.00 72.06 353 LYS A CA 1
ATOM 2733 C C . LYS A 1 353 ? 22.735 -3.546 -99.154 1.00 72.06 353 LYS A C 1
ATOM 2735 O O . LYS A 1 353 ? 22.354 -3.156 -98.058 1.00 72.06 353 LYS A O 1
ATOM 2740 N N . SER A 1 354 ? 22.867 -4.845 -99.438 1.00 73.31 354 SER A N 1
ATOM 2741 C CA . SER A 1 354 ? 22.523 -5.883 -98.451 1.00 73.31 354 SER A CA 1
ATOM 2742 C C . SER A 1 354 ? 23.447 -5.863 -97.225 1.00 73.31 354 SER A C 1
ATOM 2744 O O . SER A 1 354 ? 23.001 -6.129 -96.112 1.00 73.31 354 SER A O 1
ATOM 2746 N N . HIS A 1 355 ? 24.724 -5.508 -97.414 1.00 77.06 355 HIS A N 1
ATOM 2747 C CA . HIS A 1 355 ? 25.682 -5.340 -96.324 1.00 77.06 355 HIS A CA 1
ATOM 2748 C C . HIS A 1 355 ? 25.367 -4.091 -95.494 1.00 77.06 355 HIS A C 1
ATOM 2750 O O . HIS A 1 355 ? 25.406 -4.160 -94.272 1.00 77.06 355 HIS A O 1
ATOM 2756 N N . GLU A 1 356 ? 25.002 -2.978 -96.133 1.00 79.31 356 GLU A N 1
ATOM 2757 C CA . GLU A 1 356 ? 24.550 -1.752 -95.465 1.00 79.31 356 GLU A CA 1
ATOM 2758 C C . GLU A 1 356 ? 23.288 -2.017 -94.628 1.00 79.31 356 GLU A C 1
ATOM 2760 O O . GLU A 1 356 ? 23.220 -1.653 -93.458 1.00 79.31 356 GLU A O 1
ATOM 2765 N N . GLU A 1 357 ? 22.311 -2.738 -95.187 1.00 79.88 357 GLU A N 1
ATOM 2766 C CA . GLU A 1 357 ? 21.086 -3.128 -94.483 1.00 79.88 357 GLU A CA 1
ATOM 2767 C C . GLU A 1 357 ? 21.366 -4.064 -93.299 1.00 79.88 357 GLU A C 1
ATOM 2769 O O . GLU A 1 357 ? 20.775 -3.894 -92.230 1.00 79.88 357 GLU A O 1
ATOM 2774 N N . HIS A 1 358 ? 22.280 -5.028 -93.454 1.00 79.38 358 HIS A N 1
ATOM 2775 C CA . HIS A 1 358 ? 22.726 -5.882 -92.351 1.00 79.38 358 HIS A CA 1
ATOM 2776 C C . HIS A 1 358 ? 23.498 -5.094 -91.287 1.00 79.38 358 HIS A C 1
ATOM 2778 O O . HIS A 1 358 ? 23.291 -5.319 -90.095 1.00 79.38 358 HIS A O 1
ATOM 2784 N N . HIS A 1 359 ? 24.346 -4.149 -91.691 1.00 82.44 359 HIS A N 1
ATOM 2785 C CA . HIS A 1 359 ? 25.101 -3.291 -90.783 1.00 82.44 359 HIS A CA 1
ATOM 2786 C C . HIS A 1 359 ? 24.173 -2.384 -89.967 1.00 82.44 359 HIS A C 1
ATOM 2788 O O . HIS A 1 359 ? 24.308 -2.308 -88.748 1.00 82.44 359 HIS A O 1
ATOM 2794 N N . MET A 1 360 ? 23.168 -1.780 -90.607 1.00 79.19 360 MET A N 1
ATOM 2795 C CA . MET A 1 360 ? 22.151 -0.974 -89.929 1.00 79.19 360 MET A CA 1
ATOM 2796 C C . MET A 1 360 ? 21.309 -1.806 -88.953 1.00 79.19 360 MET A C 1
ATOM 2798 O O . MET A 1 360 ? 21.031 -1.344 -87.847 1.00 79.19 360 MET A O 1
ATOM 2802 N N . ARG A 1 361 ? 20.962 -3.055 -89.306 1.00 82.12 361 ARG A N 1
ATOM 2803 C CA . ARG A 1 361 ? 20.285 -3.992 -88.388 1.00 82.12 361 ARG A CA 1
ATOM 2804 C C . ARG A 1 361 ? 21.145 -4.320 -87.164 1.00 82.12 361 ARG A C 1
ATOM 2806 O O . ARG A 1 361 ? 20.653 -4.234 -86.045 1.00 82.12 361 ARG A O 1
ATOM 2813 N N . LEU A 1 362 ? 22.436 -4.595 -87.359 1.00 81.19 362 LEU A N 1
ATOM 2814 C CA . LEU A 1 362 ? 23.380 -4.853 -86.264 1.00 81.19 362 LEU A CA 1
ATOM 2815 C C . LEU A 1 362 ? 23.599 -3.624 -85.368 1.00 81.19 362 LEU A C 1
ATOM 2817 O O . LEU A 1 362 ? 23.728 -3.767 -84.155 1.00 81.19 362 LEU A O 1
ATOM 2821 N N . ILE A 1 363 ? 23.618 -2.413 -85.934 1.00 85.00 363 ILE A N 1
ATOM 2822 C CA . ILE A 1 363 ? 23.689 -1.168 -85.154 1.00 85.00 363 ILE A CA 1
ATOM 2823 C C . ILE A 1 363 ? 22.433 -0.999 -84.296 1.00 85.00 363 ILE A C 1
ATOM 2825 O O . ILE A 1 363 ? 22.545 -0.631 -83.125 1.00 85.00 363 ILE A O 1
ATOM 2829 N N . GLN A 1 364 ? 21.253 -1.285 -84.848 1.00 84.88 364 GLN A N 1
ATOM 2830 C CA . GLN A 1 364 ? 19.999 -1.193 -84.106 1.00 84.88 364 GLN A CA 1
ATOM 2831 C C . GLN A 1 364 ? 19.933 -2.235 -82.980 1.00 84.88 364 GLN A C 1
ATOM 2833 O O . GLN A 1 364 ? 19.634 -1.880 -81.845 1.00 84.88 364 GLN A O 1
ATOM 2838 N N . GLU A 1 365 ? 20.299 -3.490 -83.249 1.00 82.62 365 GLU A N 1
ATOM 2839 C CA . GLU A 1 365 ? 20.366 -4.544 -82.226 1.00 82.62 365 GLU A CA 1
ATOM 2840 C C . GLU A 1 365 ? 21.393 -4.227 -81.132 1.00 82.62 365 GLU A C 1
ATOM 2842 O O . GLU A 1 365 ? 21.125 -4.433 -79.947 1.00 82.62 365 GLU A O 1
ATOM 2847 N N . LYS A 1 366 ? 22.553 -3.669 -81.506 1.00 87.94 366 LYS A N 1
ATOM 2848 C CA . LYS A 1 366 ? 23.555 -3.185 -80.551 1.00 87.94 366 LYS A CA 1
ATOM 2849 C C . LYS A 1 366 ? 22.983 -2.076 -79.667 1.00 87.94 366 LYS A C 1
ATOM 2851 O O . LYS A 1 366 ? 23.177 -2.115 -78.455 1.00 87.94 366 LYS A O 1
ATOM 2856 N N . LYS A 1 367 ? 22.274 -1.107 -80.251 1.00 89.31 367 LYS A N 1
ATOM 2857 C CA . LYS A 1 367 ? 21.643 -0.007 -79.511 1.00 89.31 367 LYS A CA 1
ATOM 2858 C C . LYS A 1 367 ? 20.583 -0.525 -78.533 1.00 89.31 367 LYS A C 1
ATOM 2860 O O . LYS A 1 367 ? 20.602 -0.126 -77.370 1.00 89.31 367 LYS A O 1
ATOM 2865 N N . ASP A 1 368 ? 19.733 -1.454 -78.964 1.00 87.25 368 ASP A N 1
ATOM 2866 C CA . ASP A 1 368 ? 18.721 -2.092 -78.114 1.00 87.25 368 ASP A CA 1
ATOM 2867 C C . ASP A 1 368 ? 19.369 -2.904 -76.976 1.00 87.25 368 ASP A C 1
ATOM 2869 O O . ASP A 1 368 ? 18.909 -2.872 -75.833 1.00 87.25 368 ASP A O 1
ATOM 2873 N N . ALA A 1 369 ? 20.468 -3.615 -77.251 1.00 84.00 369 ALA A N 1
ATOM 2874 C CA . ALA A 1 369 ? 21.222 -4.350 -76.236 1.00 84.00 369 ALA A CA 1
ATOM 2875 C C . ALA A 1 369 ? 21.894 -3.412 -75.217 1.00 84.00 369 ALA A C 1
ATOM 2877 O O . ALA A 1 369 ? 21.860 -3.678 -74.015 1.00 84.00 369 ALA A O 1
ATOM 2878 N N . GLU A 1 370 ? 22.464 -2.294 -75.671 1.00 86.94 370 GLU A N 1
ATOM 2879 C CA . GLU A 1 370 ? 23.028 -1.257 -74.802 1.00 86.94 370 GLU A CA 1
ATOM 2880 C C . GLU A 1 370 ? 21.953 -0.578 -73.945 1.00 86.94 370 GLU A C 1
ATOM 2882 O O . GLU A 1 370 ? 22.204 -0.264 -72.782 1.00 86.94 370 GLU A O 1
ATOM 2887 N N . GLU A 1 371 ? 20.750 -0.375 -74.482 1.00 89.00 371 GLU A N 1
ATOM 2888 C CA . GLU A 1 371 ? 19.616 0.177 -73.744 1.00 89.00 371 GLU A CA 1
ATOM 2889 C C . GLU A 1 371 ? 19.093 -0.797 -72.682 1.00 89.00 371 GLU A C 1
ATOM 2891 O O . GLU A 1 371 ? 18.911 -0.392 -71.533 1.00 89.00 371 GLU A O 1
ATOM 2896 N N . ARG A 1 372 ? 18.980 -2.095 -72.999 1.00 86.88 372 ARG A N 1
ATOM 2897 C CA . ARG A 1 372 ? 18.669 -3.139 -72.003 1.00 86.88 372 ARG A CA 1
ATOM 2898 C C . ARG A 1 372 ? 19.739 -3.238 -70.920 1.00 86.88 372 ARG A C 1
ATOM 2900 O O . ARG A 1 372 ? 19.403 -3.359 -69.745 1.00 86.88 372 ARG A O 1
ATOM 2907 N N . LEU A 1 373 ? 21.019 -3.143 -71.283 1.00 86.88 373 LEU A N 1
ATOM 2908 C CA . LEU A 1 373 ? 22.115 -3.127 -70.313 1.00 86.88 373 LEU A CA 1
ATOM 2909 C C . LEU A 1 373 ? 22.052 -1.883 -69.419 1.00 86.88 373 LEU A C 1
ATOM 2911 O O . LEU A 1 373 ? 22.315 -1.976 -68.222 1.00 86.88 373 LEU A O 1
ATOM 2915 N N . ARG A 1 374 ? 21.696 -0.721 -69.976 1.00 88.50 374 ARG A N 1
ATOM 2916 C CA . ARG A 1 374 ? 21.527 0.522 -69.215 1.00 88.50 374 ARG A CA 1
ATOM 2917 C C . ARG A 1 374 ? 20.352 0.414 -68.245 1.00 88.50 374 ARG A C 1
ATOM 2919 O O . ARG A 1 374 ? 20.540 0.738 -67.080 1.00 88.50 374 ARG A O 1
ATOM 2926 N N . ALA A 1 375 ? 19.213 -0.118 -68.692 1.00 87.00 375 ALA A N 1
ATOM 2927 C CA . ALA A 1 375 ? 18.042 -0.378 -67.856 1.00 87.00 375 ALA A CA 1
ATOM 2928 C C . ALA A 1 375 ? 18.346 -1.376 -66.722 1.00 87.00 375 ALA A C 1
ATOM 2930 O O . ALA A 1 375 ? 17.978 -1.144 -65.572 1.00 87.00 375 ALA A O 1
ATOM 2931 N N . ALA A 1 376 ? 19.086 -2.450 -67.017 1.00 86.38 376 ALA A N 1
ATOM 2932 C CA . ALA A 1 376 ? 19.528 -3.415 -66.012 1.00 86.38 376 ALA A CA 1
ATOM 2933 C C . ALA A 1 376 ? 20.512 -2.794 -65.007 1.00 86.38 376 ALA A C 1
ATOM 2935 O O . ALA A 1 376 ? 20.412 -3.060 -63.816 1.00 86.38 376 ALA A O 1
ATOM 2936 N N . LYS A 1 377 ? 21.428 -1.924 -65.456 1.00 89.06 377 LYS A N 1
ATOM 2937 C CA . LYS A 1 377 ? 22.339 -1.185 -64.565 1.00 89.06 377 LYS A CA 1
ATOM 2938 C C . LYS A 1 377 ? 21.606 -0.184 -63.680 1.00 89.06 377 LYS A C 1
ATOM 2940 O O . LYS A 1 377 ? 21.953 -0.072 -62.512 1.00 89.06 377 LYS A O 1
ATOM 2945 N N . THR A 1 378 ? 20.608 0.527 -64.205 1.00 87.38 378 THR A N 1
ATOM 2946 C CA . THR A 1 378 ? 19.777 1.424 -63.390 1.00 87.38 378 THR A CA 1
ATOM 2947 C C . THR A 1 378 ? 18.916 0.642 -62.406 1.00 87.38 378 THR A C 1
ATOM 2949 O O . THR A 1 378 ? 18.821 1.057 -61.262 1.00 87.38 378 THR A O 1
ATOM 2952 N N . SER A 1 379 ? 18.361 -0.512 -62.801 1.00 87.38 379 SER A N 1
ATOM 2953 C CA . SER A 1 379 ? 17.649 -1.406 -61.875 1.00 87.38 379 SER A CA 1
ATOM 2954 C C . SER A 1 379 ? 18.581 -1.896 -60.774 1.00 87.38 379 SER A C 1
ATOM 2956 O O . SER A 1 379 ? 18.273 -1.717 -59.611 1.00 87.38 379 SER A O 1
ATOM 2958 N N . LEU A 1 380 ? 19.770 -2.398 -61.125 1.00 87.94 380 LEU A N 1
ATOM 2959 C CA . LEU A 1 380 ? 20.767 -2.845 -60.154 1.00 87.94 380 LEU A CA 1
ATOM 2960 C C . LEU A 1 380 ? 21.227 -1.711 -59.229 1.00 87.94 380 LEU A C 1
ATOM 2962 O O . LEU A 1 380 ? 21.442 -1.944 -58.049 1.00 87.94 380 LEU A O 1
ATOM 2966 N N . SER A 1 381 ? 21.386 -0.490 -59.746 1.00 88.88 381 SER A N 1
ATOM 2967 C CA . SER A 1 381 ? 21.726 0.686 -58.938 1.00 88.88 381 SER A CA 1
ATOM 2968 C C . SER A 1 381 ? 20.594 1.064 -57.987 1.00 88.88 381 SER A C 1
ATOM 2970 O O . SER A 1 381 ? 20.872 1.380 -56.839 1.00 88.88 381 SER A O 1
ATOM 2972 N N . ASN A 1 382 ? 19.339 1.007 -58.439 1.00 87.69 382 ASN A N 1
ATOM 2973 C CA . ASN A 1 382 ? 18.170 1.251 -57.597 1.00 87.69 382 ASN A CA 1
ATOM 2974 C C . ASN A 1 382 ? 18.028 0.165 -56.527 1.00 87.69 382 ASN A C 1
ATOM 2976 O O . ASN A 1 382 ? 17.821 0.497 -55.370 1.00 87.69 382 ASN A O 1
ATOM 2980 N N . ASP A 1 383 ? 18.208 -1.107 -56.889 1.00 84.44 383 ASP A N 1
ATOM 2981 C CA . ASP A 1 383 ? 18.177 -2.240 -55.963 1.00 84.44 383 ASP A CA 1
ATOM 2982 C C . ASP A 1 383 ? 19.338 -2.153 -54.963 1.00 84.44 383 ASP A C 1
ATOM 2984 O O . ASP A 1 383 ? 19.175 -2.482 -53.794 1.00 84.44 383 ASP A O 1
ATOM 2988 N N . GLN A 1 384 ? 20.510 -1.673 -55.391 1.00 83.56 384 GLN A N 1
ATOM 2989 C CA . GLN A 1 384 ? 21.660 -1.434 -54.522 1.00 83.56 384 GLN A CA 1
ATOM 2990 C C . GLN A 1 384 ? 21.428 -0.233 -53.600 1.00 83.56 384 GLN A C 1
ATOM 2992 O O . GLN A 1 384 ? 21.746 -0.327 -52.422 1.00 83.56 384 GLN A O 1
ATOM 2997 N N . GLU A 1 385 ? 20.831 0.860 -54.081 1.00 82.44 385 GLU A N 1
ATOM 2998 C CA . GLU A 1 385 ? 20.407 1.993 -53.247 1.00 82.44 385 GLU A CA 1
ATOM 2999 C C . GLU A 1 385 ? 19.285 1.605 -52.282 1.00 82.44 385 GLU A C 1
ATOM 3001 O O . GLU A 1 385 ? 19.261 2.088 -51.152 1.00 82.44 385 GLU A O 1
ATOM 3006 N N . GLU A 1 386 ? 18.368 0.727 -52.686 1.00 79.06 386 GLU A N 1
ATOM 3007 C CA . GLU A 1 386 ? 17.312 0.177 -51.841 1.00 79.06 386 GLU A CA 1
ATOM 3008 C C . GLU A 1 386 ? 17.897 -0.783 -50.805 1.00 79.06 386 GLU A C 1
ATOM 3010 O O . GLU A 1 386 ? 17.537 -0.707 -49.635 1.00 79.06 386 GLU A O 1
ATOM 3015 N N . LEU A 1 387 ? 18.875 -1.602 -51.186 1.00 74.50 387 LEU A N 1
ATOM 3016 C CA . LEU A 1 387 ? 19.633 -2.474 -50.296 1.00 74.50 387 LEU A CA 1
ATOM 3017 C C . LEU A 1 387 ? 20.538 -1.681 -49.348 1.00 74.50 387 LEU A C 1
ATOM 3019 O O . LEU A 1 387 ? 20.665 -2.054 -48.188 1.00 74.50 387 LEU A O 1
ATOM 3023 N N . ASP A 1 388 ? 21.120 -0.566 -49.780 1.00 75.75 388 ASP A N 1
ATOM 3024 C CA . ASP A 1 388 ? 21.911 0.330 -48.937 1.00 75.75 388 ASP A CA 1
ATOM 3025 C C . ASP A 1 388 ? 21.004 1.196 -48.050 1.00 75.75 388 ASP A C 1
ATOM 3027 O O . ASP A 1 388 ? 21.331 1.439 -46.887 1.00 75.75 388 ASP A O 1
ATOM 3031 N N . ARG A 1 389 ? 19.797 1.558 -48.509 1.00 70.75 389 ARG A N 1
ATOM 3032 C CA . ARG A 1 389 ? 18.710 2.077 -47.661 1.00 70.75 389 ARG A CA 1
ATOM 3033 C C . ARG A 1 389 ? 18.252 1.049 -46.641 1.00 70.75 389 ARG A C 1
ATOM 3035 O O . ARG A 1 389 ? 18.032 1.420 -45.499 1.00 70.75 389 ARG A O 1
ATOM 3042 N N . LEU A 1 390 ? 18.114 -0.216 -47.018 1.00 61.16 390 LEU A N 1
ATOM 3043 C CA . LEU A 1 390 ? 17.760 -1.310 -46.117 1.00 61.16 390 LEU A CA 1
ATOM 3044 C C . LEU A 1 390 ? 18.912 -1.637 -45.169 1.00 61.16 390 LEU A C 1
ATOM 3046 O O . LEU A 1 390 ? 18.652 -1.960 -44.025 1.00 61.16 390 LEU A O 1
ATOM 3050 N N . LYS A 1 391 ? 20.177 -1.477 -45.561 1.00 59.75 391 LYS A N 1
ATOM 3051 C CA . LYS A 1 391 ? 21.326 -1.594 -44.650 1.00 59.75 391 LYS A CA 1
ATOM 3052 C C . LYS A 1 391 ? 21.399 -0.427 -43.673 1.00 59.75 391 LYS A C 1
ATOM 3054 O O . LYS A 1 391 ? 21.586 -0.659 -42.485 1.00 59.75 391 LYS A O 1
ATOM 3059 N N . THR A 1 392 ? 21.191 0.804 -44.142 1.00 60.69 392 THR A N 1
ATOM 3060 C CA . THR A 1 392 ? 21.152 2.009 -43.292 1.00 60.69 392 THR A CA 1
ATOM 3061 C C . THR A 1 392 ? 19.875 2.107 -42.449 1.00 60.69 392 THR A C 1
ATOM 3063 O O . THR A 1 392 ? 19.901 2.749 -41.404 1.00 60.69 392 THR A O 1
ATOM 3066 N N . LYS A 1 393 ? 18.779 1.440 -42.843 1.00 55.03 393 LYS A N 1
ATOM 3067 C CA . LYS A 1 393 ? 17.528 1.313 -42.067 1.00 55.03 393 LYS A CA 1
ATOM 3068 C C . LYS A 1 393 ? 17.325 -0.039 -41.374 1.00 55.03 393 LYS A C 1
ATOM 3070 O O . LYS A 1 393 ? 16.330 -0.186 -40.672 1.00 55.03 393 LYS A O 1
ATOM 3075 N N . GLY A 1 394 ? 18.195 -1.032 -41.539 1.00 50.09 394 GLY A N 1
ATOM 3076 C CA . GLY A 1 394 ? 17.850 -2.375 -41.068 1.00 50.09 394 GLY A CA 1
ATOM 3077 C C . GLY A 1 394 ? 18.656 -3.546 -41.621 1.00 50.09 394 GLY A C 1
ATOM 3078 O O . GLY A 1 394 ? 18.062 -4.524 -42.059 1.00 50.09 394 GLY A O 1
ATOM 3079 N N . ILE A 1 395 ? 19.985 -3.516 -41.500 1.00 44.81 395 ILE A N 1
ATOM 3080 C CA . ILE A 1 395 ? 20.769 -4.724 -41.176 1.00 44.81 395 ILE A CA 1
ATOM 3081 C C . ILE A 1 395 ? 21.497 -4.433 -39.854 1.00 44.81 395 ILE A C 1
ATOM 3083 O O . ILE A 1 395 ? 22.706 -4.269 -39.758 1.00 44.81 395 ILE A O 1
ATOM 3087 N N . GLY A 1 396 ? 20.677 -4.291 -38.816 1.00 48.34 396 GLY A N 1
ATOM 3088 C CA . GLY A 1 396 ? 21.052 -4.184 -37.410 1.00 48.34 396 GLY A CA 1
ATOM 3089 C C . GLY A 1 396 ? 19.978 -4.914 -36.613 1.00 48.34 396 GLY A C 1
ATOM 3090 O O . GLY A 1 396 ? 19.072 -4.306 -36.052 1.00 48.34 396 GLY A O 1
ATOM 3091 N N . THR A 1 397 ? 19.991 -6.244 -36.679 1.00 48.34 397 THR A N 1
ATOM 3092 C CA . THR A 1 397 ? 18.974 -7.135 -36.105 1.00 48.34 397 THR A CA 1
ATOM 3093 C C . THR A 1 397 ? 19.062 -7.198 -34.579 1.00 48.34 397 THR A C 1
ATOM 3095 O O . THR A 1 397 ? 19.362 -8.243 -34.007 1.00 48.34 397 THR A O 1
ATOM 3098 N N . THR A 1 398 ? 18.786 -6.082 -33.910 1.00 53.81 398 THR A N 1
ATOM 3099 C CA . THR A 1 398 ? 18.522 -6.035 -32.468 1.00 53.81 398 THR A CA 1
ATOM 3100 C C . THR A 1 398 ? 17.400 -5.069 -32.119 1.00 53.81 398 THR A C 1
ATOM 3102 O O . THR A 1 398 ? 16.666 -5.379 -31.194 1.00 53.81 398 THR A O 1
ATOM 3105 N N . GLU A 1 399 ? 17.173 -3.972 -32.844 1.00 53.06 399 GLU A N 1
ATOM 3106 C CA . GLU A 1 399 ? 16.204 -2.954 -32.397 1.00 53.06 399 GLU A CA 1
ATOM 3107 C C . GLU A 1 399 ? 14.749 -3.268 -32.762 1.00 53.06 399 GLU A C 1
ATOM 3109 O O . GLU A 1 399 ? 13.899 -3.211 -31.881 1.00 53.06 399 GLU A O 1
ATOM 3114 N N . LEU A 1 400 ? 14.451 -3.730 -33.983 1.00 53.22 400 LEU A N 1
ATOM 3115 C CA . LEU A 1 400 ? 13.077 -4.125 -34.348 1.00 53.22 400 LEU A CA 1
ATOM 3116 C C . LEU A 1 400 ? 12.633 -5.393 -33.596 1.00 53.22 400 LEU A C 1
ATOM 3118 O O . LEU A 1 400 ? 11.500 -5.504 -33.133 1.00 53.22 400 LEU A O 1
ATOM 3122 N N . SER A 1 401 ? 13.561 -6.335 -33.399 1.00 59.38 401 SER A N 1
ATOM 3123 C CA . SER A 1 401 ? 13.341 -7.504 -32.542 1.00 59.38 401 SER A CA 1
ATOM 3124 C C . SER A 1 401 ? 13.172 -7.104 -31.079 1.00 59.38 401 SER A C 1
ATOM 3126 O O . SER A 1 401 ? 12.389 -7.736 -30.379 1.00 59.38 401 SER A O 1
ATOM 3128 N N . ARG A 1 402 ? 13.876 -6.066 -30.606 1.00 65.88 402 ARG A N 1
ATOM 3129 C CA . ARG A 1 402 ? 13.777 -5.569 -29.230 1.00 65.88 402 ARG A CA 1
ATOM 3130 C C . ARG A 1 402 ? 12.501 -4.784 -28.994 1.00 65.88 402 ARG A C 1
ATOM 3132 O O . ARG A 1 402 ? 11.897 -5.010 -27.964 1.00 65.88 402 ARG A O 1
ATOM 3139 N N . GLU A 1 403 ? 12.043 -3.957 -29.924 1.00 74.75 403 GLU A N 1
ATOM 3140 C CA . GLU A 1 403 ? 10.769 -3.243 -29.798 1.00 74.75 403 GLU A CA 1
ATOM 3141 C C . GLU A 1 403 ? 9.582 -4.214 -29.833 1.00 74.75 403 GLU A C 1
ATOM 3143 O O . GLU A 1 403 ? 8.691 -4.130 -28.992 1.00 74.75 403 GLU A O 1
ATOM 3148 N N . VAL A 1 404 ? 9.611 -5.223 -30.713 1.00 74.94 404 VAL A N 1
ATOM 3149 C CA . VAL A 1 404 ? 8.607 -6.300 -30.711 1.00 74.94 404 VAL A CA 1
ATOM 3150 C C . VAL A 1 404 ? 8.707 -7.146 -29.435 1.00 74.94 404 VAL A C 1
ATOM 3152 O O . VAL A 1 404 ? 7.683 -7.461 -28.833 1.00 74.94 404 VAL A O 1
ATOM 3155 N N . LEU A 1 405 ? 9.914 -7.486 -28.966 1.00 77.56 405 LEU A N 1
ATOM 3156 C CA . LEU A 1 405 ? 10.104 -8.213 -27.703 1.00 77.56 405 LEU A CA 1
ATOM 3157 C C . LEU A 1 405 ? 9.682 -7.395 -26.484 1.00 77.56 405 LEU A C 1
ATOM 3159 O O . LEU A 1 405 ? 9.126 -7.963 -25.550 1.00 77.56 405 LEU A O 1
ATOM 3163 N N . ASP A 1 406 ? 9.942 -6.095 -26.465 1.00 82.38 406 ASP A N 1
ATOM 3164 C CA . ASP A 1 406 ? 9.582 -5.197 -25.374 1.00 82.38 406 ASP A CA 1
ATOM 3165 C C . ASP A 1 406 ? 8.076 -4.899 -25.410 1.00 82.38 406 ASP A C 1
ATOM 3167 O O . ASP A 1 406 ? 7.451 -4.854 -24.354 1.00 82.38 406 ASP A O 1
ATOM 3171 N N . GLY A 1 407 ? 7.457 -4.860 -26.594 1.00 87.31 407 GLY A N 1
ATOM 3172 C CA . GLY A 1 407 ? 6.005 -4.868 -26.772 1.00 87.31 407 GLY A CA 1
ATOM 3173 C C . GLY A 1 407 ? 5.356 -6.160 -26.266 1.00 87.31 407 GLY A C 1
ATOM 3174 O O . GLY A 1 407 ? 4.393 -6.109 -25.503 1.00 87.31 407 GLY A O 1
ATOM 3175 N N . ILE A 1 408 ? 5.922 -7.326 -26.596 1.00 82.94 408 ILE A N 1
ATOM 3176 C CA . ILE A 1 408 ? 5.465 -8.627 -26.078 1.00 82.94 408 ILE A CA 1
ATOM 3177 C C . ILE A 1 408 ? 5.666 -8.705 -24.559 1.00 82.94 408 ILE A C 1
ATOM 3179 O O . ILE A 1 408 ? 4.765 -9.134 -23.845 1.00 82.94 408 ILE A O 1
ATOM 3183 N N . LYS A 1 409 ? 6.806 -8.252 -24.024 1.00 86.00 409 LYS A N 1
ATOM 3184 C CA . LYS A 1 409 ? 7.049 -8.196 -22.571 1.00 86.00 409 LYS A CA 1
ATOM 3185 C C . LYS A 1 409 ? 6.100 -7.228 -21.873 1.00 86.00 409 LYS A C 1
ATOM 3187 O O . LYS A 1 409 ? 5.632 -7.543 -20.782 1.00 86.00 409 LYS A O 1
ATOM 3192 N N . GLY A 1 410 ? 5.813 -6.083 -22.488 1.00 88.19 410 GLY A N 1
ATOM 3193 C CA . GLY A 1 410 ? 4.838 -5.109 -22.009 1.00 88.19 410 GLY A CA 1
ATOM 3194 C C . GLY A 1 410 ? 3.435 -5.706 -21.964 1.00 88.19 410 GLY A C 1
ATOM 3195 O O . GLY A 1 410 ? 2.775 -5.626 -20.933 1.00 88.19 410 GLY A O 1
ATOM 3196 N N . SER A 1 411 ? 3.027 -6.401 -23.027 1.00 90.56 411 SER A N 1
ATOM 3197 C CA . SER A 1 411 ? 1.755 -7.126 -23.089 1.00 90.56 411 SER A CA 1
ATOM 3198 C C . SER A 1 411 ? 1.682 -8.238 -22.037 1.00 90.56 411 SER A C 1
ATOM 3200 O O . SER A 1 411 ? 0.720 -8.283 -21.282 1.00 90.56 411 SER A O 1
ATOM 3202 N N . ILE A 1 412 ? 2.732 -9.049 -21.865 1.00 86.88 412 ILE A N 1
ATOM 3203 C CA . ILE A 1 412 ? 2.808 -10.070 -20.804 1.00 86.88 412 ILE A CA 1
ATOM 3204 C C . ILE A 1 412 ? 2.719 -9.435 -19.409 1.00 86.88 412 ILE A C 1
ATOM 3206 O O . ILE A 1 412 ? 2.075 -9.985 -18.515 1.00 86.88 412 ILE A O 1
ATOM 3210 N N . ALA A 1 413 ? 3.380 -8.297 -19.187 1.00 88.44 413 ALA A N 1
ATOM 3211 C CA . ALA A 1 413 ? 3.331 -7.596 -17.910 1.00 88.44 413 ALA A CA 1
ATOM 3212 C C . ALA A 1 413 ? 1.935 -7.022 -17.628 1.00 88.44 413 ALA A C 1
ATOM 3214 O O . ALA A 1 413 ? 1.460 -7.149 -16.497 1.00 88.44 413 ALA A O 1
ATOM 3215 N N . SER A 1 414 ? 1.280 -6.455 -18.646 1.00 90.88 414 SER A N 1
ATOM 3216 C CA . SER A 1 414 ? -0.099 -5.964 -18.574 1.00 90.88 414 SER A CA 1
ATOM 3217 C C . SER A 1 414 ? -1.068 -7.102 -18.266 1.00 90.88 414 SER A C 1
ATOM 3219 O O . SER A 1 414 ? -1.765 -7.050 -17.257 1.00 90.88 414 SER A O 1
ATOM 3221 N N . GLU A 1 415 ? -1.015 -8.194 -19.031 1.00 90.81 415 GLU A N 1
ATOM 3222 C CA . GLU A 1 415 ? -1.889 -9.358 -18.852 1.00 90.81 415 GLU A CA 1
ATOM 3223 C C . GLU A 1 415 ? -1.685 -10.015 -17.479 1.00 90.81 415 GLU A C 1
ATOM 3225 O O . GLU A 1 415 ? -2.621 -10.473 -16.828 1.00 90.81 415 GLU A O 1
ATOM 3230 N N . LYS A 1 416 ? -0.446 -10.028 -16.973 1.00 90.00 416 LYS A N 1
ATOM 3231 C CA . LYS A 1 416 ? -0.140 -10.527 -15.627 1.00 90.00 416 LYS A CA 1
ATOM 3232 C C . LYS A 1 416 ? -0.687 -9.608 -14.533 1.00 90.00 416 LYS A C 1
ATOM 3234 O O . LYS A 1 416 ? -1.028 -10.097 -13.455 1.00 90.00 416 LYS A O 1
ATOM 3239 N N . ALA A 1 417 ? -0.726 -8.297 -14.763 1.00 87.12 417 ALA A N 1
ATOM 3240 C CA . ALA A 1 417 ? -1.341 -7.350 -13.841 1.00 87.12 417 ALA A CA 1
ATOM 3241 C C . ALA A 1 417 ? -2.869 -7.502 -13.847 1.00 87.12 417 ALA A C 1
ATOM 3243 O O . ALA A 1 417 ? -3.460 -7.649 -12.777 1.00 87.12 417 ALA A O 1
ATOM 3244 N N . GLU A 1 418 ? -3.487 -7.584 -15.025 1.00 89.50 418 GLU A N 1
ATOM 3245 C CA . GLU A 1 418 ? -4.920 -7.851 -15.182 1.00 89.50 418 GLU A CA 1
ATOM 3246 C C . GLU A 1 418 ? -5.313 -9.201 -14.577 1.00 89.50 418 GLU A C 1
ATOM 3248 O O . GLU A 1 418 ? -6.256 -9.273 -13.793 1.00 89.50 418 GLU A O 1
ATOM 3253 N N . GLY A 1 419 ? -4.520 -10.250 -14.800 1.00 88.00 419 GLY A N 1
ATOM 3254 C CA . GLY A 1 419 ? -4.724 -11.562 -14.189 1.00 88.00 419 GLY A CA 1
ATOM 3255 C C . GLY A 1 419 ? -4.663 -11.539 -12.657 1.00 88.00 419 GLY A C 1
ATOM 3256 O O . GLY A 1 419 ? -5.417 -12.255 -12.001 1.00 88.00 419 GLY A O 1
ATOM 3257 N N . LYS A 1 420 ? -3.821 -10.690 -12.048 1.00 90.25 420 LYS A N 1
ATOM 3258 C CA . LYS A 1 420 ? -3.814 -10.499 -10.583 1.00 90.25 420 LYS A CA 1
ATOM 3259 C C . LYS A 1 420 ? -5.084 -9.807 -10.093 1.00 90.25 420 LYS A C 1
ATOM 3261 O O . LYS A 1 420 ? -5.610 -10.195 -9.052 1.00 90.25 420 LYS A O 1
ATOM 3266 N N . ILE A 1 421 ? -5.570 -8.810 -10.831 1.00 88.81 421 ILE A N 1
ATOM 3267 C CA . ILE A 1 421 ? -6.819 -8.107 -10.514 1.00 88.81 421 ILE A CA 1
ATOM 3268 C C . ILE A 1 421 ? -8.004 -9.073 -10.650 1.00 88.81 421 ILE A C 1
ATOM 3270 O O . ILE A 1 421 ? -8.812 -9.182 -9.729 1.00 88.81 421 ILE A O 1
ATOM 3274 N N . ALA A 1 422 ? -8.073 -9.838 -11.741 1.00 89.75 422 ALA A N 1
ATOM 3275 C CA . ALA A 1 422 ? -9.087 -10.867 -11.969 1.00 89.75 422 ALA A CA 1
ATOM 3276 C C . ALA A 1 422 ? -9.057 -11.954 -10.880 1.00 89.75 422 ALA A C 1
ATOM 3278 O O . ALA A 1 422 ? -10.093 -12.338 -10.344 1.00 89.75 422 ALA A O 1
ATOM 3279 N N . LYS A 1 423 ? -7.865 -12.406 -10.472 1.00 92.06 423 LYS A N 1
ATOM 3280 C CA . LYS A 1 423 ? -7.722 -13.373 -9.378 1.00 92.06 423 LYS A CA 1
ATOM 3281 C C . LYS A 1 423 ? -8.215 -12.810 -8.042 1.00 92.06 423 LYS A C 1
ATOM 3283 O O . LYS A 1 423 ? -9.012 -13.456 -7.376 1.00 92.06 423 LYS A O 1
ATOM 3288 N N . SER A 1 424 ? -7.788 -11.602 -7.673 1.00 89.06 424 SER A N 1
ATOM 3289 C CA . SER A 1 424 ? -8.209 -10.957 -6.422 1.00 89.06 424 SER A CA 1
ATOM 3290 C C . SER A 1 424 ? -9.715 -10.674 -6.393 1.00 89.06 424 SER A C 1
ATOM 3292 O O . SER A 1 424 ? -10.368 -10.841 -5.362 1.00 89.06 424 SER A O 1
ATOM 3294 N N . THR A 1 425 ? -10.291 -10.273 -7.528 1.00 90.50 425 THR A N 1
ATOM 3295 C CA . THR A 1 425 ? -11.741 -10.080 -7.647 1.00 90.50 425 THR A CA 1
ATOM 3296 C C . THR A 1 425 ? -12.497 -11.401 -7.533 1.00 90.50 425 THR A C 1
ATOM 3298 O O . THR A 1 425 ? -13.495 -11.428 -6.817 1.00 90.50 425 THR A O 1
ATOM 3301 N N . ASN A 1 426 ? -12.001 -12.496 -8.120 1.00 90.50 426 ASN A N 1
ATOM 3302 C CA . ASN A 1 426 ? -12.570 -13.833 -7.923 1.00 90.50 426 ASN A CA 1
ATOM 3303 C C . ASN A 1 426 ? -12.483 -14.304 -6.468 1.00 90.50 426 ASN A C 1
ATOM 3305 O O . ASN A 1 426 ? -13.498 -14.715 -5.924 1.00 90.50 426 ASN A O 1
ATOM 3309 N N . GLU A 1 427 ? -11.335 -14.169 -5.798 1.00 90.94 427 GLU A N 1
ATOM 3310 C CA . GLU A 1 427 ? -11.194 -14.527 -4.372 1.00 90.94 427 GLU A CA 1
ATOM 3311 C C . GLU A 1 427 ? -12.195 -13.754 -3.490 1.00 90.94 427 GLU A C 1
ATOM 3313 O O . GLU A 1 427 ? -12.807 -14.299 -2.563 1.00 90.94 427 GLU A O 1
ATOM 3318 N N . ARG A 1 428 ? -12.418 -12.470 -3.806 1.00 90.50 428 ARG A N 1
ATOM 3319 C CA . ARG A 1 428 ? -13.425 -11.643 -3.128 1.00 90.50 428 ARG A CA 1
ATOM 3320 C C . ARG A 1 428 ? -14.852 -12.109 -3.427 1.00 90.50 428 ARG A C 1
ATOM 3322 O O . ARG A 1 428 ? -15.674 -12.138 -2.514 1.00 90.50 428 ARG A O 1
ATOM 3329 N N . LEU A 1 429 ? -15.159 -12.449 -4.679 1.00 88.44 429 LEU A N 1
ATOM 3330 C CA . LEU A 1 429 ? -16.472 -12.965 -5.080 1.00 88.44 429 LEU A CA 1
ATOM 3331 C C . LEU A 1 429 ? -16.759 -14.334 -4.454 1.00 88.44 429 LEU A C 1
ATOM 3333 O O . LEU A 1 429 ? -17.864 -14.546 -3.967 1.00 88.44 429 LEU A O 1
ATOM 3337 N N . GLU A 1 430 ? -15.775 -15.227 -4.383 1.00 87.44 430 GLU A N 1
ATOM 3338 C CA . GLU A 1 430 ? -15.890 -16.514 -3.692 1.00 87.44 430 GLU A CA 1
ATOM 3339 C C . GLU A 1 430 ? -16.181 -16.314 -2.203 1.00 87.44 430 GLU A C 1
ATOM 3341 O O . GLU A 1 430 ? -17.109 -16.918 -1.668 1.00 87.44 430 GLU A O 1
ATOM 3346 N N . SER A 1 431 ? -15.462 -15.398 -1.548 1.00 87.31 431 SER A N 1
ATOM 3347 C CA . SER A 1 431 ? -15.712 -15.047 -0.144 1.00 87.31 431 SER A CA 1
ATOM 3348 C C . SER A 1 431 ? -17.131 -14.503 0.069 1.00 87.31 431 SER A C 1
ATOM 3350 O O . SER A 1 431 ? -17.808 -14.882 1.026 1.00 87.31 431 SER A O 1
ATOM 3352 N N . LEU A 1 432 ? -17.611 -13.647 -0.842 1.00 89.44 432 LEU A N 1
ATOM 3353 C CA . LEU A 1 432 ? -18.983 -13.132 -0.821 1.00 89.44 432 LEU A CA 1
ATOM 3354 C C . LEU A 1 432 ? -20.021 -14.237 -1.043 1.00 89.44 432 LEU A C 1
ATOM 3356 O O . LEU A 1 432 ? -21.026 -14.262 -0.338 1.00 89.44 432 LEU A O 1
ATOM 3360 N N . LEU A 1 433 ? -19.786 -15.165 -1.972 1.00 86.12 433 LEU A N 1
ATOM 3361 C CA . LEU A 1 433 ? -20.678 -16.299 -2.233 1.00 86.12 433 LEU A CA 1
ATOM 3362 C C . LEU A 1 433 ? -20.757 -17.247 -1.033 1.00 86.12 433 LEU A C 1
ATOM 3364 O O . LEU A 1 433 ? -21.849 -17.677 -0.662 1.00 86.12 433 LEU A O 1
ATOM 3368 N N . VAL A 1 434 ? -19.626 -17.532 -0.384 1.00 87.44 434 VAL A N 1
ATOM 3369 C CA . VAL A 1 434 ? -19.593 -18.317 0.858 1.00 87.44 434 VAL A CA 1
ATOM 3370 C C . VAL A 1 434 ? -20.367 -17.598 1.964 1.00 87.44 434 VAL A C 1
ATOM 3372 O O . VAL A 1 434 ? -21.190 -18.224 2.634 1.00 87.44 434 VAL A O 1
ATOM 3375 N N . GLY A 1 435 ? -20.166 -16.285 2.119 1.00 87.00 435 GLY A N 1
ATOM 3376 C CA . GLY A 1 435 ? -20.897 -15.464 3.086 1.00 87.00 435 GLY A CA 1
ATOM 3377 C C . GLY A 1 435 ? -22.407 -15.441 2.833 1.00 87.00 435 GLY A C 1
ATOM 3378 O O . GLY A 1 435 ? -23.185 -15.648 3.762 1.00 87.00 435 GLY A O 1
ATOM 3379 N N . LEU A 1 436 ? -22.834 -15.264 1.578 1.00 87.56 436 LEU A N 1
ATOM 3380 C CA . LEU A 1 436 ? -24.243 -15.323 1.172 1.00 87.56 436 LEU A CA 1
ATOM 3381 C C . LEU A 1 436 ? -24.854 -16.696 1.446 1.00 87.56 436 LEU A C 1
ATOM 3383 O O . LEU A 1 436 ? -25.960 -16.771 1.975 1.00 87.56 436 LEU A O 1
ATOM 3387 N N . ARG A 1 437 ? -24.128 -17.780 1.153 1.00 86.50 437 ARG A N 1
ATOM 3388 C CA . ARG A 1 437 ? -24.581 -19.144 1.442 1.00 86.50 437 ARG A CA 1
ATOM 3389 C C . ARG A 1 437 ? -24.766 -19.353 2.943 1.00 86.50 437 ARG A C 1
ATOM 3391 O O . ARG A 1 437 ? -25.834 -19.783 3.365 1.00 86.50 437 ARG A O 1
ATOM 3398 N N . GLN A 1 438 ? -23.770 -19.008 3.759 1.00 87.00 438 GLN A N 1
ATOM 3399 C CA . GLN A 1 438 ? -23.846 -19.125 5.222 1.00 87.00 438 GLN A CA 1
ATOM 3400 C C . GLN A 1 438 ? -24.961 -18.257 5.819 1.00 87.00 438 GLN A C 1
ATOM 3402 O O . GLN A 1 438 ? -25.720 -18.727 6.669 1.00 87.00 438 GLN A O 1
ATOM 3407 N N . GLY A 1 439 ? -25.093 -17.013 5.352 1.00 89.00 439 GLY A N 1
ATOM 3408 C CA . GLY A 1 439 ? -26.160 -16.100 5.753 1.00 89.00 439 GLY A CA 1
ATOM 3409 C C . GLY A 1 439 ? -27.543 -16.629 5.377 1.00 89.00 439 GLY A C 1
ATOM 3410 O O . GLY A 1 439 ? -28.431 -16.660 6.226 1.00 89.00 439 GLY A O 1
ATOM 3411 N N . GLY A 1 440 ? -27.703 -17.121 4.145 1.00 88.00 440 GLY A N 1
ATOM 3412 C CA . GLY A 1 440 ? -28.927 -17.753 3.652 1.00 88.00 440 GLY A CA 1
ATOM 3413 C C . GLY A 1 440 ? -29.326 -18.977 4.475 1.00 88.00 440 GLY A C 1
ATOM 3414 O O . GLY A 1 440 ? -30.479 -19.080 4.879 1.00 88.00 440 GLY A O 1
ATOM 3415 N N . ILE A 1 441 ? -28.371 -19.844 4.827 1.00 87.19 441 ILE A N 1
ATOM 3416 C CA . ILE A 1 441 ? -28.606 -21.001 5.709 1.00 87.19 441 ILE A CA 1
ATOM 3417 C C . ILE A 1 441 ? -29.026 -20.554 7.110 1.00 87.19 441 ILE A C 1
ATOM 3419 O O . ILE A 1 441 ? -29.966 -21.100 7.686 1.00 87.19 441 ILE A O 1
ATOM 3423 N N . GLY A 1 442 ? -28.336 -19.562 7.679 1.00 87.44 442 GLY A N 1
ATOM 3424 C CA . GLY A 1 442 ? -28.667 -19.028 8.999 1.00 87.44 442 GLY A CA 1
ATOM 3425 C C . GLY A 1 442 ? -30.073 -18.429 9.042 1.00 87.44 442 GLY A C 1
ATOM 3426 O O . GLY A 1 442 ? -30.814 -18.655 9.999 1.00 87.44 442 GLY A O 1
ATOM 3427 N N . LEU A 1 443 ? -30.453 -17.705 7.989 1.00 88.50 443 LEU A N 1
ATOM 3428 C CA . LEU A 1 443 ? -31.781 -17.123 7.825 1.00 88.50 443 LEU A CA 1
ATOM 3429 C C . LEU A 1 443 ? -32.843 -18.218 7.640 1.00 88.50 443 LEU A C 1
ATOM 3431 O O . LEU A 1 443 ? -33.839 -18.226 8.358 1.00 88.50 443 LEU A O 1
ATOM 3435 N N . TYR A 1 444 ? -32.585 -19.185 6.755 1.00 89.69 444 TYR A N 1
ATOM 3436 C CA . TYR A 1 444 ? -33.433 -20.351 6.519 1.00 89.69 444 TYR A CA 1
ATOM 3437 C C . TYR A 1 444 ? -33.712 -21.113 7.819 1.00 89.69 444 TYR A C 1
ATOM 3439 O O . TYR A 1 444 ? -34.869 -21.295 8.179 1.00 89.69 444 TYR A O 1
ATOM 3447 N N . ASN A 1 445 ? -32.679 -21.468 8.589 1.00 88.94 445 ASN A N 1
ATOM 3448 C CA . ASN A 1 445 ? -32.827 -22.218 9.841 1.00 88.94 445 ASN A CA 1
ATOM 3449 C C . ASN A 1 445 ? -33.607 -21.453 10.920 1.00 88.94 445 ASN A C 1
ATOM 3451 O O . ASN A 1 445 ? -34.323 -22.065 11.709 1.00 88.94 445 ASN A O 1
ATOM 3455 N N . ARG A 1 446 ? -33.480 -20.120 10.970 1.00 89.81 446 ARG A N 1
ATOM 3456 C CA . ARG A 1 446 ? -34.247 -19.279 11.906 1.00 89.81 446 ARG A CA 1
ATOM 3457 C C . ARG A 1 446 ? -35.708 -19.138 11.503 1.00 89.81 446 ARG A C 1
ATOM 3459 O O . ARG A 1 446 ? -36.557 -19.020 12.380 1.00 89.81 446 ARG A O 1
ATOM 3466 N N . LEU A 1 447 ? -35.988 -19.119 10.202 1.00 88.56 447 LEU A N 1
ATOM 3467 C CA . LEU A 1 447 ? -37.334 -18.925 9.666 1.00 88.56 447 LEU A CA 1
ATOM 3468 C C . LEU A 1 447 ? -38.099 -20.238 9.472 1.00 88.56 447 LEU A C 1
ATOM 3470 O O . LEU A 1 447 ? -39.326 -20.229 9.460 1.00 88.56 447 LEU A O 1
ATOM 3474 N N . LEU A 1 448 ? -37.393 -21.366 9.391 1.00 88.06 448 LEU A N 1
ATOM 3475 C CA . LEU A 1 448 ? -37.967 -22.698 9.219 1.00 88.06 448 LEU A CA 1
ATOM 3476 C C . LEU A 1 448 ? -39.084 -23.036 10.230 1.00 88.06 448 LEU A C 1
ATOM 3478 O O . LEU A 1 448 ? -40.103 -23.561 9.790 1.00 88.06 448 LEU A O 1
ATOM 3482 N N . PRO A 1 449 ? -38.989 -22.707 11.537 1.00 87.88 449 PRO A N 1
ATOM 3483 C CA . PRO A 1 449 ? -40.067 -22.978 12.495 1.00 87.88 449 PRO A CA 1
ATOM 3484 C C . PRO A 1 449 ? -41.376 -22.228 12.210 1.00 87.88 449 PRO A C 1
ATOM 3486 O O . PRO A 1 449 ? -42.433 -22.658 12.657 1.00 87.88 449 PRO A O 1
ATOM 3489 N N . PHE A 1 450 ? -41.317 -21.111 11.480 1.00 84.69 450 PHE A N 1
ATOM 3490 C CA . PHE A 1 450 ? -42.490 -20.306 11.130 1.00 84.69 450 PHE A CA 1
ATOM 3491 C C . PHE A 1 450 ? -43.126 -20.730 9.802 1.00 84.69 450 PHE A C 1
ATOM 3493 O O . PHE A 1 450 ? -44.214 -20.272 9.462 1.00 84.69 450 PHE A O 1
ATOM 3500 N N . HIS A 1 451 ? -42.465 -21.613 9.050 1.00 85.19 451 HIS A N 1
ATOM 3501 C CA . HIS A 1 451 ? -42.918 -22.071 7.743 1.00 85.19 451 HIS A CA 1
ATOM 3502 C C . HIS A 1 451 ? -44.308 -22.705 7.789 1.00 85.19 451 HIS A C 1
ATOM 3504 O O . HIS A 1 451 ? -45.188 -22.281 7.050 1.00 85.19 451 HIS A O 1
ATOM 3510 N N . SER A 1 452 ? -44.518 -23.662 8.700 1.00 80.50 452 SER A N 1
ATOM 3511 C CA . SER A 1 452 ? -45.780 -24.401 8.842 1.00 80.50 452 SER A CA 1
ATOM 3512 C C . SER A 1 452 ? -46.973 -23.526 9.224 1.00 80.50 452 SER A C 1
ATOM 3514 O O . SER A 1 452 ? -48.110 -23.975 9.133 1.00 80.50 452 SER A O 1
ATOM 3516 N N . THR A 1 453 ? -46.714 -22.311 9.701 1.00 78.00 453 THR A N 1
ATOM 3517 C CA . THR A 1 453 ? -47.733 -21.380 10.185 1.00 78.00 453 THR A CA 1
ATOM 3518 C C . THR A 1 453 ? -48.050 -20.286 9.166 1.00 78.00 453 THR A C 1
ATOM 3520 O O . THR A 1 453 ? -49.158 -19.767 9.182 1.00 78.00 453 THR A O 1
ATOM 3523 N N . LEU A 1 454 ? -47.090 -19.923 8.303 1.00 80.06 454 LEU A N 1
ATOM 3524 C CA . LEU A 1 454 ? -47.159 -18.724 7.451 1.00 80.06 454 LEU A CA 1
ATOM 3525 C C . LEU A 1 454 ? -47.178 -19.005 5.943 1.00 80.06 454 LEU A C 1
ATOM 3527 O O . LEU A 1 454 ? -47.529 -18.115 5.163 1.00 80.06 454 LEU A O 1
ATOM 3531 N N . LEU A 1 455 ? -46.760 -20.197 5.509 1.00 81.94 455 LEU A N 1
ATOM 3532 C CA . LEU A 1 455 ? -46.704 -20.574 4.098 1.00 81.94 455 LEU A CA 1
ATOM 3533 C C . LEU A 1 455 ? -47.357 -21.938 3.864 1.00 8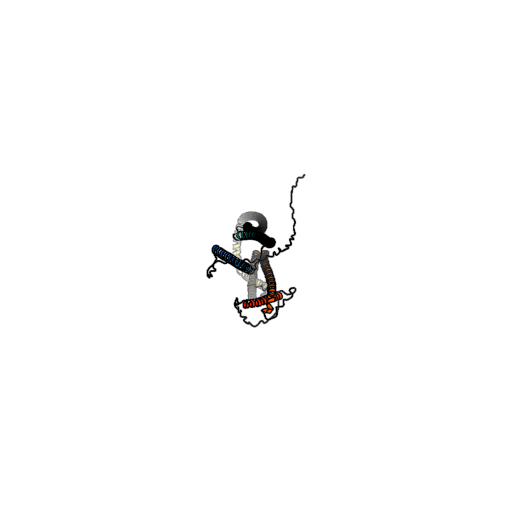1.94 455 LEU A C 1
ATOM 3535 O O . LEU A 1 455 ? -47.106 -22.891 4.595 1.00 81.94 455 LEU A O 1
ATOM 3539 N N . ASP A 1 456 ? -48.120 -22.033 2.776 1.00 71.25 456 ASP A N 1
ATOM 3540 C CA . ASP A 1 456 ? -48.639 -23.298 2.263 1.00 71.25 456 ASP A CA 1
ATOM 3541 C C . ASP A 1 456 ? -47.623 -23.907 1.280 1.00 71.25 456 ASP A C 1
ATOM 3543 O O . ASP A 1 456 ? -47.304 -23.311 0.246 1.00 71.25 456 ASP A O 1
ATOM 3547 N N . GLY A 1 457 ? -47.086 -25.087 1.602 1.00 73.38 457 GLY A N 1
ATOM 3548 C CA . GLY A 1 457 ? -46.128 -25.821 0.766 1.00 73.38 457 GLY A CA 1
ATOM 3549 C C . GLY A 1 457 ? -45.108 -26.619 1.579 1.00 73.38 457 GLY A C 1
ATOM 3550 O O . GLY A 1 457 ? -45.110 -26.562 2.803 1.00 73.38 457 GLY A O 1
ATOM 3551 N N . ASP A 1 458 ? -44.236 -27.367 0.898 1.00 74.88 458 ASP A N 1
ATOM 3552 C CA . ASP A 1 458 ? -43.082 -28.031 1.520 1.00 74.88 458 ASP A CA 1
ATOM 3553 C C . ASP A 1 458 ? -41.881 -27.075 1.585 1.00 74.88 458 ASP A C 1
ATOM 3555 O O . ASP A 1 458 ? -41.605 -26.325 0.642 1.00 74.88 458 ASP A O 1
ATOM 3559 N N . ALA A 1 459 ? -41.125 -27.134 2.686 1.00 77.00 459 ALA A N 1
ATOM 3560 C CA . ALA A 1 459 ? -39.893 -26.363 2.818 1.00 77.00 459 ALA A CA 1
ATOM 3561 C C . ALA A 1 459 ? -38.816 -26.894 1.842 1.00 77.00 459 ALA A C 1
ATOM 3563 O O . ALA A 1 459 ? -38.699 -28.115 1.675 1.00 77.00 459 ALA A O 1
ATOM 3564 N N . PRO A 1 460 ? -38.006 -26.013 1.220 1.00 79.56 460 PRO A N 1
ATOM 3565 C CA . PRO A 1 460 ? -36.912 -26.413 0.338 1.00 79.56 460 PRO A CA 1
ATOM 3566 C C . PRO A 1 460 ? -35.978 -27.433 0.999 1.00 79.56 460 PRO A C 1
ATOM 3568 O O . PRO A 1 460 ? -35.436 -27.206 2.081 1.00 79.56 460 PRO A O 1
ATOM 3571 N N . LYS A 1 461 ? -35.768 -28.580 0.347 1.00 74.19 461 LYS A N 1
ATOM 3572 C CA . LYS A 1 461 ? -34.864 -29.620 0.853 1.00 74.19 461 LYS A CA 1
ATOM 3573 C C . LYS A 1 461 ? -33.435 -29.275 0.458 1.00 74.19 461 LYS A C 1
ATOM 3575 O O . LYS A 1 461 ? -33.066 -29.406 -0.702 1.00 74.19 461 LYS A O 1
ATOM 3580 N N . LEU A 1 462 ? -32.632 -28.867 1.436 1.00 70.12 462 LEU A N 1
ATOM 3581 C CA . LEU A 1 462 ? -31.225 -28.542 1.213 1.00 70.12 462 LEU A CA 1
ATOM 3582 C C . LEU A 1 462 ? -30.429 -29.780 0.780 1.00 70.12 462 LEU A C 1
ATOM 3584 O O . LEU A 1 462 ? -30.478 -30.826 1.435 1.00 70.12 462 LEU A O 1
ATOM 3588 N N . GLY A 1 463 ? -29.671 -29.649 -0.311 1.00 66.50 463 GLY A N 1
ATOM 3589 C CA . GLY A 1 463 ? -28.712 -30.659 -0.748 1.00 66.50 463 GLY A CA 1
ATOM 3590 C C . GLY A 1 463 ? -27.610 -30.887 0.295 1.00 66.50 463 GLY A C 1
ATOM 3591 O O . GLY A 1 463 ? -27.240 -29.984 1.049 1.00 66.50 463 GLY A O 1
ATOM 3592 N N . LYS A 1 464 ? -27.057 -32.108 0.355 1.00 65.25 464 LYS A N 1
ATOM 3593 C CA . LYS A 1 464 ? -25.940 -32.427 1.263 1.00 65.25 464 LYS A CA 1
ATOM 3594 C C . LYS A 1 464 ? -24.709 -31.589 0.889 1.00 65.25 464 LYS A C 1
ATOM 3596 O O . LYS A 1 464 ? -24.193 -31.699 -0.220 1.00 65.25 464 LYS A O 1
ATOM 3601 N N . MET A 1 465 ? -24.241 -30.781 1.843 1.00 58.38 465 MET A N 1
ATOM 3602 C CA . MET A 1 465 ? -23.236 -29.723 1.657 1.00 58.38 465 MET A CA 1
ATOM 3603 C C . MET A 1 465 ? -21.899 -30.162 1.052 1.00 58.38 465 MET A C 1
ATOM 3605 O O . MET A 1 465 ? -21.229 -29.346 0.426 1.00 58.38 465 MET A O 1
ATOM 3609 N N . GLU A 1 466 ? -21.500 -31.417 1.238 1.00 56.41 466 GLU A N 1
ATOM 3610 C CA . GLU A 1 466 ? -20.141 -31.874 0.927 1.00 56.41 466 GLU A CA 1
ATOM 3611 C C . GLU A 1 466 ? -19.917 -32.210 -0.560 1.00 56.41 466 GLU A C 1
ATOM 3613 O O . GLU A 1 466 ? -18.774 -32.374 -0.973 1.00 56.41 466 GLU A O 1
ATOM 3618 N N . PHE A 1 467 ? -20.974 -32.263 -1.387 1.00 53.59 467 PHE A N 1
ATOM 3619 C CA . PHE A 1 467 ? -20.872 -32.732 -2.784 1.00 53.59 467 PHE A CA 1
ATOM 3620 C C . PHE A 1 467 ? -21.582 -31.852 -3.828 1.00 53.59 467 PHE A C 1
ATOM 3622 O O . PHE A 1 467 ? -21.687 -32.231 -4.994 1.00 53.59 467 PHE A O 1
ATOM 3629 N N . THR A 1 468 ? -22.083 -30.673 -3.453 1.00 63.69 468 THR A N 1
ATOM 3630 C CA . THR A 1 468 ? -22.768 -29.773 -4.398 1.00 63.69 468 THR A CA 1
ATOM 3631 C C . THR A 1 468 ? -21.769 -28.997 -5.255 1.00 63.69 468 THR A C 1
ATOM 3633 O O . THR A 1 468 ? -20.986 -28.213 -4.719 1.00 63.69 468 THR A O 1
ATOM 3636 N N . ASN A 1 469 ? -21.835 -29.167 -6.582 1.00 78.75 469 ASN A N 1
ATOM 3637 C CA . ASN A 1 469 ? -21.144 -28.313 -7.557 1.00 78.75 469 ASN A CA 1
ATOM 3638 C C . ASN A 1 469 ? -21.503 -26.827 -7.317 1.00 78.75 469 ASN A C 1
ATOM 3640 O O . ASN A 1 469 ? -22.599 -26.528 -6.844 1.00 78.75 469 ASN A O 1
ATOM 3644 N N . ALA A 1 470 ? -20.612 -25.894 -7.659 1.00 76.62 470 ALA A N 1
ATOM 3645 C CA . ALA A 1 470 ? -20.774 -24.454 -7.440 1.00 76.62 470 ALA A CA 1
ATOM 3646 C C . ALA A 1 470 ? -22.105 -23.902 -7.987 1.00 76.62 470 ALA A C 1
ATOM 3648 O O . ALA A 1 470 ? -22.750 -23.085 -7.334 1.00 76.62 470 ALA A O 1
ATOM 3649 N N . ILE A 1 471 ? -22.554 -24.407 -9.140 1.00 79.50 471 ILE A N 1
ATOM 3650 C CA . ILE A 1 471 ? -23.839 -24.032 -9.751 1.00 79.50 471 ILE A CA 1
ATOM 3651 C C . ILE A 1 471 ? -25.017 -24.469 -8.867 1.00 79.50 471 ILE A C 1
ATOM 3653 O O . ILE A 1 471 ? -25.933 -23.688 -8.624 1.00 79.50 471 ILE A O 1
ATOM 3657 N N . GLN A 1 472 ? -24.966 -25.688 -8.324 1.00 80.88 472 GLN A N 1
ATOM 3658 C CA . GLN A 1 472 ? -26.004 -26.194 -7.426 1.00 80.88 472 GLN A CA 1
ATOM 3659 C C . GLN A 1 472 ? -25.998 -25.437 -6.094 1.00 80.88 472 GLN A C 1
ATOM 3661 O O . GLN A 1 472 ? -27.046 -25.047 -5.603 1.00 80.88 472 GLN A O 1
ATOM 3666 N N . ALA A 1 473 ? -24.817 -25.145 -5.544 1.00 80.69 473 ALA A N 1
ATOM 3667 C CA . ALA A 1 473 ? -24.688 -24.352 -4.326 1.00 80.69 473 ALA A CA 1
ATOM 3668 C C . ALA A 1 473 ? -25.272 -22.935 -4.478 1.00 80.69 473 ALA A C 1
ATOM 3670 O O . ALA A 1 473 ? -25.880 -22.418 -3.539 1.00 80.69 473 ALA A O 1
ATOM 3671 N N . ALA A 1 474 ? -25.104 -22.314 -5.649 1.00 82.56 474 ALA A N 1
ATOM 3672 C CA . ALA A 1 474 ? -25.715 -21.027 -5.966 1.00 82.56 474 ALA A CA 1
ATOM 3673 C C . ALA A 1 474 ? -27.246 -21.140 -6.087 1.00 82.56 474 ALA A C 1
ATOM 3675 O O . ALA A 1 474 ? -27.953 -20.313 -5.511 1.00 82.56 474 ALA A O 1
ATOM 3676 N N . SER A 1 475 ? -27.750 -22.185 -6.756 1.00 85.56 475 SER A N 1
ATOM 3677 C CA . SER A 1 475 ? -29.190 -22.472 -6.857 1.00 85.56 475 SER A CA 1
ATOM 3678 C C . SER A 1 475 ? -29.829 -22.661 -5.479 1.00 85.56 475 SER A C 1
ATOM 3680 O O . SER A 1 475 ? -30.795 -21.978 -5.151 1.00 85.56 475 SER A O 1
ATOM 3682 N N . ASP A 1 476 ? -29.233 -23.498 -4.628 1.00 85.06 476 ASP A N 1
ATOM 3683 C CA . ASP A 1 476 ? -29.711 -23.754 -3.267 1.00 85.06 476 ASP A CA 1
ATOM 3684 C C . ASP A 1 476 ? -29.705 -22.463 -2.425 1.00 85.06 476 ASP A C 1
ATOM 3686 O O . ASP A 1 476 ? -30.613 -22.214 -1.633 1.00 85.06 476 ASP A O 1
ATOM 3690 N N . THR A 1 477 ? -28.688 -21.609 -2.604 1.00 87.12 477 THR A N 1
ATOM 3691 C CA . THR A 1 477 ? -28.595 -20.315 -1.903 1.00 87.12 477 THR A CA 1
ATOM 3692 C C . THR A 1 477 ? -29.700 -19.358 -2.330 1.00 87.12 477 THR A C 1
ATOM 3694 O O . THR A 1 477 ? -30.309 -18.711 -1.478 1.00 87.12 477 THR A O 1
ATOM 3697 N N . MET A 1 478 ? -30.004 -19.303 -3.626 1.00 87.81 478 MET A N 1
ATOM 3698 C CA . MET A 1 478 ? -31.123 -18.518 -4.143 1.00 87.81 478 MET A CA 1
ATOM 3699 C C . MET A 1 478 ? -32.463 -19.034 -3.614 1.00 87.81 478 MET A C 1
ATOM 3701 O O . MET A 1 478 ? -33.270 -18.236 -3.143 1.00 87.81 478 MET A O 1
ATOM 3705 N N . GLU A 1 479 ? -32.680 -20.350 -3.597 1.00 86.81 479 GLU A N 1
ATOM 3706 C CA . GLU A 1 479 ? -33.905 -20.944 -3.047 1.00 86.81 479 GLU A CA 1
ATOM 3707 C C . GLU A 1 479 ? -34.082 -20.647 -1.550 1.00 86.81 479 GLU A C 1
ATOM 3709 O O . GLU A 1 479 ? -35.190 -20.319 -1.117 1.00 86.81 479 GLU A O 1
ATOM 3714 N N . MET A 1 480 ? -33.001 -20.686 -0.759 1.00 86.69 480 MET A N 1
ATOM 3715 C CA . MET A 1 480 ? -33.024 -20.303 0.660 1.00 86.69 480 MET A CA 1
ATOM 3716 C C . MET A 1 480 ? -33.411 -18.839 0.864 1.00 86.69 480 MET A C 1
ATOM 3718 O O . MET A 1 480 ? -34.225 -18.532 1.738 1.00 86.69 480 MET A O 1
ATOM 3722 N N . ILE A 1 481 ? -32.836 -17.936 0.069 1.00 88.12 481 ILE A N 1
ATOM 3723 C CA . ILE A 1 481 ? -33.121 -16.502 0.163 1.00 88.12 481 ILE A CA 1
ATOM 3724 C C . ILE A 1 481 ? -34.568 -16.227 -0.256 1.00 88.12 481 ILE A C 1
ATOM 3726 O O . ILE A 1 481 ? -35.288 -15.567 0.487 1.00 88.12 481 ILE A O 1
ATOM 3730 N N . SER A 1 482 ? -35.037 -16.799 -1.368 1.00 87.75 482 SER A N 1
ATOM 3731 C CA . SER A 1 482 ? -36.431 -16.659 -1.812 1.00 87.75 482 SER A CA 1
ATOM 3732 C C . SER A 1 482 ? -37.429 -17.267 -0.822 1.00 87.75 482 SER A C 1
ATOM 3734 O O . SER A 1 482 ? -38.532 -16.757 -0.635 1.00 87.75 482 SER A O 1
ATOM 3736 N N . PHE A 1 483 ? -37.072 -18.360 -0.146 1.00 87.50 483 PHE A N 1
ATOM 3737 C CA . PHE A 1 483 ? -37.877 -18.907 0.944 1.00 87.50 483 PHE A CA 1
ATOM 3738 C C . PHE A 1 483 ? -37.973 -17.944 2.127 1.00 87.50 483 PHE A C 1
ATOM 3740 O O . PHE A 1 483 ? -39.073 -17.660 2.603 1.00 87.50 483 PHE A O 1
ATOM 3747 N N . ALA A 1 484 ? -36.834 -17.418 2.572 1.00 87.81 484 ALA A N 1
ATOM 3748 C CA . ALA A 1 484 ? -36.787 -16.475 3.674 1.00 87.81 484 ALA A CA 1
ATOM 3749 C C . ALA A 1 484 ? -37.536 -15.173 3.361 1.00 87.81 484 ALA A C 1
ATOM 3751 O O . ALA A 1 484 ? -38.265 -14.667 4.211 1.00 87.81 484 ALA A O 1
ATOM 3752 N N . GLU A 1 485 ? -37.415 -14.671 2.132 1.00 89.44 485 GLU A N 1
ATOM 3753 C CA . GLU A 1 485 ? -38.148 -13.508 1.633 1.00 89.44 485 GLU A CA 1
ATOM 3754 C C . GLU A 1 485 ? -39.664 -13.721 1.706 1.00 89.44 485 GLU A C 1
ATOM 3756 O O . GLU A 1 485 ? -40.380 -12.855 2.205 1.00 89.44 485 GLU A O 1
ATOM 3761 N N . ARG A 1 486 ? -40.166 -14.896 1.297 1.00 87.44 486 ARG A N 1
ATOM 3762 C CA . ARG A 1 486 ? -41.600 -15.222 1.389 1.00 87.44 486 ARG A CA 1
ATOM 3763 C C . ARG A 1 486 ? -42.106 -15.245 2.831 1.00 87.44 486 ARG A C 1
ATOM 3765 O O . ARG A 1 486 ? -43.172 -14.690 3.096 1.00 87.44 486 ARG A O 1
ATOM 3772 N N . ILE A 1 487 ? -41.360 -15.859 3.757 1.00 85.81 487 ILE A N 1
ATOM 3773 C CA . ILE A 1 487 ? -41.746 -15.909 5.179 1.00 85.81 487 ILE A CA 1
ATOM 3774 C C . ILE A 1 487 ? -41.731 -14.508 5.787 1.00 85.81 487 ILE A C 1
ATOM 3776 O O . ILE A 1 487 ? -42.716 -14.095 6.394 1.00 85.81 487 ILE A O 1
ATOM 3780 N N . LEU A 1 488 ? -40.643 -13.758 5.597 1.00 87.44 488 LEU A N 1
ATOM 3781 C CA . LEU A 1 488 ? -40.523 -12.398 6.121 1.00 87.44 488 LEU A CA 1
ATOM 3782 C C . LEU A 1 488 ? -41.590 -11.476 5.527 1.00 87.44 488 LEU A C 1
ATOM 3784 O O . LEU A 1 488 ? -42.192 -10.704 6.266 1.00 87.44 488 LEU A O 1
ATOM 3788 N N . GLY A 1 489 ? -41.882 -11.596 4.230 1.00 85.50 489 GLY A N 1
ATOM 3789 C CA . GLY A 1 489 ? -42.957 -10.858 3.572 1.00 85.50 489 GLY A CA 1
ATOM 3790 C C . GLY A 1 489 ? -44.324 -11.135 4.200 1.00 85.50 489 GLY A C 1
ATOM 3791 O O . GLY A 1 489 ? -45.070 -10.198 4.474 1.00 85.50 489 GLY A O 1
ATOM 3792 N N . LYS A 1 490 ? -44.638 -12.400 4.510 1.00 85.19 490 LYS A N 1
ATOM 3793 C CA . LYS A 1 490 ? -45.875 -12.768 5.221 1.00 85.19 490 LYS A CA 1
ATOM 3794 C C . LYS A 1 490 ? -45.907 -12.243 6.657 1.00 85.19 490 LYS A C 1
ATOM 3796 O O . LYS A 1 490 ? -46.911 -11.654 7.042 1.00 85.19 490 LYS A O 1
ATOM 3801 N N . MET A 1 491 ? -44.805 -12.355 7.402 1.00 84.88 491 MET A N 1
ATOM 3802 C CA . MET A 1 491 ? -44.686 -11.771 8.747 1.00 84.88 491 MET A CA 1
ATOM 3803 C C . MET A 1 491 ? -44.915 -10.254 8.733 1.00 84.88 491 MET A C 1
ATOM 3805 O O . MET A 1 491 ? -45.622 -9.722 9.582 1.00 84.88 491 MET A O 1
ATOM 3809 N N . LEU A 1 492 ? -44.344 -9.549 7.754 1.00 82.44 492 LEU A N 1
ATOM 3810 C CA . LEU A 1 492 ? -44.510 -8.104 7.579 1.00 82.44 492 LEU A CA 1
ATOM 3811 C C . LEU A 1 492 ? -45.961 -7.712 7.267 1.00 82.44 492 LEU A C 1
ATOM 3813 O O . LEU A 1 492 ? -46.434 -6.694 7.778 1.00 82.44 492 LEU A O 1
ATOM 3817 N N . ILE A 1 493 ? -46.666 -8.522 6.471 1.00 82.31 493 ILE A N 1
ATOM 3818 C CA . ILE A 1 493 ? -48.095 -8.338 6.184 1.00 82.31 493 ILE A CA 1
ATOM 3819 C C . ILE A 1 493 ? -48.934 -8.551 7.455 1.00 82.31 493 ILE A C 1
ATOM 3821 O O . ILE A 1 493 ? -49.809 -7.737 7.741 1.00 82.31 493 ILE A O 1
ATOM 3825 N N . GLU A 1 494 ? -48.650 -9.588 8.248 1.00 77.25 494 GLU A N 1
ATOM 3826 C CA . GLU A 1 494 ? -49.395 -9.897 9.481 1.00 77.25 494 GLU A CA 1
ATOM 3827 C C . GLU A 1 494 ? -49.148 -8.901 10.625 1.00 77.25 494 GLU A C 1
ATOM 3829 O O . GLU A 1 494 ? -50.056 -8.629 11.409 1.00 77.25 494 GLU A O 1
ATOM 3834 N N . ILE A 1 495 ? -47.952 -8.309 10.709 1.00 76.75 495 ILE A N 1
ATOM 3835 C CA . ILE A 1 495 ? -47.606 -7.286 11.715 1.00 76.75 495 ILE A CA 1
ATOM 3836 C C . ILE A 1 495 ? -48.229 -5.911 11.370 1.00 76.75 495 ILE A C 1
ATOM 3838 O O . ILE A 1 495 ? -48.284 -5.022 12.218 1.00 76.75 495 ILE A O 1
ATOM 3842 N N . GLY A 1 496 ? -48.765 -5.731 10.155 1.00 58.12 496 GLY A N 1
ATOM 3843 C CA . GLY A 1 496 ? -49.613 -4.586 9.799 1.00 58.12 496 GLY A CA 1
ATOM 3844 C C . GLY A 1 496 ? -48.884 -3.254 9.571 1.00 58.12 496 GLY A C 1
ATOM 3845 O O . GLY A 1 496 ? -49.499 -2.198 9.705 1.00 58.12 496 GLY A O 1
ATOM 3846 N N . GLY A 1 497 ? -47.586 -3.272 9.237 1.00 52.94 497 GLY A N 1
ATOM 3847 C CA . GLY A 1 497 ? -46.751 -2.059 9.230 1.00 52.94 497 GLY A CA 1
ATOM 3848 C C . GLY A 1 497 ? -46.332 -1.474 7.876 1.00 52.94 497 GLY A C 1
ATOM 3849 O O . GLY A 1 497 ? -46.077 -0.274 7.812 1.00 52.94 497 GLY A O 1
ATOM 3850 N N . ILE A 1 498 ? -46.206 -2.253 6.793 1.00 48.22 498 ILE A N 1
ATOM 3851 C CA . ILE A 1 498 ? -45.631 -1.745 5.529 1.00 48.22 498 ILE A CA 1
ATOM 3852 C C . ILE A 1 498 ? -46.311 -2.410 4.327 1.00 48.22 498 ILE A C 1
ATOM 3854 O O . ILE A 1 498 ? -46.229 -3.622 4.148 1.00 48.22 498 ILE A O 1
ATOM 3858 N N . HIS A 1 499 ? -46.960 -1.608 3.478 1.00 49.25 499 HIS A N 1
ATOM 3859 C CA . HIS A 1 499 ? -47.403 -2.048 2.154 1.00 49.25 499 HIS A CA 1
ATOM 3860 C C . HIS A 1 499 ? -46.165 -2.224 1.267 1.00 49.25 499 HIS A C 1
ATOM 3862 O O . HIS A 1 499 ? -45.468 -1.254 0.966 1.00 49.25 499 HIS A O 1
ATOM 3868 N N . ILE A 1 500 ? -45.877 -3.464 0.874 1.00 51.31 500 ILE A N 1
ATOM 3869 C CA . ILE A 1 500 ? -44.828 -3.787 -0.095 1.00 51.31 500 ILE A CA 1
ATOM 3870 C C . ILE A 1 500 ? -45.214 -3.139 -1.431 1.00 51.31 500 ILE A C 1
ATOM 3872 O O . ILE A 1 500 ? -46.269 -3.435 -1.989 1.00 51.31 500 ILE A O 1
ATOM 3876 N N . ILE A 1 501 ? -44.365 -2.244 -1.941 1.00 46.00 501 ILE A N 1
ATOM 3877 C CA . ILE A 1 501 ? -44.453 -1.760 -3.320 1.00 46.00 501 ILE A CA 1
ATOM 3878 C C . ILE A 1 501 ? -44.121 -2.958 -4.214 1.00 46.00 501 ILE A C 1
ATOM 3880 O O . ILE A 1 501 ? -42.970 -3.388 -4.279 1.00 46.00 501 ILE A O 1
ATOM 3884 N N . GLU A 1 502 ? -45.134 -3.522 -4.873 1.00 40.16 502 GLU A N 1
ATOM 3885 C CA . GLU A 1 502 ? -44.943 -4.477 -5.963 1.00 40.16 502 GLU A CA 1
ATOM 3886 C C . GLU A 1 502 ? -44.138 -3.803 -7.083 1.00 40.16 502 GLU A C 1
ATOM 3888 O O . GLU A 1 502 ? -44.685 -3.105 -7.939 1.00 40.16 502 GLU A O 1
ATOM 3893 N N . SER A 1 503 ? -42.830 -4.048 -7.125 1.00 38.66 503 SER A N 1
ATOM 3894 C CA . SER A 1 503 ? -42.058 -3.885 -8.354 1.00 38.66 503 SER A CA 1
ATOM 3895 C C . SER A 1 503 ? -42.449 -5.012 -9.307 1.00 38.66 503 SER A C 1
ATOM 3897 O O . SER A 1 503 ? -41.789 -6.047 -9.383 1.00 38.66 503 SER A O 1
ATOM 3899 N N . LYS A 1 504 ? -43.547 -4.816 -10.045 1.00 38.09 504 LYS A N 1
ATOM 3900 C CA . LYS A 1 504 ? -43.824 -5.559 -11.278 1.00 38.09 504 LYS A CA 1
ATOM 3901 C C . LYS A 1 504 ? -42.730 -5.226 -12.292 1.00 38.09 504 LYS A C 1
ATOM 3903 O O . LYS A 1 504 ? -42.880 -4.326 -13.110 1.00 38.09 504 LYS A O 1
ATOM 3908 N N . ALA A 1 505 ? -41.623 -5.960 -12.236 1.00 33.41 505 ALA A N 1
ATOM 3909 C CA . ALA A 1 505 ? -40.768 -6.133 -13.395 1.00 33.41 505 ALA A CA 1
ATOM 3910 C C . ALA A 1 505 ? -41.525 -7.046 -14.363 1.00 33.41 505 ALA A C 1
ATOM 3912 O O . ALA A 1 505 ? -41.646 -8.255 -14.154 1.00 33.41 505 ALA A O 1
ATOM 3913 N N . SER A 1 506 ? -42.116 -6.421 -15.374 1.00 31.91 506 SER A N 1
ATOM 3914 C CA . SER A 1 506 ? -42.724 -7.048 -16.535 1.00 31.91 506 SER A CA 1
ATOM 3915 C C . SER A 1 506 ? -41.795 -8.132 -17.081 1.00 31.91 506 SER A C 1
ATOM 3917 O O . SER A 1 506 ? -40.756 -7.845 -17.669 1.00 31.91 506 SER A O 1
ATOM 3919 N N . ARG A 1 507 ? -42.173 -9.395 -16.880 1.00 36.34 507 ARG A N 1
ATOM 3920 C CA . ARG A 1 507 ? -41.677 -10.510 -17.683 1.00 36.34 507 ARG A CA 1
ATOM 3921 C C . ARG A 1 507 ? -42.362 -10.381 -19.041 1.00 36.34 507 ARG A C 1
ATOM 3923 O O . ARG A 1 507 ? -43.433 -10.944 -19.260 1.00 36.34 507 ARG A O 1
ATOM 3930 N N . GLU A 1 508 ? -41.785 -9.565 -19.914 1.00 33.84 508 GLU A N 1
ATOM 3931 C CA . GLU A 1 508 ? -42.066 -9.676 -21.337 1.00 33.84 508 GLU A CA 1
ATOM 3932 C C . GLU A 1 508 ? -41.550 -11.042 -21.790 1.00 33.84 508 GLU A C 1
ATOM 3934 O O . GLU A 1 508 ? -40.396 -11.417 -21.576 1.00 33.84 508 GLU A O 1
ATOM 3939 N N . LYS A 1 509 ? -42.484 -11.835 -22.312 1.00 41.53 509 LYS A N 1
ATOM 3940 C CA . LYS A 1 509 ? -42.193 -13.026 -23.091 1.00 41.53 509 LYS A CA 1
ATOM 3941 C C . LYS A 1 509 ? -41.500 -12.556 -24.366 1.00 41.53 509 LYS A C 1
ATOM 3943 O O . LYS A 1 509 ? -42.160 -11.947 -25.201 1.00 41.53 509 LYS A O 1
ATOM 3948 N N . GLU A 1 510 ? -40.227 -12.882 -24.524 1.00 32.81 510 GLU A N 1
ATOM 3949 C CA . GLU A 1 510 ? -39.675 -13.102 -25.855 1.00 32.81 510 GLU A CA 1
ATOM 3950 C C . GLU A 1 510 ? -39.439 -14.598 -26.034 1.00 32.81 510 GLU A C 1
ATOM 3952 O O . GLU A 1 510 ? -38.731 -15.259 -25.269 1.00 32.81 510 GLU A O 1
ATOM 3957 N N . ASP A 1 511 ? -40.161 -15.114 -27.021 1.00 34.47 511 ASP A N 1
ATOM 3958 C CA . ASP A 1 511 ? -40.044 -16.436 -27.599 1.00 34.47 511 ASP A CA 1
ATOM 3959 C C . ASP A 1 511 ? -38.661 -16.646 -28.238 1.00 34.47 511 ASP A C 1
ATOM 3961 O O . ASP A 1 511 ? -38.058 -15.719 -28.774 1.00 34.47 511 ASP A O 1
ATOM 3965 N N . GLY A 1 512 ? -38.220 -17.908 -28.276 1.00 33.25 512 GLY A N 1
ATOM 3966 C CA . GLY A 1 512 ? -37.280 -18.383 -29.296 1.00 33.25 512 GLY A CA 1
ATOM 3967 C C . GLY A 1 512 ? -35.812 -18.472 -28.883 1.00 33.25 512 GLY A C 1
ATOM 3968 O O . GLY A 1 512 ? -34.970 -17.762 -29.423 1.00 33.25 512 GLY A O 1
ATOM 3969 N N . PHE A 1 513 ? -35.479 -19.418 -28.002 1.00 28.44 513 PHE A N 1
ATOM 3970 C CA . PHE A 1 513 ? -34.114 -19.941 -27.903 1.00 28.44 513 PHE A CA 1
ATOM 3971 C C . PHE A 1 513 ? -34.021 -21.213 -28.757 1.00 28.44 513 PHE A C 1
ATOM 3973 O O . PHE A 1 513 ? -34.317 -22.309 -28.282 1.00 28.44 513 PHE A O 1
ATOM 3980 N N . ASP A 1 514 ? -33.638 -21.057 -30.025 1.00 32.06 514 ASP A N 1
ATOM 3981 C CA . ASP A 1 514 ? -33.087 -22.161 -30.809 1.00 32.06 514 ASP A CA 1
ATOM 3982 C C . ASP A 1 514 ? -31.616 -22.332 -30.422 1.00 32.06 514 ASP A C 1
ATOM 3984 O O . ASP A 1 514 ? -30.803 -21.407 -30.495 1.00 32.06 514 ASP A O 1
ATOM 3988 N N . SER A 1 515 ? -31.286 -23.538 -29.974 1.00 35.47 515 SER A N 1
ATOM 3989 C CA . SER A 1 515 ? -29.908 -23.993 -29.818 1.00 35.47 515 SER A CA 1
ATOM 3990 C C . SER A 1 515 ? -29.255 -24.088 -31.203 1.00 35.47 515 SER A C 1
ATOM 3992 O O . SER A 1 515 ? -29.917 -24.477 -32.166 1.00 35.47 515 SER A O 1
ATOM 3994 N N . PRO A 1 516 ? -27.945 -23.826 -31.318 1.00 37.38 516 PRO A N 1
ATOM 3995 C CA . PRO A 1 516 ? -27.092 -24.999 -31.457 1.00 37.38 516 PRO A CA 1
ATOM 3996 C C . PRO A 1 516 ? -25.762 -24.881 -30.710 1.00 37.38 516 PRO A C 1
ATOM 3998 O O . PRO A 1 516 ? -25.031 -23.894 -30.794 1.00 37.38 516 PRO A O 1
ATOM 4001 N N . ALA A 1 517 ? -25.422 -25.976 -30.039 1.00 37.94 517 ALA A N 1
ATOM 4002 C CA . ALA A 1 517 ? -24.042 -26.355 -29.822 1.00 37.94 517 ALA A CA 1
ATOM 4003 C C . ALA A 1 517 ? -23.387 -26.678 -31.174 1.00 37.94 517 ALA A C 1
ATOM 4005 O O . ALA A 1 517 ? -23.938 -27.455 -31.945 1.00 37.94 517 ALA A O 1
ATOM 4006 N N . ASP A 1 518 ? -22.210 -26.111 -31.424 1.00 33.53 518 ASP A N 1
ATOM 4007 C CA . ASP A 1 518 ? -21.083 -26.850 -31.993 1.00 33.53 518 ASP A CA 1
ATOM 4008 C C . ASP A 1 518 ? -19.798 -26.044 -31.789 1.00 33.53 518 ASP A C 1
ATOM 4010 O O . ASP A 1 518 ? -19.669 -24.888 -32.195 1.00 33.53 518 ASP A O 1
ATOM 4014 N N . GLY A 1 519 ? -18.840 -26.657 -31.098 1.00 35.66 519 GLY A N 1
ATOM 4015 C CA . GLY A 1 519 ? -17.486 -26.137 -31.015 1.00 35.66 519 GLY A CA 1
ATOM 4016 C C . GLY A 1 519 ? -16.753 -26.373 -32.328 1.00 35.66 519 GLY A C 1
ATOM 4017 O O . GLY A 1 519 ? -16.924 -27.423 -32.927 1.00 35.66 519 GLY A O 1
ATOM 4018 N N . ILE A 1 520 ? -15.888 -25.437 -32.725 1.00 32.59 520 ILE A N 1
ATOM 4019 C CA . ILE A 1 520 ? -14.689 -25.677 -33.541 1.00 32.59 520 ILE A CA 1
ATOM 4020 C C . ILE A 1 520 ? -13.732 -24.483 -33.363 1.00 32.59 520 ILE A C 1
ATOM 4022 O O . ILE A 1 520 ? -14.078 -23.331 -33.594 1.00 32.59 520 ILE A O 1
ATOM 4026 N N . ASN A 1 521 ? -12.522 -24.830 -32.925 1.00 31.05 521 ASN A N 1
ATOM 4027 C CA . ASN A 1 521 ? -11.201 -24.248 -33.181 1.00 31.05 521 ASN A CA 1
ATOM 4028 C C . ASN A 1 521 ? -11.014 -22.763 -33.551 1.00 31.05 521 ASN A C 1
ATOM 4030 O O . ASN A 1 521 ? -11.444 -22.275 -34.590 1.00 31.05 521 ASN A O 1
ATOM 4034 N N . CYS A 1 522 ? -10.095 -22.162 -32.788 1.00 32.84 522 CYS A N 1
ATOM 4035 C CA . CYS A 1 522 ? -8.903 -21.435 -33.238 1.00 32.84 522 CYS A CA 1
ATOM 4036 C C . CYS A 1 522 ? -8.844 -20.992 -34.713 1.00 32.84 522 CYS A C 1
ATOM 4038 O O . CYS A 1 522 ? -8.555 -21.802 -35.595 1.00 32.84 522 CYS A O 1
ATOM 4040 N N . ARG A 1 523 ? -8.855 -19.672 -34.941 1.00 30.80 523 ARG A N 1
ATOM 4041 C CA . ARG A 1 523 ? -7.914 -19.027 -35.873 1.00 30.80 523 ARG A CA 1
ATOM 4042 C C . ARG A 1 523 ? -7.777 -17.532 -35.591 1.00 30.80 523 ARG A C 1
ATOM 4044 O O . ARG A 1 523 ? -8.730 -16.768 -35.684 1.00 30.80 523 ARG A O 1
ATOM 4051 N N . VAL A 1 524 ? -6.543 -17.147 -35.282 1.00 35.56 524 VAL A N 1
ATOM 4052 C CA . VAL A 1 524 ? -6.030 -15.776 -35.312 1.00 35.56 524 VAL A CA 1
ATOM 4053 C C . VAL A 1 524 ? -6.147 -15.255 -36.746 1.00 35.56 524 VAL A C 1
ATOM 4055 O O . VAL A 1 524 ? -5.646 -15.894 -37.672 1.00 35.56 524 VAL A O 1
ATOM 4058 N N . ALA A 1 525 ? -6.789 -14.102 -36.928 1.00 31.48 525 ALA A N 1
ATOM 4059 C CA . ALA A 1 525 ? -6.795 -13.378 -38.192 1.00 31.48 525 ALA A CA 1
ATOM 4060 C C . ALA A 1 525 ? -5.963 -12.098 -38.048 1.00 31.48 525 ALA A C 1
ATOM 4062 O O . ALA A 1 525 ? -6.385 -11.118 -37.435 1.00 31.48 525 ALA A O 1
ATOM 4063 N N . SER A 1 526 ? -4.767 -12.130 -38.630 1.00 35.50 526 SER A N 1
ATOM 4064 C CA . SER A 1 526 ? -3.908 -10.973 -38.862 1.00 35.50 526 SER A CA 1
ATOM 4065 C C . SER A 1 526 ? -4.598 -10.009 -39.827 1.00 35.50 526 SER A C 1
ATOM 4067 O O . SER A 1 526 ? -4.959 -10.397 -40.938 1.00 35.50 526 SER A O 1
ATOM 4069 N N . LYS A 1 527 ? -4.749 -8.742 -39.439 1.00 34.34 527 LYS A N 1
ATOM 4070 C CA . LYS A 1 527 ? -5.200 -7.681 -40.343 1.00 34.34 527 LYS A CA 1
ATOM 4071 C C . LYS A 1 527 ? -4.001 -6.817 -40.724 1.00 34.34 527 LYS A C 1
ATOM 4073 O O . LYS A 1 527 ? -3.683 -5.848 -40.047 1.00 34.34 527 LYS A O 1
ATOM 4078 N N . VAL A 1 528 ? -3.337 -7.203 -41.811 1.00 34.69 528 VAL A N 1
ATOM 4079 C CA . VAL A 1 528 ? -2.466 -6.309 -42.584 1.00 34.69 528 VAL A CA 1
ATOM 4080 C C . VAL A 1 528 ? -3.383 -5.427 -43.428 1.00 34.69 528 VAL A C 1
ATOM 4082 O O . VAL A 1 528 ? -4.264 -5.934 -44.126 1.00 34.69 528 VAL A O 1
ATOM 4085 N N . ARG A 1 529 ? -3.216 -4.109 -43.327 1.00 40.22 529 ARG A N 1
ATOM 4086 C CA . ARG A 1 529 ? -3.840 -3.130 -44.219 1.00 40.22 529 ARG A CA 1
ATOM 4087 C C . ARG A 1 529 ? -2.730 -2.610 -45.134 1.00 40.22 529 ARG A C 1
ATOM 4089 O O . ARG A 1 529 ? -1.699 -2.183 -44.622 1.00 40.22 529 ARG A O 1
ATOM 4096 N N . TRP A 1 530 ? -2.952 -2.761 -46.438 1.00 44.50 530 TRP A N 1
ATOM 4097 C CA . TRP A 1 530 ? -2.108 -2.251 -47.518 1.00 44.50 530 TRP A CA 1
ATOM 4098 C C . TRP A 1 530 ? -1.972 -0.733 -47.462 1.00 44.50 530 TRP A C 1
ATOM 4100 O O . TRP A 1 530 ? -2.973 -0.083 -47.065 1.00 44.50 530 TRP A O 1
#

Foldseek 3Di:
DDDDDDDDDDDDDDDDDDDDDDDDDDDDDDDDDDDDDDDDDDDDDDDDDDDPDDQDPVNVVVVVVVVVVVVVVVVVVVVVVVVVVVVVVVVPDDDDDDDDPVVVVVVVVVVVVVVVVVVVVVVVVVVVVVVVVVVVVVVVVVVVVVVVLVVCVVVLNHPVSVVVVVVVVVVVVVVVVVVVVVVVVVVVVVVVVVVVVVVVVVVVVVVVVVVVVVVVVVVVVVVVVVVVVVVVVVVVVVVVVVVVVVVVVVVVVVVVVVVVVVVVVVVVVVVVVVVVVVVVVVVVVVVVVVVVVCPVVVVVVVVVVVVVCVVVVVVCVPPVPPDVVPVVVVVVVVVVCVVPVDPDPVVVVVVVVVVVVVVVVVVVVVVVVVVVVVVVVVVVVVVVVVVVVCVVVDPPPPPVVVVVVVVVVVVVVVVVVVVVVVVVVVVVVVVVLVVLLVVLVVLLVVLVVCCVVQHDDDQDDDDDPPDDDPVRSSVSSVSSVVSSVSSVVSVCVVVPDDDDDPPPPDPDDDDDDDDDDDDDDDDDDDDDDD